Protein AF-A0A372QGT6-F1 (afdb_monomer_lite)

Radius of gyration: 56.61 Å; chains: 1; bounding box: 128×85×173 Å

pLDDT: mean 82.06, std 16.94, range [30.91, 96.88]

Secondary structure (DSSP, 8-state):
--------THHHHHHTTS-------------PPPPPPPPHHHHHHHHHHHHHHTT-HHHHHHHHSTTT--HHHHHHHHHHHHHHHHS----TTPPPPHHHHHHHHHHHHHH-TT-HHHHHTT-SS--HHHHHHHHHHHHHHHHHHHHHHH-S-HHHHHHHHTS-HHHHHHHHHHHH-PPPPHHHHHHHHHHHHHHTT-HHHHHHT-TTS-HHHHHHHHHSGGG-TTS--SPPPHHHHHHHHHHHHHHTT-HHHHHHHHSSS-HHHHHHHHHHHHHHHHHHHHHHHHHHHHHHHHHHHHHHHHHHHHHHHHHHHHHHHHHHHHHHHHHHHHHHHHHHHHHHHHHHHHHHHHHHHHHHHHHHHHHHHHHHHHHHHHHHHTT-

Foldseek 3Di:
DDDPDDDDPVVVVVVVVPPDDDDPDDDPPPPQDDADDQDPVNVVLLVVLCVVPPLPLQVSCCPVPVRHDHSVRSNVVVVVVVCCVVQPALDLPDDDDPVNVVLLVVLCVVPNPPVLCSSQVSDRRHHSVSSVVVVVVVLLVLLVVCCVVPNLPQVVSCVVSVHDSVCSVVSNLVVLDDDDDPVNLVLLQVLCVVVPPPLVSSVVVPVVHDSVRSVVQCLDLVSPNQADDDDDDPLLVVQLVVQCVVPNLPLCSSCVSSRRHHSVVSVVVVVVVVVVVVVVVVVVVVVVVVVVVVVVVVVVCVVVVVVVVVVVVVVVVVVVVVVVVVVVVVVVVVVVVVVVVVVVVVVVVVVVVVVVVVCVVVVVVVVVVVVVVVVVVVVD

Structure (mmCIF, N/CA/C/O backbone):
data_AF-A0A372QGT6-F1
#
_entry.id   AF-A0A372QGT6-F1
#
loop_
_atom_site.group_PDB
_atom_site.id
_atom_site.type_symbol
_atom_site.label_atom_id
_atom_site.label_alt_id
_atom_site.label_comp_id
_atom_site.label_asym_id
_atom_site.label_entity_id
_atom_site.label_seq_id
_atom_site.pdbx_PDB_ins_code
_atom_site.Cartn_x
_atom_site.Cartn_y
_atom_site.Cartn_z
_atom_site.occupancy
_atom_site.B_iso_or_equiv
_atom_site.auth_seq_id
_atom_site.auth_comp_id
_atom_site.auth_asym_id
_atom_site.auth_atom_id
_atom_site.pdbx_PDB_model_num
ATOM 1 N N . MET A 1 1 ? -20.038 48.788 21.962 1.00 35.19 1 MET A N 1
ATOM 2 C CA . MET A 1 1 ? -19.143 49.963 21.915 1.00 35.19 1 MET A CA 1
ATOM 3 C C . MET A 1 1 ? -18.301 49.875 20.656 1.00 35.19 1 MET A C 1
ATOM 5 O O . MET A 1 1 ? -17.554 48.921 20.489 1.00 35.19 1 MET A O 1
ATOM 9 N N . ASN A 1 2 ? -18.529 50.826 19.754 1.00 36.38 2 ASN A N 1
ATOM 10 C CA . ASN A 1 2 ? -17.881 50.983 18.456 1.00 36.38 2 ASN A CA 1
ATOM 11 C C . ASN A 1 2 ? -16.427 51.442 18.629 1.00 36.38 2 ASN A C 1
ATOM 13 O O . ASN A 1 2 ? -16.199 52.437 19.306 1.00 36.38 2 ASN A O 1
ATOM 17 N N . PHE A 1 3 ? -15.473 50.780 17.971 1.00 33.19 3 PHE A N 1
ATOM 18 C CA . PHE A 1 3 ? -14.077 51.239 17.875 1.00 33.19 3 PHE A CA 1
ATOM 19 C C . PHE A 1 3 ? -13.536 51.159 16.437 1.00 33.19 3 PHE A C 1
ATOM 21 O O . PHE A 1 3 ? -12.384 50.820 16.207 1.00 33.19 3 PHE A O 1
ATOM 28 N N . LEU A 1 4 ? -14.377 51.470 15.445 1.00 37.78 4 LEU A N 1
ATOM 29 C CA . LEU A 1 4 ? -13.948 51.690 14.056 1.00 37.78 4 LEU A CA 1
ATOM 30 C C . LEU A 1 4 ? -14.728 52.845 13.417 1.00 37.78 4 LEU A C 1
ATOM 32 O O . LEU A 1 4 ? -15.335 52.713 12.361 1.00 37.78 4 LEU A O 1
ATOM 36 N N . HIS A 1 5 ? -14.692 54.004 14.063 1.00 38.16 5 HIS A N 1
ATOM 37 C CA . HIS A 1 5 ? -14.931 55.269 13.383 1.00 38.16 5 HIS A CA 1
ATOM 38 C C . HIS A 1 5 ? -13.782 56.211 13.733 1.00 38.16 5 HIS A C 1
ATOM 40 O O . HIS A 1 5 ? -13.381 56.280 14.888 1.00 38.16 5 HIS A O 1
ATOM 46 N N . THR A 1 6 ? -13.298 56.940 12.725 1.00 46.50 6 THR A N 1
ATOM 47 C CA . THR A 1 6 ? -12.273 58.004 12.772 1.00 46.50 6 THR A CA 1
ATOM 48 C C . THR A 1 6 ? -10.813 57.610 12.546 1.00 46.50 6 THR A C 1
ATOM 50 O O . THR A 1 6 ? -9.942 57.935 13.336 1.00 46.50 6 THR A O 1
ATOM 53 N N . LEU A 1 7 ? -10.493 57.076 11.363 1.00 36.22 7 LEU A N 1
ATOM 54 C CA . LEU A 1 7 ? -9.252 57.489 10.696 1.00 36.22 7 LEU A CA 1
ATOM 55 C C . LEU A 1 7 ? -9.542 57.789 9.220 1.00 36.22 7 LEU A C 1
ATOM 57 O O . LEU A 1 7 ? -9.959 56.940 8.439 1.00 36.22 7 LEU A O 1
ATOM 61 N N . ASN A 1 8 ? -9.395 59.068 8.892 1.00 41.03 8 ASN A N 1
ATOM 62 C CA . ASN A 1 8 ? -9.760 59.720 7.643 1.00 41.03 8 ASN A CA 1
ATOM 63 C C . ASN A 1 8 ? -8.803 59.310 6.498 1.00 41.03 8 ASN A C 1
ATOM 65 O O . ASN A 1 8 ? -7.583 59.428 6.624 1.00 41.03 8 ASN A O 1
ATOM 69 N N . LEU A 1 9 ? -9.364 58.886 5.356 1.00 44.59 9 LEU A N 1
ATOM 70 C CA . LEU A 1 9 ? -8.680 58.500 4.101 1.00 44.59 9 LEU A CA 1
ATOM 71 C C . LEU A 1 9 ? -7.730 59.576 3.529 1.00 44.59 9 LEU A C 1
ATOM 73 O O . LEU A 1 9 ? -6.923 59.300 2.638 1.00 44.59 9 LEU A O 1
ATOM 77 N N . SER A 1 10 ? -7.801 60.797 4.053 1.00 46.12 10 SER A N 1
ATOM 78 C CA . SER A 1 10 ? -6.962 61.936 3.673 1.00 46.12 10 SER A CA 1
ATOM 79 C C . SER A 1 10 ? -5.519 61.825 4.193 1.00 46.12 10 SER A C 1
ATOM 81 O O . SER A 1 10 ? -4.590 62.255 3.510 1.00 46.12 10 SER A O 1
ATOM 83 N N . SER A 1 11 ? -5.293 61.175 5.342 1.00 44.44 11 SER A N 1
ATOM 84 C CA . SER A 1 11 ? -3.958 61.079 5.963 1.00 44.44 11 SER A CA 1
ATOM 85 C C . SER A 1 11 ? -3.056 60.020 5.315 1.00 44.44 11 SER A C 1
ATOM 87 O O . SER A 1 11 ? -1.836 60.173 5.288 1.00 44.44 11 SER A O 1
ATOM 89 N N . ILE A 1 12 ? -3.635 58.986 4.694 1.00 46.47 12 ILE A N 1
ATOM 90 C CA . ILE A 1 12 ? -2.879 57.949 3.965 1.00 46.47 12 ILE A CA 1
ATOM 91 C C . ILE A 1 12 ? -2.359 58.494 2.622 1.00 46.47 12 ILE A C 1
ATOM 93 O O . ILE A 1 12 ? -1.241 58.184 2.210 1.00 46.47 12 ILE A O 1
ATOM 97 N N . LYS A 1 13 ? -3.120 59.381 1.962 1.00 43.38 13 LYS A N 1
ATOM 98 C CA . LYS A 1 13 ? -2.699 60.037 0.709 1.00 43.38 13 LYS A CA 1
ATOM 99 C C . LYS A 1 13 ? -1.523 61.003 0.897 1.00 43.38 13 LYS A C 1
ATOM 101 O O . LYS A 1 13 ? -0.771 61.218 -0.052 1.00 43.38 13 LYS A O 1
ATOM 106 N N . LEU A 1 14 ? -1.334 61.560 2.097 1.00 39.78 14 LEU A N 1
ATOM 107 C CA . LEU A 1 14 ? -0.238 62.489 2.392 1.00 39.78 14 LEU A CA 1
ATOM 108 C C . LEU A 1 14 ? 1.094 61.768 2.667 1.00 39.78 14 LEU A C 1
ATOM 110 O O . LEU A 1 14 ? 2.152 62.295 2.326 1.00 39.78 14 LEU A O 1
ATOM 114 N N . PHE A 1 15 ? 1.044 60.540 3.198 1.00 40.56 15 PHE A N 1
ATOM 115 C CA . PHE A 1 15 ? 2.232 59.719 3.461 1.00 40.56 15 PHE A CA 1
ATOM 116 C C . PHE A 1 15 ? 2.925 59.267 2.162 1.00 40.56 15 PHE A C 1
ATOM 118 O O . PHE A 1 15 ? 4.144 59.352 2.043 1.00 40.56 15 PHE A O 1
ATOM 125 N N . PHE A 1 16 ? 2.157 58.904 1.128 1.00 37.94 16 PHE A N 1
ATOM 126 C CA . PHE A 1 16 ? 2.712 58.468 -0.164 1.00 37.94 16 PHE A CA 1
ATOM 127 C C . PHE A 1 16 ? 3.156 59.610 -1.098 1.00 37.94 16 PHE A C 1
ATOM 129 O O . PHE A 1 16 ? 3.807 59.349 -2.108 1.00 37.94 16 PHE A O 1
ATOM 136 N N . LYS A 1 17 ? 2.855 60.879 -0.780 1.00 39.88 17 LYS A N 1
ATOM 137 C CA . LYS A 1 17 ? 3.211 62.033 -1.632 1.00 39.88 17 LYS A CA 1
ATOM 138 C C . LYS A 1 17 ? 4.622 62.589 -1.364 1.00 39.88 17 LYS A C 1
ATOM 140 O O . LYS A 1 17 ? 5.110 63.373 -2.172 1.00 39.88 17 LYS A O 1
ATOM 145 N N . LYS A 1 18 ? 5.291 62.181 -0.273 1.00 37.84 18 LYS A N 1
ATOM 146 C CA . LYS A 1 18 ? 6.625 62.683 0.131 1.00 37.84 18 LYS A CA 1
ATOM 147 C C . LYS A 1 18 ? 7.823 61.815 -0.278 1.00 37.84 18 LYS A C 1
ATOM 149 O O . LYS A 1 18 ? 8.950 62.277 -0.153 1.00 37.84 18 LYS A O 1
ATOM 154 N N . CYS A 1 19 ? 7.627 60.625 -0.845 1.00 35.50 19 CYS A N 1
ATOM 155 C CA . CYS A 1 19 ? 8.726 59.836 -1.419 1.00 35.50 19 CYS A CA 1
ATOM 156 C C . CYS A 1 19 ? 8.786 60.009 -2.944 1.00 35.50 19 CYS A C 1
ATOM 158 O O . CYS A 1 19 ? 8.434 59.114 -3.709 1.00 35.50 19 CYS A O 1
ATOM 160 N N . ARG A 1 20 ? 9.233 61.188 -3.385 1.00 31.05 20 ARG A N 1
ATOM 161 C CA . ARG A 1 20 ? 9.699 61.447 -4.755 1.00 31.05 20 ARG A CA 1
ATOM 162 C C . ARG A 1 20 ? 11.050 62.155 -4.674 1.00 31.05 20 ARG A C 1
ATOM 164 O O . ARG A 1 20 ? 11.096 63.373 -4.573 1.00 31.05 20 ARG A O 1
ATOM 171 N N . ILE A 1 21 ? 12.133 61.385 -4.747 1.00 34.44 21 ILE A N 1
ATOM 172 C CA . ILE A 1 21 ? 13.418 61.864 -5.267 1.00 34.44 21 ILE A CA 1
ATOM 173 C C . ILE A 1 21 ? 13.834 60.885 -6.373 1.00 34.44 21 ILE A C 1
ATOM 175 O O . ILE A 1 21 ? 14.222 59.749 -6.130 1.00 34.44 21 ILE A O 1
ATOM 179 N N . SER A 1 22 ? 13.559 61.337 -7.593 1.00 34.34 22 SER A N 1
ATOM 180 C CA . SER A 1 22 ? 14.322 61.224 -8.839 1.00 34.34 22 SER A CA 1
ATOM 181 C C . SER A 1 22 ? 15.330 60.073 -9.008 1.00 34.34 22 SER A C 1
ATOM 183 O O . SER A 1 22 ? 16.450 60.164 -8.521 1.00 34.34 22 SER A O 1
ATOM 185 N N . ASN A 1 23 ? 14.996 59.078 -9.844 1.00 30.91 23 ASN A N 1
ATOM 186 C CA . ASN A 1 23 ? 15.960 58.452 -10.766 1.00 30.91 23 ASN A CA 1
ATOM 187 C C . ASN A 1 23 ? 15.225 57.741 -11.935 1.00 30.91 23 ASN A C 1
ATOM 189 O O . ASN A 1 23 ? 14.434 56.829 -11.673 1.00 30.91 23 ASN A O 1
ATOM 193 N N . PRO A 1 24 ? 15.424 58.122 -13.212 1.00 40.56 24 PRO A N 1
ATOM 194 C CA . PRO A 1 24 ? 14.739 57.512 -14.345 1.00 40.56 24 PRO A CA 1
ATOM 195 C C . PRO A 1 24 ? 15.626 56.434 -14.981 1.00 40.56 24 PRO A C 1
ATOM 197 O O . PRO A 1 24 ? 16.332 56.738 -15.929 1.00 40.56 24 PRO A O 1
ATOM 200 N N . ASN A 1 25 ? 15.630 55.200 -14.454 1.00 36.72 25 ASN A N 1
ATOM 201 C CA . ASN A 1 25 ? 15.984 53.966 -15.198 1.00 36.72 25 ASN A CA 1
ATOM 202 C C . ASN A 1 25 ? 15.982 52.703 -14.312 1.00 36.72 25 ASN A C 1
ATOM 204 O O . ASN A 1 25 ? 16.977 51.992 -14.202 1.00 36.72 25 ASN A O 1
ATOM 208 N N . ILE A 1 26 ? 14.848 52.366 -13.692 1.00 34.50 26 ILE A N 1
ATOM 209 C CA . ILE A 1 26 ? 14.668 51.039 -13.082 1.00 34.50 26 ILE A CA 1
ATOM 210 C C . ILE A 1 26 ? 13.330 50.472 -13.554 1.00 34.50 26 ILE A C 1
ATOM 212 O O . ILE A 1 26 ? 12.263 50.997 -13.237 1.00 34.50 26 ILE A O 1
ATOM 216 N N . ARG A 1 27 ? 13.380 49.384 -14.334 1.00 34.66 27 ARG A N 1
ATOM 217 C CA . ARG A 1 27 ? 12.205 48.560 -14.643 1.00 34.66 27 ARG A CA 1
ATOM 218 C C . ARG A 1 27 ? 11.662 48.009 -13.322 1.00 34.66 27 ARG A C 1
ATOM 220 O O . ARG A 1 27 ? 12.241 47.086 -12.757 1.00 34.66 27 ARG A O 1
ATOM 227 N N . PHE A 1 28 ? 10.553 48.562 -12.833 1.00 33.28 28 PHE A N 1
ATOM 228 C CA . PHE A 1 28 ? 9.820 47.995 -11.703 1.00 33.28 28 PHE A CA 1
ATOM 229 C C . PHE A 1 28 ? 9.241 46.636 -12.110 1.00 33.28 28 PHE A C 1
ATOM 231 O O . PHE A 1 28 ? 8.158 46.539 -12.687 1.00 33.28 28 PHE A O 1
ATOM 238 N N . VAL A 1 29 ? 9.956 45.561 -11.784 1.00 39.72 29 VAL A N 1
ATOM 239 C CA . VAL A 1 29 ? 9.338 44.249 -11.602 1.00 39.72 29 VAL A CA 1
ATOM 240 C C . VAL A 1 29 ? 8.415 44.398 -10.396 1.00 39.72 29 VAL A C 1
ATOM 242 O O . VAL A 1 29 ? 8.877 44.448 -9.258 1.00 39.72 29 VAL A O 1
ATOM 245 N N . GLN A 1 30 ? 7.108 44.548 -10.627 1.00 45.66 30 GLN A N 1
ATOM 246 C CA . GLN A 1 30 ? 6.147 44.543 -9.529 1.00 45.66 30 GLN A CA 1
ATOM 247 C C . GLN A 1 30 ? 6.197 43.176 -8.839 1.00 45.66 30 GLN A C 1
ATOM 249 O O . GLN A 1 30 ? 5.766 42.162 -9.396 1.00 45.66 30 GLN A O 1
ATOM 254 N N . ASN A 1 31 ? 6.752 43.159 -7.627 1.00 38.06 31 ASN A N 1
ATOM 255 C CA . ASN A 1 31 ? 6.733 42.020 -6.719 1.00 38.06 31 ASN A CA 1
ATOM 256 C C . ASN A 1 31 ? 5.276 41.664 -6.392 1.00 38.06 31 ASN A C 1
ATOM 258 O O . ASN A 1 31 ? 4.654 42.279 -5.529 1.00 38.06 31 ASN A O 1
ATOM 262 N N . ARG A 1 32 ? 4.720 40.665 -7.088 1.00 46.91 32 ARG A N 1
ATOM 263 C CA . ARG A 1 32 ? 3.422 40.078 -6.728 1.00 46.91 32 ARG A CA 1
ATOM 264 C C . ARG A 1 32 ? 3.594 39.247 -5.447 1.00 46.91 32 ARG A C 1
ATOM 266 O O . ARG A 1 32 ? 4.463 38.372 -5.429 1.00 46.91 32 ARG A O 1
ATOM 273 N N . PRO A 1 33 ? 2.803 39.481 -4.386 1.00 47.25 33 PRO A N 1
ATOM 274 C CA . PRO A 1 33 ? 2.913 38.730 -3.136 1.00 47.25 33 PRO A CA 1
ATOM 275 C C . PRO A 1 33 ? 2.628 37.227 -3.326 1.00 47.25 33 PRO A C 1
ATOM 277 O O . PRO A 1 33 ? 1.907 36.818 -4.239 1.00 47.25 33 PRO A O 1
ATOM 280 N N . LYS A 1 34 ? 3.220 36.388 -2.457 1.00 47.00 34 LYS A N 1
ATOM 281 C CA . LYS A 1 34 ? 3.097 34.917 -2.489 1.00 47.00 34 LYS A CA 1
ATOM 282 C C . LYS A 1 34 ? 1.625 34.470 -2.474 1.00 47.00 34 LYS A C 1
ATOM 284 O O . LYS A 1 34 ? 0.811 34.949 -1.693 1.00 47.00 34 LYS A O 1
ATOM 289 N N . ILE A 1 35 ? 1.326 33.510 -3.349 1.00 52.50 35 ILE A N 1
ATOM 290 C CA . ILE A 1 35 ? -0.009 33.040 -3.750 1.00 52.50 35 ILE A CA 1
ATOM 291 C C . ILE A 1 35 ? -0.837 32.536 -2.552 1.00 52.50 35 ILE A C 1
ATOM 293 O O . ILE A 1 35 ? -0.498 31.518 -1.952 1.00 52.50 35 ILE A O 1
ATOM 297 N N . HIS A 1 36 ? -1.970 33.191 -2.272 1.00 57.88 36 HIS A N 1
ATOM 298 C CA . HIS A 1 36 ? -2.992 32.711 -1.333 1.00 57.88 36 HIS A CA 1
ATOM 299 C C . HIS A 1 36 ? -4.033 31.813 -2.032 1.00 57.88 36 HIS A C 1
ATOM 301 O O . HIS A 1 36 ? -4.259 31.919 -3.248 1.00 57.88 36 HIS A O 1
ATOM 307 N N . ARG A 1 37 ? -4.673 30.917 -1.267 1.00 73.88 37 ARG A N 1
ATOM 308 C CA . ARG A 1 37 ? -5.777 30.043 -1.715 1.00 73.88 37 ARG A CA 1
ATOM 309 C C . ARG A 1 37 ? -6.923 30.897 -2.285 1.00 73.88 37 ARG A C 1
ATOM 311 O O . ARG A 1 37 ? -7.120 32.011 -1.825 1.00 73.88 37 ARG A O 1
ATOM 318 N N . TRP A 1 38 ? -7.635 30.402 -3.300 1.00 78.62 38 TRP A N 1
ATOM 319 C CA . TRP A 1 38 ? -8.809 31.103 -3.848 1.00 78.62 38 TRP A CA 1
ATOM 320 C C . TRP A 1 38 ? -9.918 31.169 -2.795 1.00 78.62 38 TRP A C 1
ATOM 322 O O . TRP A 1 38 ? -10.258 30.115 -2.251 1.00 78.62 38 TRP A O 1
ATOM 332 N N . THR A 1 39 ? -10.452 32.360 -2.525 1.00 81.88 39 THR A N 1
ATOM 333 C CA . THR A 1 39 ? -11.601 32.563 -1.621 1.00 81.88 39 THR A CA 1
ATOM 334 C C . THR A 1 39 ? -12.923 32.354 -2.362 1.00 81.88 39 THR A C 1
ATOM 336 O O . THR A 1 39 ? -12.959 32.413 -3.590 1.00 81.88 39 THR A O 1
ATOM 339 N N . GLU A 1 40 ? -14.021 32.123 -1.639 1.00 74.50 40 GLU A N 1
ATOM 340 C CA . GLU A 1 40 ? -15.350 31.993 -2.262 1.00 74.50 40 GLU A CA 1
ATOM 341 C C . GLU A 1 40 ? -15.789 33.285 -2.976 1.00 74.50 40 GLU A C 1
ATOM 343 O O . GLU A 1 40 ? -16.346 33.224 -4.066 1.00 74.50 40 GLU A O 1
ATOM 348 N N . GLU A 1 41 ? -15.435 34.458 -2.447 1.00 75.94 41 GLU A N 1
ATOM 349 C CA . GLU A 1 41 ? -15.699 35.754 -3.093 1.00 75.94 41 GLU A CA 1
ATOM 350 C C . GLU A 1 41 ? -14.931 35.919 -4.416 1.00 75.94 41 GLU A C 1
ATOM 352 O O . GLU A 1 41 ? -15.489 36.370 -5.420 1.00 75.94 41 GLU A O 1
ATOM 357 N N . GLU A 1 42 ? -13.657 35.505 -4.458 1.00 85.25 42 GLU A N 1
ATOM 358 C CA . GLU A 1 42 ? -12.873 35.484 -5.698 1.00 85.25 42 GLU A CA 1
ATOM 359 C C . GLU A 1 42 ? -13.457 34.485 -6.707 1.00 85.25 42 GLU A C 1
ATOM 361 O O . GLU A 1 42 ? -13.433 34.728 -7.915 1.00 85.25 42 GLU A O 1
ATOM 366 N N . LEU A 1 43 ? -13.965 33.347 -6.225 1.00 85.44 43 LEU A N 1
ATOM 367 C CA . LEU A 1 43 ? -14.597 32.332 -7.062 1.00 85.44 43 LEU A CA 1
ATOM 368 C C . LEU A 1 43 ? -15.894 32.840 -7.686 1.00 85.44 43 LEU A C 1
ATOM 370 O O . LEU A 1 43 ? -16.114 32.607 -8.875 1.00 85.44 43 LEU A O 1
ATOM 374 N N . GLU A 1 44 ? -16.716 33.545 -6.916 1.00 83.38 44 GLU A N 1
ATOM 375 C CA . GLU A 1 44 ? -17.957 34.138 -7.404 1.00 83.38 44 GLU A CA 1
ATOM 376 C C . GLU A 1 44 ? -17.681 35.265 -8.401 1.00 83.38 44 GLU A C 1
ATOM 378 O O . GLU A 1 44 ? -18.201 35.264 -9.517 1.00 83.38 44 GLU A O 1
ATOM 383 N N . THR A 1 45 ? -16.737 36.150 -8.071 1.00 89.31 45 THR A N 1
ATOM 384 C CA . THR A 1 45 ? -16.265 37.201 -8.985 1.00 89.31 45 THR A CA 1
ATOM 385 C C . THR A 1 45 ? -15.776 36.609 -10.309 1.00 89.31 45 THR A C 1
ATOM 387 O O . THR A 1 45 ? -16.090 37.126 -11.383 1.00 89.31 45 THR A O 1
ATOM 390 N N . LEU A 1 46 ? -15.053 35.484 -10.260 1.00 90.06 46 LEU A N 1
ATOM 391 C CA . LEU A 1 46 ? -14.585 34.783 -11.452 1.00 90.06 46 LEU A CA 1
ATOM 392 C C . LEU A 1 46 ? -15.743 34.209 -12.285 1.00 90.06 46 LEU A C 1
ATOM 394 O O . LEU A 1 46 ? -15.705 34.314 -13.510 1.00 90.06 46 LEU A O 1
ATOM 398 N N . ARG A 1 47 ? -16.772 33.629 -11.651 1.00 88.19 47 ARG A N 1
ATOM 399 C CA . ARG A 1 47 ? -17.972 33.120 -12.344 1.00 88.19 47 ARG A CA 1
ATOM 400 C C . ARG A 1 47 ? -18.707 34.233 -13.074 1.00 88.19 47 ARG A C 1
ATOM 402 O O . ARG A 1 47 ? -18.980 34.091 -14.265 1.00 88.19 47 ARG A O 1
ATOM 409 N N . ILE A 1 48 ? -18.949 35.350 -12.393 1.00 89.06 48 ILE A N 1
ATOM 410 C CA . ILE A 1 48 ? -19.627 36.518 -12.965 1.00 89.06 48 ILE A CA 1
ATOM 411 C C . ILE A 1 48 ? -18.813 37.091 -14.131 1.00 89.06 48 ILE A C 1
ATOM 413 O O . ILE A 1 48 ? -19.355 37.332 -15.212 1.00 89.06 48 ILE A O 1
ATOM 417 N N . ALA A 1 49 ? -17.503 37.274 -13.945 1.00 90.31 49 ALA A N 1
ATOM 418 C CA . ALA A 1 49 ? -16.635 37.849 -14.967 1.00 90.31 49 ALA A CA 1
ATOM 419 C C . ALA A 1 49 ? -16.540 36.969 -16.222 1.00 90.31 49 ALA A C 1
ATOM 421 O O . ALA A 1 49 ? -16.583 37.498 -17.333 1.00 90.31 49 ALA A O 1
ATOM 422 N N . VAL A 1 50 ? -16.457 35.641 -16.071 1.00 90.38 50 VAL A N 1
ATOM 423 C CA . VAL A 1 50 ? -16.434 34.723 -17.221 1.00 90.38 50 VAL A CA 1
ATOM 424 C C . VAL A 1 50 ? -17.794 34.633 -17.903 1.00 90.38 50 VAL A C 1
ATOM 426 O O . VAL A 1 50 ? -17.841 34.605 -19.129 1.00 90.38 50 VAL A O 1
ATOM 429 N N . ASN A 1 51 ? -18.897 34.667 -17.151 1.00 90.19 51 ASN A N 1
ATOM 430 C CA . ASN A 1 51 ? -20.233 34.716 -17.744 1.00 90.19 51 ASN A CA 1
ATOM 431 C C . ASN A 1 51 ? -20.439 35.991 -18.583 1.00 90.19 51 ASN A C 1
ATOM 433 O O . ASN A 1 51 ? -21.051 35.946 -19.644 1.00 90.19 51 ASN A O 1
ATOM 437 N N . LYS A 1 52 ? -19.886 37.127 -18.134 1.00 89.81 52 LYS A N 1
ATOM 438 C CA . LYS A 1 52 ? -20.026 38.424 -18.812 1.00 89.81 52 LYS A CA 1
ATOM 439 C C . LYS A 1 52 ? -19.056 38.624 -19.983 1.00 89.81 52 LYS A C 1
ATOM 441 O O . LYS A 1 52 ? -19.435 39.213 -20.989 1.00 89.81 52 LYS A O 1
ATOM 446 N N . HIS A 1 53 ? -17.804 38.179 -19.854 1.00 91.00 53 HIS A N 1
ATOM 447 C CA . HIS A 1 53 ? -16.725 38.499 -20.807 1.00 91.00 53 HIS A CA 1
ATOM 448 C C . HIS A 1 53 ? -16.164 37.289 -21.557 1.00 91.00 53 HIS A C 1
ATOM 450 O O . HIS A 1 53 ? -15.268 37.445 -22.392 1.00 91.00 53 HIS A O 1
ATOM 456 N N . GLY A 1 54 ? -16.658 36.085 -21.269 1.00 87.81 54 GLY A N 1
ATOM 457 C CA . GLY A 1 54 ? -16.183 34.845 -21.870 1.00 87.81 54 GLY A CA 1
ATOM 458 C C . GLY A 1 54 ? -14.731 34.532 -21.501 1.00 87.81 54 GLY A C 1
ATOM 459 O O . GLY A 1 54 ? -14.297 34.677 -20.361 1.00 87.81 54 GLY A O 1
ATOM 460 N N . ASN A 1 55 ? -13.946 34.096 -22.485 1.00 88.44 55 ASN A N 1
ATOM 461 C CA . ASN A 1 55 ? -12.563 33.642 -22.313 1.00 88.44 55 ASN A CA 1
ATOM 462 C C . ASN A 1 55 ? -11.511 34.766 -22.432 1.00 88.44 55 ASN A C 1
ATOM 464 O O . ASN A 1 55 ? -10.342 34.497 -22.722 1.00 88.44 55 ASN A O 1
ATOM 468 N N . LYS A 1 56 ? -11.890 36.029 -22.195 1.00 92.31 56 LYS A N 1
ATOM 469 C CA . LYS A 1 56 ? -10.982 37.190 -22.241 1.00 92.31 56 LYS A CA 1
ATOM 470 C C . LYS A 1 56 ? -10.102 37.269 -20.983 1.00 92.31 56 LYS A C 1
ATOM 472 O O . LYS A 1 56 ? -10.182 38.216 -20.207 1.00 92.31 56 LYS A O 1
ATOM 477 N N . TRP A 1 57 ? -9.233 36.277 -20.773 1.00 91.94 57 TRP A N 1
ATOM 478 C CA . TRP A 1 57 ? -8.477 36.082 -19.522 1.00 91.94 57 TRP A CA 1
ATOM 479 C C . TRP A 1 57 ? -7.597 37.260 -19.118 1.00 91.94 57 TRP A C 1
ATOM 481 O O . TRP A 1 57 ? -7.492 37.554 -17.931 1.00 91.94 57 TRP A O 1
ATOM 491 N N . LYS A 1 58 ? -6.976 37.940 -20.091 1.00 89.81 58 LYS A N 1
ATOM 492 C CA . LYS A 1 58 ? -6.164 39.135 -19.832 1.00 89.81 58 LYS A CA 1
ATOM 493 C C . LYS A 1 58 ? -7.026 40.263 -19.269 1.00 89.81 58 LYS A C 1
ATOM 495 O O . LYS A 1 58 ? -6.747 40.763 -18.191 1.00 89.81 58 LYS A O 1
ATOM 500 N N . TYR A 1 59 ? -8.142 40.547 -19.935 1.00 90.38 59 TYR A N 1
ATOM 501 C CA . TYR A 1 59 ? -9.113 41.538 -19.483 1.00 90.38 59 TYR A CA 1
ATOM 502 C C . TYR A 1 59 ? -9.694 41.192 -18.104 1.00 90.38 59 TYR A C 1
ATOM 504 O O . TYR A 1 59 ? -9.739 42.049 -17.227 1.00 90.38 59 TYR A O 1
ATOM 512 N N . ILE A 1 60 ? -10.092 39.935 -17.886 1.00 89.94 60 ILE A N 1
ATOM 513 C CA . ILE A 1 60 ? -10.645 39.491 -16.599 1.00 89.94 60 ILE A CA 1
ATOM 514 C C . ILE A 1 60 ? -9.603 39.643 -15.486 1.00 89.94 60 ILE A C 1
ATOM 516 O O . ILE A 1 60 ? -9.913 40.156 -14.418 1.00 89.94 60 ILE A O 1
ATOM 520 N N . SER A 1 61 ? -8.357 39.246 -15.735 1.00 91.12 61 SER A N 1
ATOM 521 C CA . SER A 1 61 ? -7.275 39.396 -14.764 1.00 91.12 61 SER A CA 1
ATOM 522 C C . SER A 1 61 ? -7.003 40.856 -14.420 1.00 91.12 61 SER A C 1
ATOM 524 O O . SER A 1 61 ? -6.922 41.186 -13.244 1.00 91.12 61 SER A O 1
ATOM 526 N N . ASP A 1 62 ? -6.886 41.717 -15.428 1.00 87.38 62 ASP A N 1
ATOM 527 C CA . ASP A 1 62 ? -6.469 43.106 -15.238 1.00 87.38 62 ASP A CA 1
ATOM 528 C C . ASP A 1 62 ? -7.579 43.957 -14.594 1.00 87.38 62 ASP A C 1
ATOM 530 O O . ASP A 1 62 ? -7.276 44.884 -13.853 1.00 87.38 62 ASP A O 1
ATOM 534 N N . ASN A 1 63 ? -8.860 43.633 -14.823 1.00 87.94 63 ASN A N 1
ATOM 535 C CA . ASN A 1 63 ? -9.989 44.422 -14.307 1.00 87.94 63 ASN A CA 1
ATOM 536 C C . ASN A 1 63 ? -10.624 43.844 -13.034 1.00 87.94 63 ASN A C 1
ATOM 538 O O . ASN A 1 63 ? -11.106 44.605 -12.202 1.00 87.94 63 ASN A O 1
ATOM 542 N N . TYR A 1 64 ? -10.637 42.516 -12.870 1.00 85.81 64 TYR A N 1
ATOM 543 C CA . TYR A 1 64 ? -11.291 41.853 -11.731 1.00 85.81 64 TYR A CA 1
ATOM 544 C C . TYR A 1 64 ? -10.293 41.315 -10.698 1.00 85.81 64 TYR A C 1
ATOM 546 O O . TYR A 1 64 ? -10.660 41.130 -9.542 1.00 85.81 64 TYR A O 1
ATOM 554 N N . PHE A 1 65 ? -9.030 41.085 -11.083 1.00 86.62 65 PHE A N 1
ATOM 555 C CA . PHE A 1 65 ? -7.984 40.562 -10.193 1.00 86.62 65 PHE A CA 1
ATOM 556 C C . PHE A 1 65 ? -6.620 41.289 -10.321 1.00 86.62 65 PHE A C 1
ATOM 558 O O . PHE A 1 65 ? -5.581 40.617 -10.305 1.00 86.62 65 PHE A O 1
ATOM 565 N N . PRO A 1 66 ? -6.571 42.638 -10.416 1.00 74.06 66 PRO A N 1
ATOM 566 C CA . PRO A 1 66 ? -5.376 43.395 -10.830 1.00 74.06 66 PRO A CA 1
ATOM 567 C C . PRO A 1 66 ? -4.139 43.178 -9.949 1.00 74.06 66 PRO A C 1
ATOM 569 O O . PRO A 1 66 ? -3.007 43.248 -10.424 1.00 74.06 66 PRO A O 1
ATOM 572 N N . LEU A 1 67 ? -4.348 42.909 -8.658 1.00 70.19 67 LEU A N 1
ATOM 573 C CA . LEU A 1 67 ? -3.281 42.804 -7.658 1.00 70.19 67 LEU A CA 1
ATOM 574 C C . LEU A 1 67 ? -3.033 41.366 -7.179 1.00 70.19 67 LEU A C 1
ATOM 576 O O . LEU A 1 67 ? -2.044 41.113 -6.493 1.00 70.19 67 LEU A O 1
ATOM 580 N N . SER A 1 68 ? -3.909 40.418 -7.529 1.00 71.38 68 SER A N 1
ATOM 581 C CA . SER A 1 68 ? -3.932 39.084 -6.914 1.00 71.38 68 SER A CA 1
ATOM 582 C C . SER A 1 68 ? -3.684 37.940 -7.895 1.00 71.38 68 SER A C 1
ATOM 584 O O . SER A 1 68 ? -2.940 37.009 -7.567 1.00 71.38 68 SER A O 1
ATOM 586 N N . ARG A 1 69 ? -4.277 37.965 -9.098 1.00 83.44 69 ARG A N 1
ATOM 587 C CA . ARG A 1 69 ? -4.243 36.832 -10.040 1.00 83.44 69 ARG A CA 1
ATOM 588 C C . ARG A 1 69 ? -3.713 37.278 -11.396 1.00 83.44 69 ARG A C 1
ATOM 590 O O . ARG A 1 69 ? -3.928 38.398 -11.828 1.00 83.44 69 ARG A O 1
ATOM 597 N N . THR A 1 70 ? -2.982 36.388 -12.057 1.00 86.56 70 THR A N 1
ATOM 598 C CA . THR A 1 70 ? -2.503 36.589 -13.430 1.00 86.56 70 THR A CA 1
ATOM 599 C C . THR A 1 70 ? -3.488 35.983 -14.434 1.00 86.56 70 THR A C 1
ATOM 601 O O . THR A 1 70 ? -4.228 35.063 -14.062 1.00 86.56 70 THR A O 1
ATOM 604 N N . PRO A 1 71 ? -3.454 36.380 -15.724 1.00 90.12 71 PRO A N 1
ATOM 605 C CA . PRO A 1 71 ? -4.366 35.840 -16.736 1.00 90.12 71 PRO A CA 1
ATOM 606 C C . PRO A 1 71 ? -4.342 34.310 -16.808 1.00 90.12 71 PRO A C 1
ATOM 608 O O . PRO A 1 71 ? -5.383 33.658 -16.881 1.00 90.12 71 PRO A O 1
ATOM 611 N N . ILE A 1 72 ? -3.150 33.717 -16.680 1.00 85.06 72 ILE A N 1
ATOM 612 C CA . ILE A 1 72 ? -2.974 32.263 -16.657 1.00 85.06 72 ILE A CA 1
ATOM 613 C C . ILE A 1 72 ? -3.549 31.616 -15.386 1.00 85.06 72 ILE A C 1
ATOM 615 O O . ILE A 1 72 ? -4.075 30.504 -15.445 1.00 85.06 72 ILE A O 1
ATOM 619 N N . ALA A 1 73 ? -3.481 32.286 -14.231 1.00 86.38 73 ALA A N 1
ATOM 620 C CA . ALA A 1 73 ? -4.046 31.780 -12.981 1.00 86.38 73 ALA A CA 1
ATOM 621 C C . ALA A 1 73 ? -5.580 31.772 -13.026 1.00 86.38 73 ALA A C 1
ATOM 623 O O . ALA A 1 73 ? -6.192 30.773 -12.645 1.00 86.38 73 ALA A O 1
ATOM 624 N N . VAL A 1 74 ? -6.179 32.847 -13.547 1.00 89.69 74 VAL A N 1
ATOM 625 C CA . VAL A 1 74 ? -7.624 32.988 -13.792 1.00 89.69 74 VAL A CA 1
ATOM 626 C C . VAL A 1 74 ? -8.111 31.896 -14.750 1.00 89.69 74 VAL A C 1
ATOM 628 O O . VAL A 1 74 ? -9.021 31.141 -14.408 1.00 89.69 74 VAL A O 1
ATOM 631 N N . GLN A 1 75 ? -7.444 31.726 -15.898 1.00 91.50 75 GLN A N 1
ATOM 632 C CA . GLN A 1 75 ? -7.779 30.692 -16.884 1.00 91.50 75 GLN A CA 1
ATOM 633 C C . GLN A 1 75 ? -7.692 29.277 -16.295 1.00 91.50 75 GLN A C 1
ATOM 635 O O . GLN A 1 75 ? -8.621 28.478 -16.421 1.00 91.50 75 GLN A O 1
ATOM 640 N N . ARG A 1 76 ? -6.578 28.941 -15.628 1.00 88.06 76 ARG A N 1
ATOM 641 C CA . ARG A 1 76 ? -6.395 27.619 -15.004 1.00 88.06 76 ARG A CA 1
ATOM 642 C C . ARG A 1 76 ? -7.462 27.352 -13.954 1.00 88.06 76 ARG A C 1
ATOM 644 O O . ARG A 1 76 ? -7.987 26.240 -13.891 1.00 88.06 76 ARG A O 1
ATOM 651 N N . LYS A 1 77 ? -7.792 28.358 -13.141 1.00 90.31 77 LYS A N 1
ATOM 652 C CA . LYS A 1 77 ? -8.824 28.225 -12.122 1.00 90.31 77 LYS A CA 1
ATOM 653 C C . LYS A 1 77 ? -10.194 28.000 -12.752 1.00 90.31 77 LYS A C 1
ATOM 655 O O . LYS A 1 77 ? -10.867 27.057 -12.343 1.00 90.31 77 LYS A O 1
ATOM 660 N N . TRP A 1 78 ? -10.562 28.775 -13.772 1.00 91.25 78 TRP A N 1
ATOM 661 C CA . TRP A 1 78 ? -11.814 28.575 -14.498 1.00 91.25 78 TRP A CA 1
ATOM 662 C C . TRP A 1 78 ? -11.901 27.180 -15.116 1.00 91.25 78 TRP A C 1
ATOM 664 O O . TRP A 1 78 ? -12.898 26.493 -14.933 1.00 91.25 78 TRP A O 1
ATOM 674 N N . ASN A 1 79 ? -10.829 26.696 -15.746 1.00 86.19 79 ASN A N 1
ATOM 675 C CA . ASN A 1 79 ? -10.789 25.343 -16.302 1.00 86.19 79 ASN A CA 1
ATOM 676 C C . ASN A 1 79 ? -11.008 24.261 -15.232 1.00 86.19 79 ASN A C 1
ATOM 678 O O . ASN A 1 79 ? -11.652 23.252 -15.507 1.00 86.19 79 ASN A O 1
ATOM 682 N N . ILE A 1 80 ? -10.494 24.451 -14.011 1.00 80.00 80 ILE A N 1
ATOM 683 C CA . ILE A 1 80 ? -10.742 23.536 -12.886 1.00 80.00 80 ILE A CA 1
ATOM 684 C C . ILE A 1 80 ? -12.202 23.620 -12.427 1.00 80.00 80 ILE A C 1
ATOM 686 O O . ILE A 1 80 ? -12.817 22.578 -12.221 1.00 80.00 80 ILE A O 1
ATOM 690 N N . ILE A 1 81 ? -12.759 24.826 -12.281 1.00 81.94 81 ILE A N 1
ATOM 691 C CA . ILE A 1 81 ? -14.160 25.023 -11.878 1.00 81.94 81 ILE A CA 1
ATOM 692 C C . ILE A 1 81 ? -15.088 24.410 -12.926 1.00 81.94 81 ILE A C 1
ATOM 694 O O . ILE A 1 81 ? -15.947 23.617 -12.571 1.00 81.94 81 ILE A O 1
ATOM 698 N N . ASN A 1 82 ? -14.870 24.688 -14.211 1.00 80.81 82 ASN A N 1
ATOM 699 C CA . ASN A 1 82 ? -15.677 24.165 -15.308 1.00 80.81 82 ASN A CA 1
ATOM 700 C C . ASN A 1 82 ? -15.584 22.636 -15.423 1.00 80.81 82 ASN A C 1
ATOM 702 O O . ASN A 1 82 ? -16.602 21.963 -15.565 1.00 80.81 82 ASN A O 1
ATOM 706 N N . LYS A 1 83 ? -14.383 22.061 -15.248 1.00 71.38 83 LYS A N 1
ATOM 707 C CA . LYS A 1 83 ? -14.220 20.603 -15.137 1.00 71.38 83 LYS A CA 1
ATOM 708 C C . LYS A 1 83 ? -14.975 20.031 -13.938 1.00 71.38 83 LYS A C 1
ATOM 710 O O . LYS A 1 83 ? -15.635 19.018 -14.106 1.00 71.38 83 LYS A O 1
ATOM 715 N N . ASN A 1 84 ? -14.913 20.673 -12.770 1.00 66.44 84 ASN A N 1
ATOM 716 C CA . ASN A 1 84 ? -15.651 20.245 -11.577 1.00 66.44 84 ASN A CA 1
ATOM 717 C C . ASN A 1 84 ? -17.173 20.441 -11.714 1.00 66.44 84 ASN A C 1
ATOM 719 O O . ASN A 1 84 ? -17.919 19.714 -11.079 1.00 66.44 84 ASN A O 1
ATOM 723 N N . MET A 1 85 ? -17.647 21.403 -12.508 1.00 65.94 85 MET A N 1
ATOM 724 C CA . MET A 1 85 ? -19.078 21.586 -12.786 1.00 65.94 85 MET A CA 1
ATOM 725 C C . MET A 1 85 ? -19.589 20.544 -13.783 1.00 65.94 85 MET A C 1
ATOM 727 O O . MET A 1 85 ? -20.646 19.965 -13.575 1.00 65.94 85 MET A O 1
ATOM 731 N N . SER A 1 86 ? -18.812 20.266 -14.834 1.00 59.31 86 SER A N 1
ATOM 732 C CA . SER A 1 86 ? -19.164 19.276 -15.862 1.00 59.31 86 SER A CA 1
ATOM 733 C C . SER A 1 86 ? -19.015 17.835 -15.362 1.00 59.31 86 SER A C 1
ATOM 735 O O . SER A 1 86 ? -19.700 16.931 -15.828 1.00 59.31 86 SER A O 1
ATOM 737 N N . ARG A 1 87 ? -18.070 17.603 -14.444 1.00 56.66 87 ARG A N 1
ATOM 738 C CA . ARG A 1 87 ? -17.806 16.329 -13.770 1.00 56.66 87 ARG A CA 1
ATOM 739 C C . ARG A 1 87 ? -17.368 16.633 -12.337 1.00 56.66 87 ARG A C 1
ATOM 741 O O . ARG A 1 87 ? -16.168 16.849 -12.118 1.00 56.66 87 ARG A O 1
ATOM 748 N N . PRO A 1 88 ? -18.297 16.667 -11.365 1.00 55.50 88 PRO A N 1
ATOM 749 C CA . PRO A 1 88 ? -17.953 16.846 -9.962 1.00 55.50 88 PRO A CA 1
ATOM 750 C C . PRO A 1 88 ? -16.843 15.875 -9.603 1.00 55.50 88 PRO A C 1
ATOM 752 O O . PRO A 1 88 ? -16.989 14.661 -9.752 1.00 55.50 88 PRO A O 1
ATOM 755 N N . ARG A 1 89 ? -15.684 16.401 -9.185 1.00 48.97 89 ARG A N 1
ATOM 756 C CA . ARG A 1 89 ? -14.642 15.533 -8.642 1.00 48.97 89 ARG A CA 1
ATOM 757 C C . ARG A 1 89 ? -15.288 14.772 -7.494 1.00 48.97 89 ARG A C 1
ATOM 759 O O . ARG A 1 89 ? -15.781 15.402 -6.559 1.00 48.97 89 ARG A O 1
ATOM 766 N N . LYS A 1 90 ? -15.256 13.441 -7.564 1.00 52.66 90 LYS A N 1
ATOM 767 C CA . LYS A 1 90 ? -15.501 12.562 -6.422 1.00 52.66 90 LYS A CA 1
ATOM 768 C C . LYS A 1 90 ? -14.430 12.900 -5.384 1.00 52.66 90 LYS A C 1
ATOM 770 O O . LYS A 1 90 ? -13.320 12.376 -5.424 1.00 52.66 90 LYS A O 1
ATOM 775 N N . THR A 1 91 ? -14.672 13.921 -4.563 1.00 50.22 91 THR A N 1
ATOM 776 C CA . THR A 1 91 ? -13.748 14.258 -3.487 1.00 50.22 91 THR A CA 1
ATOM 777 C C . THR A 1 91 ? -14.063 13.313 -2.345 1.00 50.22 91 THR A C 1
ATOM 779 O O . THR A 1 91 ? -15.221 13.157 -1.957 1.00 50.22 91 THR A O 1
ATOM 782 N N . TYR A 1 92 ? -13.023 12.677 -1.814 1.00 48.91 92 TYR A N 1
ATOM 783 C CA . TYR A 1 92 ? -13.120 11.755 -0.685 1.00 48.91 92 TYR A CA 1
ATOM 784 C C . TYR A 1 92 ? -13.794 12.395 0.551 1.00 48.91 92 TYR A C 1
ATOM 786 O O . TYR A 1 92 ? -14.348 11.687 1.381 1.00 48.91 92 TYR A O 1
ATOM 794 N N . TYR A 1 93 ? -13.817 13.734 0.634 1.00 50.12 93 TYR A N 1
ATOM 795 C CA . TYR A 1 93 ? -14.282 14.520 1.781 1.00 50.12 93 TYR A CA 1
ATOM 796 C C . TYR A 1 93 ? -15.644 15.214 1.580 1.00 50.12 93 TYR A C 1
ATOM 798 O O . TYR A 1 93 ? -15.976 16.133 2.331 1.00 50.12 93 TYR A O 1
ATOM 806 N N . ASN A 1 94 ? -16.440 14.821 0.579 1.00 64.06 94 ASN A N 1
ATOM 807 C CA . ASN A 1 94 ? -17.793 15.363 0.414 1.00 64.06 94 ASN A CA 1
ATOM 808 C C . ASN A 1 94 ? -18.660 14.990 1.635 1.00 64.06 94 ASN A C 1
ATOM 810 O O . ASN A 1 94 ? -18.849 13.806 1.916 1.00 64.06 94 ASN A O 1
ATOM 814 N N . LYS A 1 95 ? -19.199 15.990 2.348 1.00 76.94 95 LYS A N 1
ATOM 815 C CA . LYS A 1 95 ? -20.142 15.771 3.458 1.00 76.94 95 LYS A CA 1
ATOM 816 C C . LYS A 1 95 ? -21.414 15.091 2.939 1.00 76.94 95 LYS A C 1
ATOM 818 O O . LYS A 1 95 ? -21.883 15.425 1.853 1.00 76.94 95 LYS A O 1
ATOM 823 N N . TRP A 1 96 ? -21.943 14.149 3.715 1.00 85.12 96 TRP A N 1
ATOM 824 C CA . TRP A 1 96 ? -23.201 13.468 3.416 1.00 85.12 96 TRP A CA 1
ATOM 825 C C . TRP A 1 96 ? -24.389 14.364 3.742 1.00 85.12 96 TRP A C 1
ATOM 827 O O . TRP A 1 96 ? -24.411 15.020 4.784 1.00 85.12 96 TRP A O 1
ATOM 837 N N . THR A 1 97 ? -25.361 14.395 2.840 1.00 87.50 97 THR A N 1
ATOM 838 C CA . THR A 1 97 ? -26.625 15.114 3.031 1.00 87.50 97 THR A CA 1
ATOM 839 C C . THR A 1 97 ? -27.754 14.155 3.396 1.00 87.50 97 THR A C 1
ATOM 841 O O . THR A 1 97 ? -27.712 12.971 3.070 1.00 87.50 97 THR A O 1
ATOM 844 N N . GLU A 1 98 ? -28.827 14.668 3.998 1.00 87.81 98 GLU A N 1
ATOM 845 C CA . GLU A 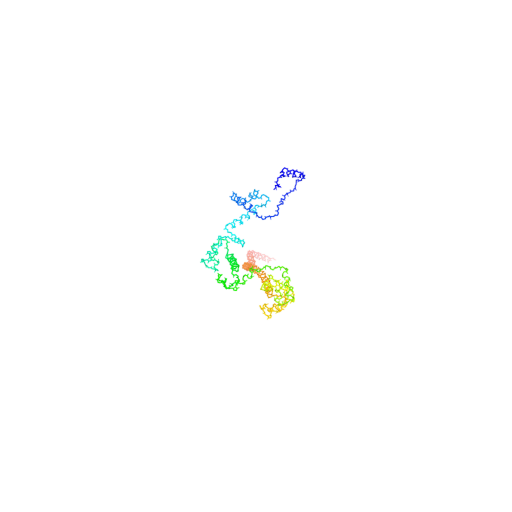1 98 ? -30.011 13.851 4.300 1.00 87.81 98 GLU A CA 1
ATOM 846 C C . GLU A 1 98 ? -30.651 13.239 3.047 1.00 87.81 98 GLU A C 1
ATOM 848 O O . GLU A 1 98 ? -31.202 12.141 3.097 1.00 87.81 98 GLU A O 1
ATOM 853 N N . LYS A 1 99 ? -30.577 13.939 1.907 1.00 88.31 99 LYS A N 1
ATOM 854 C CA . LYS A 1 99 ? -31.043 13.416 0.615 1.00 88.31 99 LYS A CA 1
ATOM 855 C C . LYS A 1 99 ? -30.227 12.193 0.206 1.00 88.31 99 LYS A C 1
ATOM 857 O O . LYS A 1 99 ? -30.796 11.185 -0.188 1.00 88.31 99 LYS A O 1
ATOM 862 N N . GLU A 1 100 ? -28.911 12.266 0.353 1.00 91.12 100 GLU A N 1
ATOM 863 C CA . GLU A 1 100 ? -28.003 11.157 0.058 1.00 91.12 100 GLU A CA 1
ATOM 864 C C . GLU A 1 100 ? -28.207 9.972 1.007 1.00 91.12 100 GLU A C 1
ATOM 866 O O . GLU A 1 100 ? -28.219 8.831 0.552 1.00 91.12 100 GLU A O 1
ATOM 871 N N . ASP A 1 101 ? -28.457 10.218 2.295 1.00 92.00 101 ASP A N 1
ATOM 872 C CA . ASP A 1 101 ? -28.798 9.150 3.242 1.00 92.00 101 ASP A CA 1
ATOM 873 C C . ASP A 1 101 ? -30.147 8.488 2.894 1.00 92.00 101 ASP A C 1
ATOM 875 O O . ASP A 1 101 ? -30.296 7.273 3.036 1.00 92.00 101 ASP A O 1
ATOM 879 N N . LYS A 1 102 ? -31.130 9.252 2.391 1.00 93.69 102 LYS A N 1
ATOM 880 C CA . LYS A 1 102 ? -32.397 8.701 1.869 1.00 93.69 102 LYS A CA 1
ATOM 881 C C . LYS A 1 102 ? -32.172 7.844 0.621 1.00 93.69 102 LYS A C 1
ATOM 883 O O . LYS A 1 102 ? -32.729 6.752 0.541 1.00 93.69 102 LYS A O 1
ATOM 888 N N . ILE A 1 103 ? -31.327 8.294 -0.309 1.00 93.81 103 ILE A N 1
ATOM 889 C CA . ILE A 1 103 ? -30.949 7.515 -1.500 1.00 93.81 103 ILE A CA 1
ATOM 890 C C . ILE A 1 103 ? -30.247 6.216 -1.089 1.00 93.81 103 ILE A C 1
ATOM 892 O O . ILE A 1 103 ? -30.561 5.158 -1.631 1.00 93.81 103 ILE A O 1
ATOM 896 N N . LEU A 1 104 ? -29.344 6.267 -0.102 1.00 94.19 104 LEU A N 1
ATOM 897 C CA . LEU A 1 104 ? -28.652 5.082 0.407 1.00 94.19 104 LEU A CA 1
ATOM 898 C C . LEU A 1 104 ? -29.637 4.067 0.994 1.00 94.19 104 LEU A C 1
ATOM 900 O O . LEU A 1 104 ? -29.574 2.889 0.646 1.00 94.19 104 LEU A O 1
ATOM 904 N N . LYS A 1 105 ? -30.572 4.521 1.837 1.00 93.38 105 LYS A N 1
ATOM 905 C CA . LYS A 1 105 ? -31.620 3.663 2.414 1.00 93.38 105 LYS A CA 1
ATOM 906 C C . LYS A 1 105 ? -32.464 2.998 1.329 1.00 93.38 105 LYS A C 1
ATOM 908 O O . LYS A 1 105 ? -32.596 1.779 1.342 1.00 93.38 105 LYS A O 1
ATOM 913 N N . TYR A 1 106 ? -32.941 3.778 0.359 1.00 94.44 106 TYR A N 1
ATOM 914 C CA . TYR A 1 106 ? -33.694 3.257 -0.784 1.00 94.44 106 TYR A CA 1
ATOM 915 C C . TYR A 1 106 ? -32.884 2.237 -1.597 1.00 94.44 106 TYR A C 1
ATOM 917 O O . TYR A 1 106 ? -33.387 1.177 -1.958 1.00 94.44 106 TYR A O 1
ATOM 925 N N . GLY A 1 107 ? -31.609 2.525 -1.868 1.00 94.75 107 GLY A N 1
ATOM 926 C CA . GLY A 1 107 ? -30.731 1.616 -2.599 1.00 94.75 107 GLY A CA 1
ATOM 927 C C . GLY A 1 107 ? -30.526 0.284 -1.877 1.00 94.75 107 GLY A C 1
ATOM 928 O O . GLY A 1 107 ? -30.529 -0.764 -2.520 1.00 94.75 107 GLY A O 1
ATOM 929 N N . ILE A 1 108 ? -30.387 0.310 -0.551 1.00 93.25 108 ILE A 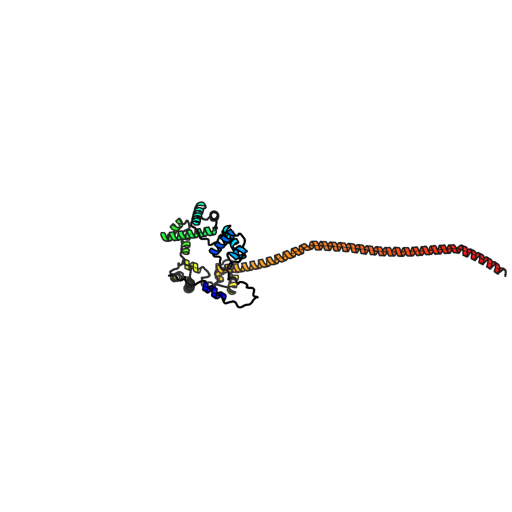N 1
ATOM 930 C CA . ILE A 1 108 ? -30.256 -0.901 0.269 1.00 93.25 108 ILE A CA 1
ATOM 931 C C . ILE A 1 108 ? -31.557 -1.702 0.285 1.00 93.25 108 ILE A C 1
ATOM 933 O O . ILE A 1 108 ? -31.503 -2.918 0.139 1.00 93.25 108 ILE A O 1
ATOM 937 N N . GLU A 1 109 ? -32.706 -1.042 0.420 1.00 93.62 109 GLU A N 1
ATOM 938 C CA . GLU A 1 109 ? -34.020 -1.692 0.373 1.00 93.62 109 GLU A CA 1
ATOM 939 C C . GLU A 1 109 ? -34.278 -2.351 -0.990 1.00 93.62 109 GLU A C 1
ATOM 941 O O . GLU A 1 109 ? -34.736 -3.488 -1.059 1.00 93.62 109 GLU A O 1
ATOM 946 N N . LYS A 1 110 ? -33.910 -1.671 -2.083 1.00 95.06 110 LYS A N 1
ATOM 947 C CA . LYS A 1 110 ? -34.140 -2.148 -3.450 1.00 95.06 110 LYS A CA 1
ATOM 948 C C . LYS A 1 110 ? -33.175 -3.244 -3.901 1.00 95.06 110 LYS A C 1
ATOM 950 O O . LYS A 1 110 ? -33.595 -4.192 -4.558 1.00 95.06 110 LYS A O 1
ATOM 955 N N . TYR A 1 111 ? -31.879 -3.085 -3.635 1.00 95.06 111 TYR A N 1
ATOM 956 C CA . TYR A 1 111 ? -30.834 -3.960 -4.186 1.00 95.06 111 TYR A CA 1
ATOM 957 C C . TYR A 1 111 ? -30.212 -4.902 -3.149 1.00 95.06 111 TYR A C 1
ATOM 959 O O . TYR A 1 111 ? -29.565 -5.880 -3.523 1.00 95.06 111 TYR A O 1
ATOM 967 N N . GLY A 1 112 ? -30.397 -4.630 -1.858 1.00 89.94 112 GLY A N 1
ATOM 968 C CA . GLY A 1 112 ? -29.801 -5.380 -0.757 1.00 89.94 112 GLY A CA 1
ATOM 969 C C . GLY A 1 112 ? -28.419 -4.871 -0.326 1.00 89.94 112 GLY A C 1
ATOM 970 O O . GLY A 1 112 ? -27.656 -4.266 -1.089 1.00 89.94 112 GLY A O 1
ATOM 971 N N . ILE A 1 113 ? -28.073 -5.162 0.933 1.00 88.69 113 ILE A N 1
ATOM 972 C CA . ILE A 1 113 ? -26.771 -4.829 1.531 1.00 88.69 113 ILE A CA 1
ATOM 973 C C . ILE A 1 113 ? -25.650 -5.529 0.747 1.00 88.69 113 ILE A C 1
ATOM 975 O O . ILE A 1 113 ? -25.727 -6.719 0.442 1.00 88.69 113 ILE A O 1
ATOM 979 N N . GLY A 1 114 ? -24.579 -4.798 0.429 1.00 86.44 114 GLY A N 1
ATOM 980 C CA . GLY A 1 114 ? -23.422 -5.342 -0.288 1.00 86.44 114 GLY A CA 1
ATOM 981 C C . GLY A 1 114 ? -23.434 -5.104 -1.800 1.00 86.44 114 GLY A C 1
ATOM 982 O O . GLY A 1 114 ? -22.383 -5.204 -2.436 1.00 86.44 114 GLY A O 1
ATOM 983 N N . LYS A 1 115 ? -24.574 -4.723 -2.395 1.00 93.44 115 LYS A N 1
ATOM 984 C CA . LYS A 1 115 ? -24.677 -4.379 -3.827 1.00 93.44 115 LYS A CA 1
ATOM 985 C C . LYS A 1 115 ? -24.252 -2.931 -4.108 1.00 93.44 115 LYS A C 1
ATOM 987 O O . LYS A 1 115 ? -24.916 -2.193 -4.829 1.00 93.44 115 LYS A O 1
ATOM 992 N N . TRP A 1 116 ? -23.101 -2.525 -3.571 1.00 93.75 116 TRP A N 1
ATOM 993 C CA . TRP A 1 116 ? -22.635 -1.131 -3.578 1.00 93.75 116 TRP A CA 1
ATOM 994 C C . TRP A 1 116 ? -22.441 -0.542 -4.973 1.00 93.75 116 TRP A C 1
ATOM 996 O O . TRP A 1 116 ? -22.677 0.643 -5.153 1.00 93.75 116 TRP A O 1
ATOM 1006 N N . LYS A 1 117 ? -22.056 -1.354 -5.966 1.00 92.38 117 LYS A N 1
ATOM 1007 C CA . LYS A 1 117 ? -21.925 -0.904 -7.363 1.00 92.38 117 LYS A CA 1
ATOM 1008 C C . LYS A 1 117 ? -23.269 -0.602 -8.028 1.00 92.38 117 LYS A C 1
ATOM 1010 O O . LYS A 1 117 ? -23.332 0.266 -8.887 1.00 92.38 117 LYS A O 1
ATOM 1015 N N . GLU A 1 118 ? -24.330 -1.311 -7.648 1.00 93.06 118 GLU A N 1
ATOM 1016 C CA . GLU A 1 118 ? -25.684 -1.027 -8.139 1.00 93.06 118 GLU A CA 1
ATOM 1017 C C . GLU A 1 118 ? -26.252 0.208 -7.442 1.00 93.06 118 GLU A C 1
ATOM 1019 O O . GLU A 1 118 ? -26.832 1.076 -8.087 1.00 93.06 118 GLU A O 1
ATOM 1024 N N . ILE A 1 119 ? -25.987 0.335 -6.139 1.00 93.81 119 ILE A N 1
ATOM 1025 C CA . ILE A 1 119 ? -26.355 1.512 -5.350 1.00 93.81 119 ILE A CA 1
ATOM 1026 C C . ILE A 1 119 ? -25.590 2.756 -5.827 1.00 93.81 119 ILE A C 1
ATOM 1028 O O . ILE A 1 119 ? -26.187 3.822 -5.903 1.00 93.81 119 ILE A O 1
ATOM 1032 N N . GLU A 1 120 ? -24.313 2.638 -6.215 1.00 93.44 120 GLU A N 1
ATOM 1033 C CA . GLU A 1 120 ? -23.500 3.741 -6.760 1.00 93.44 120 GLU A CA 1
ATOM 1034 C C . GLU A 1 120 ? -24.176 4.426 -7.948 1.00 93.44 120 GLU A C 1
ATOM 1036 O O . GLU A 1 120 ? -24.102 5.644 -8.065 1.00 93.44 120 GLU A O 1
ATOM 1041 N N . LYS A 1 121 ? -24.900 3.677 -8.786 1.00 92.75 121 LYS A N 1
ATOM 1042 C CA . LYS A 1 121 ? -25.618 4.235 -9.943 1.00 92.75 121 LYS A CA 1
ATOM 1043 C C . LYS A 1 121 ? -26.730 5.213 -9.548 1.00 92.75 121 LYS A C 1
ATOM 1045 O O . LYS A 1 121 ? -27.174 5.977 -10.395 1.00 92.75 121 LYS A O 1
ATOM 1050 N N . LEU A 1 122 ? -27.186 5.188 -8.292 1.00 91.31 122 LEU A N 1
ATOM 1051 C CA . LEU A 1 122 ? -28.171 6.131 -7.756 1.00 91.31 122 LEU A CA 1
ATOM 1052 C C . LEU A 1 122 ? -27.546 7.459 -7.294 1.00 91.31 122 LEU A C 1
ATOM 1054 O O . LEU A 1 122 ? -28.281 8.371 -6.922 1.00 91.31 122 LEU A O 1
ATOM 1058 N N . PHE A 1 123 ? -26.215 7.561 -7.257 1.00 87.25 123 PHE A N 1
ATOM 1059 C CA . PHE A 1 123 ? -25.501 8.730 -6.757 1.00 87.25 123 PHE A CA 1
ATOM 1060 C C . PHE A 1 123 ? -24.751 9.457 -7.872 1.00 87.25 123 PHE A C 1
ATOM 1062 O O . PHE A 1 123 ? -23.916 8.879 -8.562 1.00 87.25 123 PHE A O 1
ATOM 1069 N N . ASP A 1 124 ? -24.938 10.774 -7.949 1.00 81.75 124 ASP A N 1
ATOM 1070 C CA . ASP A 1 124 ? -24.225 11.609 -8.924 1.00 81.75 124 ASP A CA 1
ATOM 1071 C C . ASP A 1 124 ? -22.749 11.825 -8.554 1.00 81.75 124 ASP A C 1
ATOM 1073 O O . ASP A 1 124 ? -21.883 11.980 -9.416 1.00 81.75 124 ASP A O 1
ATOM 1077 N N . THR A 1 125 ? -22.444 11.877 -7.250 1.00 77.88 125 THR A N 1
ATOM 1078 C CA . THR A 1 125 ? -21.135 12.345 -6.747 1.00 77.88 125 THR A CA 1
ATOM 1079 C C . THR A 1 125 ? -20.410 11.372 -5.824 1.00 77.88 125 THR A C 1
ATOM 1081 O O . THR A 1 125 ? -19.277 11.661 -5.428 1.00 77.88 125 THR A O 1
ATOM 1084 N N . LYS A 1 126 ? -21.038 10.247 -5.463 1.00 82.00 126 LYS A N 1
ATOM 1085 C CA . LYS A 1 126 ? -20.477 9.261 -4.532 1.00 82.00 126 LYS A CA 1
ATOM 1086 C C . LYS A 1 126 ? -20.052 8.007 -5.284 1.00 82.00 126 LYS A C 1
ATOM 1088 O O . LYS A 1 126 ? -20.775 7.549 -6.159 1.00 82.00 126 LYS A O 1
ATOM 1093 N N . ASP A 1 127 ? -18.880 7.466 -4.959 1.00 84.81 127 ASP A N 1
ATOM 1094 C CA . ASP A 1 127 ? -18.499 6.120 -5.401 1.00 84.81 127 ASP A CA 1
ATOM 1095 C C . ASP A 1 127 ? -18.934 5.026 -4.418 1.00 84.81 127 ASP A C 1
ATOM 1097 O O . ASP A 1 127 ? -19.289 5.295 -3.267 1.00 84.81 127 ASP A O 1
ATOM 1101 N N . TYR A 1 128 ? -18.878 3.770 -4.873 1.00 86.38 128 TYR A N 1
ATOM 1102 C CA . TYR A 1 128 ? -19.239 2.611 -4.056 1.00 86.38 128 TYR A CA 1
ATOM 1103 C C . TYR A 1 128 ? -18.434 2.512 -2.747 1.00 86.38 128 TYR A C 1
ATOM 1105 O O . TYR A 1 128 ? -18.949 1.999 -1.756 1.00 86.38 128 TYR A O 1
ATOM 1113 N N . GLY A 1 129 ? -17.182 2.983 -2.725 1.00 84.38 129 GLY A N 1
ATOM 1114 C CA . GLY A 1 129 ? -16.326 2.965 -1.541 1.00 84.38 129 GLY A CA 1
ATOM 1115 C C . GLY A 1 129 ? -16.783 3.988 -0.505 1.00 84.38 129 GLY A C 1
ATOM 1116 O O . GLY A 1 129 ? -16.888 3.669 0.676 1.00 84.38 129 GLY A O 1
ATOM 1117 N N . GLN A 1 130 ? -17.133 5.195 -0.947 1.00 87.62 130 GLN A N 1
ATOM 1118 C CA . GLN A 1 130 ? -17.719 6.227 -0.093 1.00 87.62 130 GLN A CA 1
ATOM 1119 C C . GLN A 1 130 ? -19.067 5.786 0.478 1.00 87.62 130 GLN A C 1
ATOM 1121 O O . GLN A 1 130 ? -19.336 6.011 1.656 1.00 87.62 130 GLN A O 1
ATOM 1126 N N . ILE A 1 131 ? -19.898 5.147 -0.349 1.00 90.81 131 ILE A N 1
ATOM 1127 C CA . ILE A 1 131 ? -21.195 4.599 0.058 1.00 90.81 131 ILE A CA 1
ATOM 1128 C C . ILE A 1 131 ? -21.015 3.519 1.128 1.00 90.81 131 ILE A C 1
ATOM 1130 O O . ILE A 1 131 ? -21.671 3.574 2.167 1.00 90.81 131 ILE A O 1
ATOM 1134 N N . LEU A 1 132 ? -20.093 2.577 0.908 1.00 89.44 132 LEU A N 1
ATOM 1135 C CA . LEU A 1 132 ? -19.758 1.539 1.882 1.00 89.44 132 LEU A CA 1
ATOM 1136 C C . LEU A 1 132 ? -19.303 2.147 3.216 1.00 89.44 132 LEU A C 1
ATOM 1138 O O . LEU A 1 132 ? -19.844 1.794 4.259 1.00 89.44 132 LEU A O 1
ATOM 1142 N N . LEU A 1 133 ? -18.360 3.094 3.190 1.00 86.00 133 LEU A N 1
ATOM 1143 C CA . LEU A 1 133 ? -17.866 3.753 4.404 1.00 86.00 133 LEU A CA 1
ATOM 1144 C C . LEU A 1 133 ? -18.977 4.508 5.147 1.00 86.00 133 LEU A C 1
ATOM 1146 O O . LEU A 1 133 ? -19.006 4.520 6.378 1.00 86.00 133 LEU A O 1
ATOM 1150 N N . ARG A 1 134 ? -19.911 5.132 4.417 1.00 91.00 134 ARG A N 1
ATOM 1151 C CA . ARG A 1 134 ? -21.069 5.786 5.035 1.00 91.00 134 ARG A CA 1
ATOM 1152 C C . ARG A 1 134 ? -21.992 4.782 5.698 1.00 91.00 134 ARG A C 1
ATOM 1154 O O . ARG A 1 134 ? -22.430 5.038 6.814 1.00 91.00 134 ARG A O 1
ATOM 1161 N N . TRP A 1 135 ? -22.273 3.667 5.031 1.00 91.12 135 TRP A N 1
ATOM 1162 C CA . TRP A 1 135 ? -23.084 2.605 5.611 1.00 91.12 135 TRP A CA 1
ATOM 1163 C C . TRP A 1 135 ? -22.453 2.066 6.897 1.00 91.12 135 TRP A C 1
ATOM 1165 O O . TRP A 1 135 ? -23.132 2.012 7.915 1.00 91.12 135 TRP A O 1
ATOM 1175 N N . GLU A 1 136 ? -21.147 1.785 6.894 1.00 84.88 136 GLU A N 1
ATOM 1176 C CA . GLU A 1 136 ? -20.423 1.355 8.098 1.00 84.88 136 GLU A CA 1
ATOM 1177 C C . GLU A 1 136 ? -20.538 2.381 9.240 1.00 84.88 136 GLU A C 1
ATOM 1179 O O . GLU A 1 136 ? -20.778 1.998 10.382 1.00 84.88 136 GLU A O 1
ATOM 1184 N N . SER A 1 137 ? -20.447 3.682 8.940 1.00 86.25 137 SER A N 1
ATOM 1185 C CA . SER A 1 137 ? -20.653 4.751 9.930 1.00 86.25 137 SER A CA 1
ATOM 1186 C C . SER A 1 137 ? -22.077 4.766 10.496 1.00 86.25 137 SER A C 1
ATOM 1188 O O . SER A 1 137 ? -22.253 4.949 11.697 1.00 86.25 137 SER A O 1
ATOM 1190 N N . ILE A 1 138 ? -23.097 4.586 9.653 1.00 88.50 138 ILE A N 1
ATOM 1191 C CA . ILE A 1 138 ? -24.500 4.525 10.091 1.00 88.50 138 ILE A CA 1
ATOM 1192 C C . ILE A 1 138 ? -24.727 3.285 10.968 1.00 88.50 138 ILE A C 1
ATOM 1194 O O . ILE A 1 138 ? -25.399 3.361 11.996 1.00 88.50 138 ILE A O 1
ATOM 1198 N N . GLU A 1 139 ? -24.145 2.144 10.596 1.00 89.25 139 GLU A N 1
ATOM 1199 C CA . GLU A 1 139 ? -24.198 0.923 11.402 1.00 89.25 139 GLU A CA 1
ATOM 1200 C C . GLU A 1 139 ? -23.510 1.095 12.760 1.00 89.25 139 GLU A C 1
ATOM 1202 O O . GLU A 1 139 ? -24.032 0.615 13.765 1.00 89.25 139 GLU A O 1
ATOM 1207 N N . ASP A 1 140 ? -22.380 1.802 12.814 1.00 89.88 140 ASP A N 1
ATOM 1208 C CA . ASP A 1 140 ? -21.702 2.131 14.070 1.00 89.88 140 ASP A CA 1
ATOM 1209 C C . ASP A 1 140 ? -22.580 3.006 14.976 1.00 89.88 140 ASP A C 1
ATOM 1211 O O . ASP A 1 140 ? -22.685 2.744 16.176 1.00 89.88 140 ASP A O 1
ATOM 1215 N N . GLU A 1 141 ? -23.265 4.009 14.417 1.00 90.69 141 GLU A N 1
ATOM 1216 C CA . GLU A 1 141 ? -24.224 4.843 15.154 1.00 90.69 141 GLU A CA 1
ATOM 1217 C C . GLU A 1 141 ? -25.394 4.013 15.711 1.00 90.69 141 GLU A C 1
ATOM 1219 O O . GLU A 1 141 ? -25.790 4.188 16.870 1.00 90.69 141 GLU A O 1
ATOM 1224 N N . ILE A 1 142 ? -25.930 3.079 14.915 1.00 92.44 142 ILE A N 1
ATOM 1225 C CA . ILE A 1 142 ? -26.977 2.141 15.349 1.00 92.44 142 ILE A CA 1
ATOM 1226 C C . ILE A 1 142 ? -26.451 1.246 16.472 1.00 92.44 142 ILE A C 1
ATOM 1228 O O . ILE A 1 142 ? -27.113 1.110 17.501 1.00 92.44 142 ILE A O 1
ATOM 1232 N N . LEU A 1 143 ? -25.259 0.670 16.313 1.00 92.38 143 LEU A N 1
ATOM 1233 C CA . LEU A 1 143 ? -24.630 -0.190 17.312 1.00 92.38 143 LEU A CA 1
ATOM 1234 C C . LEU A 1 143 ? -24.453 0.545 18.646 1.00 92.38 143 LEU A C 1
ATOM 1236 O O . LEU A 1 143 ? -24.857 0.026 19.686 1.00 92.38 143 LEU A O 1
ATOM 1240 N N . LEU A 1 144 ? -23.914 1.767 18.622 1.00 93.69 144 LEU A N 1
ATOM 1241 C CA . LEU A 1 144 ? -23.755 2.597 19.818 1.00 93.69 144 LEU A CA 1
ATOM 1242 C C . LEU A 1 144 ? -25.104 2.906 20.476 1.00 93.69 144 LEU A C 1
ATOM 1244 O O . LEU A 1 144 ? -25.227 2.814 21.698 1.00 93.69 144 LEU A O 1
ATOM 1248 N N . ARG A 1 145 ? -26.136 3.224 19.683 1.00 95.56 145 ARG A N 1
ATOM 1249 C CA . ARG A 1 145 ? -27.490 3.493 20.189 1.00 95.56 145 ARG A CA 1
ATOM 1250 C C . ARG A 1 145 ? -28.123 2.255 20.828 1.00 95.56 145 ARG A C 1
ATOM 1252 O O . ARG A 1 145 ? -28.705 2.363 21.903 1.00 95.56 145 ARG A O 1
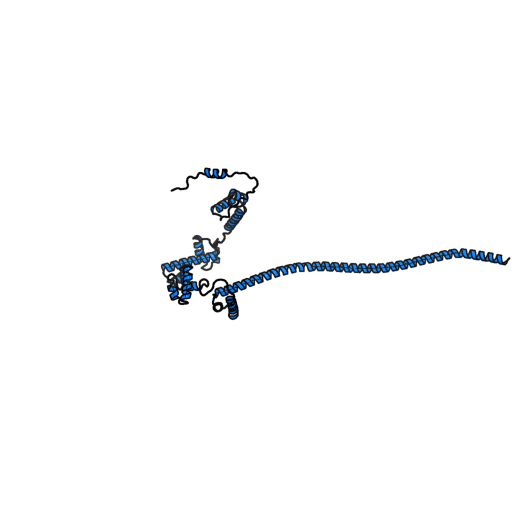ATOM 1259 N N . LEU A 1 146 ? -27.992 1.085 20.204 1.00 95.06 146 LEU A N 1
ATOM 1260 C CA . LEU A 1 146 ? -28.515 -0.173 20.739 1.00 95.06 146 LEU A CA 1
ATOM 1261 C C . LEU A 1 146 ? -27.824 -0.550 22.053 1.00 95.06 146 LEU A C 1
ATOM 1263 O O . LEU A 1 146 ? -28.504 -0.901 23.015 1.00 95.06 146 LEU A O 1
ATOM 1267 N N . VAL A 1 147 ? -26.497 -0.419 22.133 1.00 95.38 147 VAL A N 1
ATOM 1268 C CA . VAL A 1 147 ? -25.769 -0.674 23.386 1.00 95.38 147 VAL A CA 1
ATOM 1269 C C . VAL A 1 147 ? -26.145 0.345 24.464 1.00 95.38 147 VAL A C 1
ATOM 1271 O O . VAL A 1 147 ? -26.311 -0.039 25.620 1.00 95.38 147 VAL A O 1
ATOM 1274 N N . LYS A 1 148 ? -26.348 1.620 24.105 1.00 95.00 148 LYS A N 1
ATOM 1275 C CA . LYS A 1 148 ? -26.818 2.653 25.042 1.00 95.00 148 LYS A CA 1
ATOM 1276 C C . LYS A 1 148 ? -28.196 2.320 25.626 1.00 95.00 148 LYS A C 1
ATOM 1278 O O . LYS A 1 148 ? -28.398 2.500 26.820 1.00 95.00 148 LYS A O 1
ATOM 1283 N N . ASN A 1 149 ? -29.121 1.830 24.802 1.00 95.31 149 ASN A N 1
ATOM 1284 C CA . ASN A 1 149 ? -30.502 1.569 25.217 1.00 95.31 149 ASN A CA 1
ATOM 1285 C C . ASN A 1 149 ? -30.677 0.226 25.939 1.00 95.31 149 ASN A C 1
ATOM 1287 O O . ASN A 1 149 ? -31.504 0.116 26.838 1.00 95.31 149 ASN A O 1
ATOM 1291 N N . TYR A 1 150 ? -29.924 -0.803 25.543 1.00 93.88 150 TYR A N 1
ATOM 1292 C CA . TYR A 1 150 ? -30.158 -2.180 25.990 1.00 93.88 150 TYR A CA 1
ATOM 1293 C C . TYR A 1 150 ? -28.982 -2.811 26.748 1.00 93.88 150 TYR A C 1
ATOM 1295 O O . TYR A 1 150 ? -29.079 -3.958 27.197 1.00 93.88 150 TYR A O 1
ATOM 1303 N N . GLY A 1 151 ? -27.870 -2.090 26.889 1.00 92.62 151 GLY A N 1
ATOM 1304 C CA . GLY A 1 151 ? -26.625 -2.604 27.448 1.00 92.62 151 GLY A CA 1
ATOM 1305 C C . GLY A 1 151 ? -25.901 -3.568 26.503 1.00 92.62 151 GLY A C 1
ATOM 1306 O O . GLY A 1 151 ? -26.200 -3.677 25.315 1.00 92.62 151 GLY A O 1
ATOM 1307 N N . ARG A 1 152 ? -24.931 -4.321 27.034 1.00 93.56 152 ARG A N 1
ATOM 1308 C CA . ARG A 1 152 ? -24.074 -5.255 26.272 1.00 93.56 152 ARG A CA 1
ATOM 1309 C C . ARG A 1 152 ? -24.770 -6.593 25.940 1.00 93.56 152 ARG A C 1
ATOM 1311 O O . ARG A 1 152 ? -24.156 -7.657 26.011 1.00 93.56 152 ARG A O 1
ATOM 1318 N N . LYS A 1 153 ? -26.060 -6.563 25.584 1.00 94.31 153 LYS A N 1
ATOM 1319 C CA . LYS A 1 153 ? -26.863 -7.744 25.204 1.00 94.31 153 LYS A CA 1
ATOM 1320 C C . LYS A 1 153 ? -26.568 -8.163 23.760 1.00 94.31 153 LYS A C 1
ATOM 1322 O O . LYS A 1 153 ? -27.402 -8.023 22.868 1.00 94.31 153 LYS A O 1
ATOM 1327 N N . TRP A 1 154 ? -25.358 -8.673 23.525 1.00 94.81 154 TRP A N 1
ATOM 1328 C CA . TRP A 1 154 ? -24.807 -8.878 22.179 1.00 94.81 154 TRP A CA 1
ATOM 1329 C C . TRP A 1 154 ? -25.664 -9.740 21.260 1.00 94.81 154 TRP A C 1
ATOM 1331 O O . TRP A 1 154 ? -25.730 -9.449 20.072 1.00 94.81 154 TRP A O 1
ATOM 1341 N N . LYS A 1 155 ? -26.318 -10.779 21.792 1.00 93.50 155 LYS A N 1
ATOM 1342 C CA . LYS A 1 155 ? -27.160 -11.674 20.992 1.00 93.50 155 LYS A CA 1
ATOM 1343 C C . LYS A 1 155 ? -28.357 -10.930 20.389 1.00 93.50 155 LYS A C 1
ATOM 1345 O O . LYS A 1 155 ? -28.525 -10.940 19.180 1.00 93.50 155 LYS A O 1
ATOM 1350 N N . MET A 1 156 ? -29.084 -10.179 21.210 1.00 94.75 156 MET A N 1
ATOM 1351 C CA . MET A 1 156 ? -30.208 -9.359 20.754 1.00 94.75 156 MET A CA 1
ATOM 1352 C C . MET A 1 156 ? -29.763 -8.262 19.775 1.00 94.75 156 MET A C 1
ATOM 1354 O O . MET A 1 156 ? -30.390 -8.052 18.745 1.00 94.75 156 MET A O 1
ATOM 1358 N N . ILE A 1 157 ? -28.650 -7.581 20.069 1.00 94.12 157 ILE A N 1
ATOM 1359 C CA . ILE A 1 157 ? -28.098 -6.535 19.190 1.00 94.12 157 ILE A CA 1
ATOM 1360 C C . ILE A 1 157 ? -27.694 -7.115 17.825 1.00 94.12 157 ILE A C 1
ATOM 1362 O O . ILE A 1 157 ? -27.941 -6.501 16.791 1.00 94.12 157 ILE A O 1
ATOM 1366 N N . SER A 1 158 ? -27.097 -8.307 17.825 1.00 94.06 158 SER A N 1
ATOM 1367 C CA . SER A 1 158 ? -26.751 -9.081 16.628 1.00 94.06 158 SER A CA 1
ATOM 1368 C C . SER A 1 158 ? -27.965 -9.382 15.766 1.00 94.06 158 SER A C 1
ATOM 1370 O O . SER A 1 158 ? -27.901 -9.204 14.552 1.00 94.06 158 SER A O 1
ATOM 1372 N N . ASP A 1 159 ? -29.060 -9.814 16.390 1.00 91.38 159 ASP A N 1
ATOM 1373 C CA . ASP A 1 159 ? -30.291 -10.173 15.685 1.00 91.38 159 ASP A CA 1
ATOM 1374 C C . ASP A 1 159 ? -30.935 -8.936 15.026 1.00 91.38 159 ASP A C 1
ATOM 1376 O O . ASP A 1 159 ? -31.404 -9.024 13.896 1.00 91.38 159 ASP A O 1
ATOM 1380 N N . VAL A 1 160 ? -30.854 -7.757 15.662 1.00 89.69 160 VAL A N 1
ATOM 1381 C CA . VAL A 1 160 ? -31.329 -6.483 15.081 1.00 89.69 160 VAL A CA 1
ATOM 1382 C C . VAL A 1 160 ? -30.437 -5.990 13.936 1.00 89.69 160 VAL A C 1
ATOM 1384 O O . VAL A 1 160 ? -30.941 -5.527 12.917 1.00 89.69 160 VAL A O 1
ATOM 1387 N N . ILE A 1 161 ? -29.111 -6.059 14.088 1.00 87.88 161 ILE A N 1
ATOM 1388 C CA . ILE A 1 161 ? -28.160 -5.595 13.059 1.00 87.88 161 ILE A CA 1
ATOM 1389 C C . ILE A 1 161 ? -28.052 -6.602 11.896 1.00 87.88 161 ILE A C 1
ATOM 1391 O O . ILE A 1 161 ? -27.591 -6.255 10.810 1.00 87.88 161 ILE A O 1
ATOM 1395 N N . GLY A 1 162 ? -28.446 -7.860 12.106 1.00 87.12 162 GLY A N 1
ATOM 1396 C CA . GLY A 1 162 ? -28.267 -8.932 11.126 1.00 87.12 162 GLY A CA 1
ATOM 1397 C C . GLY A 1 162 ? -26.799 -9.342 10.949 1.00 87.12 162 GLY A C 1
ATOM 1398 O O . GLY A 1 162 ? -26.400 -9.828 9.891 1.00 87.12 162 GLY A O 1
ATOM 1399 N N . LYS A 1 163 ? -25.960 -9.134 11.973 1.00 87.50 163 LYS A N 1
ATOM 1400 C CA . LYS A 1 163 ? -24.530 -9.492 11.974 1.00 87.50 163 LYS A CA 1
ATOM 1401 C C . LYS A 1 163 ? -24.202 -10.342 13.183 1.00 87.50 163 LYS A C 1
ATOM 1403 O O . LYS A 1 163 ? -24.745 -10.133 14.251 1.00 87.50 163 LYS A O 1
ATOM 1408 N N . ASN A 1 164 ? -23.228 -11.238 13.036 1.00 91.50 164 ASN A N 1
ATOM 1409 C CA . ASN A 1 164 ? -22.751 -12.084 14.127 1.00 91.50 164 ASN A CA 1
ATOM 1410 C C . ASN A 1 164 ? -22.381 -11.262 15.382 1.00 91.50 164 ASN A C 1
ATOM 1412 O O . ASN A 1 164 ? -21.588 -10.321 15.298 1.00 91.50 164 ASN A O 1
ATOM 1416 N N . TYR A 1 165 ? -22.888 -11.674 16.547 1.00 92.25 165 TYR A N 1
ATOM 1417 C CA . TYR A 1 165 ? -22.690 -10.981 17.824 1.00 92.25 165 TYR A CA 1
ATOM 1418 C C . TYR A 1 165 ? -21.232 -10.718 18.204 1.00 92.25 165 TYR A C 1
ATOM 1420 O O . TYR A 1 165 ? -20.944 -9.669 18.783 1.00 92.25 165 TYR A O 1
ATOM 1428 N N . PHE A 1 166 ? -20.301 -11.612 17.854 1.00 90.38 166 PHE A N 1
ATOM 1429 C CA . PHE A 1 166 ? -18.876 -11.384 18.088 1.00 90.38 166 PHE A CA 1
ATOM 1430 C C . PHE A 1 166 ? -18.381 -10.154 17.322 1.00 90.38 166 PHE A C 1
ATOM 1432 O O . PHE A 1 166 ? -17.612 -9.368 17.865 1.00 90.38 166 PHE A O 1
ATOM 1439 N N . ARG A 1 167 ? -18.868 -9.936 16.091 1.00 88.00 167 ARG A N 1
ATOM 1440 C CA . ARG A 1 167 ? -18.517 -8.754 15.290 1.00 88.00 167 ARG A CA 1
ATOM 1441 C C . ARG A 1 167 ? -19.097 -7.475 15.882 1.00 88.00 167 ARG A C 1
ATOM 1443 O O . ARG A 1 167 ? -18.395 -6.472 15.908 1.00 88.00 167 ARG A O 1
ATOM 1450 N N . CYS A 1 168 ? -20.338 -7.509 16.373 1.00 91.12 168 CYS A N 1
ATOM 1451 C CA . CYS A 1 168 ? -20.952 -6.363 17.051 1.00 91.12 168 CYS A CA 1
ATOM 1452 C C . CYS A 1 168 ? -20.166 -5.983 18.311 1.00 91.12 168 CYS A C 1
ATOM 1454 O O . CYS A 1 168 ? -19.815 -4.819 18.481 1.00 91.12 168 CYS A O 1
ATOM 1456 N N . ARG A 1 169 ? -19.825 -6.969 19.152 1.00 91.94 169 ARG A N 1
ATOM 1457 C CA . ARG A 1 169 ? -18.988 -6.763 20.341 1.00 91.94 169 ARG A CA 1
ATOM 1458 C C . ARG A 1 169 ? -17.632 -6.171 19.964 1.00 91.94 169 ARG A C 1
ATOM 1460 O O . ARG A 1 169 ? -17.265 -5.123 20.477 1.00 91.94 169 ARG A O 1
ATOM 1467 N N . ASP A 1 170 ? -16.899 -6.823 19.064 1.00 87.00 170 ASP A N 1
ATOM 1468 C CA . ASP A 1 170 ? -15.540 -6.409 18.710 1.00 87.00 170 ASP A CA 1
ATOM 1469 C C . ASP A 1 170 ? -15.529 -5.021 18.056 1.00 87.00 170 ASP A C 1
ATOM 1471 O O . ASP A 1 170 ? -14.638 -4.220 18.335 1.00 87.00 170 ASP A O 1
ATOM 1475 N N . ARG A 1 171 ? -16.534 -4.699 17.226 1.00 89.06 171 ARG A N 1
ATOM 1476 C CA . ARG A 1 171 ? -16.686 -3.355 16.657 1.00 89.06 171 ARG A CA 1
ATOM 1477 C C . ARG A 1 171 ? -16.977 -2.322 17.740 1.00 89.06 171 ARG A C 1
ATOM 1479 O O . ARG A 1 171 ? -16.328 -1.283 17.738 1.00 89.06 171 ARG A O 1
ATOM 1486 N N . TYR A 1 172 ? -17.882 -2.616 18.674 1.00 90.25 172 TYR A N 1
ATOM 1487 C CA . TYR A 1 172 ? -18.197 -1.718 19.785 1.00 90.25 172 TYR A CA 1
ATOM 1488 C C . TYR A 1 172 ? -16.967 -1.415 20.645 1.00 90.25 172 TYR A C 1
ATOM 1490 O O . TYR A 1 172 ? -16.692 -0.246 20.894 1.00 90.25 172 TYR A O 1
ATOM 1498 N N . GLU A 1 173 ? -16.191 -2.436 21.028 1.00 84.81 173 GLU A N 1
ATOM 1499 C CA . GLU A 1 173 ? -14.944 -2.25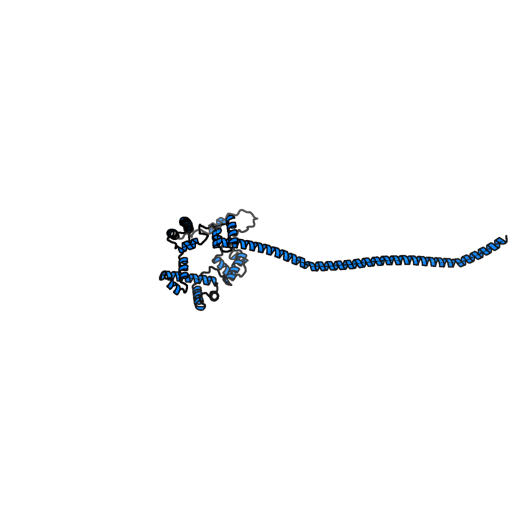0 21.787 1.00 84.81 173 GLU A CA 1
ATOM 1500 C C . GLU A 1 173 ? -13.972 -1.320 21.040 1.00 84.81 173 GLU A C 1
ATOM 1502 O O . GLU A 1 173 ? -13.345 -0.458 21.645 1.00 84.81 173 GLU A O 1
ATOM 1507 N N . VAL A 1 174 ? -13.899 -1.409 19.705 1.00 80.44 174 VAL A N 1
ATOM 1508 C CA . VAL A 1 174 ? -13.096 -0.477 18.896 1.00 80.44 174 VAL A CA 1
ATOM 1509 C C . VAL A 1 174 ? -13.661 0.945 18.892 1.00 80.44 174 VAL A C 1
ATOM 1511 O O . VAL A 1 174 ? -12.872 1.883 18.932 1.00 80.44 174 VAL A O 1
ATOM 1514 N N . LEU A 1 175 ? -14.984 1.118 18.842 1.00 83.69 175 LEU A N 1
ATOM 1515 C CA . LEU A 1 175 ? -15.628 2.438 18.814 1.00 83.69 175 LEU A CA 1
ATOM 1516 C C . LEU A 1 175 ? -15.479 3.200 20.134 1.00 83.69 175 LEU A C 1
ATOM 1518 O O . LEU A 1 175 ? -15.340 4.420 20.117 1.00 83.69 175 LEU A O 1
ATOM 1522 N N . ILE A 1 176 ? -15.497 2.495 21.267 1.00 83.94 176 ILE A N 1
ATOM 1523 C CA . ILE A 1 176 ? -15.287 3.110 22.587 1.00 83.94 176 ILE A CA 1
ATOM 1524 C C . ILE A 1 176 ? -13.802 3.287 22.934 1.00 83.94 176 ILE A C 1
ATOM 1526 O O . ILE A 1 176 ? -13.472 4.019 23.869 1.00 83.94 176 ILE A O 1
ATOM 1530 N N . SER A 1 177 ? -12.905 2.620 22.201 1.00 79.44 177 SER A N 1
ATOM 1531 C CA . SER A 1 177 ? -11.463 2.692 22.420 1.00 79.44 177 SER A CA 1
ATOM 1532 C C . SER A 1 177 ? -10.948 4.094 22.095 1.00 79.44 177 SER A C 1
ATOM 1534 O O . SER A 1 177 ? -10.981 4.548 20.950 1.00 79.44 177 SER A O 1
ATOM 1536 N N . LYS A 1 178 ? -10.444 4.799 23.111 1.00 79.94 178 LYS A N 1
ATOM 1537 C CA . LYS A 1 178 ? -9.827 6.119 22.928 1.00 79.94 178 LYS A CA 1
ATOM 1538 C C . LYS A 1 178 ? -8.515 5.996 22.128 1.00 79.94 178 LYS A C 1
ATOM 1540 O O . LYS A 1 178 ? -7.838 4.969 22.208 1.00 79.94 178 LYS A O 1
ATOM 1545 N N . PRO A 1 179 ? -8.072 7.029 21.397 1.00 82.06 179 PRO A N 1
ATOM 1546 C CA . PRO A 1 179 ? -6.713 7.056 20.855 1.00 82.06 179 PRO A CA 1
ATOM 1547 C C . PRO A 1 179 ? -5.677 6.927 21.981 1.00 82.06 179 PRO A C 1
ATOM 1549 O O . PRO A 1 179 ? -5.873 7.504 23.046 1.00 82.06 179 PRO A O 1
ATOM 1552 N N . TRP A 1 180 ? -4.607 6.157 21.773 1.00 84.88 180 TRP A N 1
ATOM 1553 C CA . TRP A 1 180 ? -3.500 6.056 22.733 1.00 84.88 180 TRP A CA 1
ATOM 1554 C C . TRP A 1 180 ? -2.658 7.327 22.711 1.00 84.88 180 TRP A C 1
ATOM 1556 O O . TRP A 1 180 ? -2.239 7.764 21.635 1.00 84.88 180 TRP A O 1
ATOM 1566 N N . THR A 1 181 ? -2.376 7.896 23.882 1.00 88.12 181 THR A N 1
ATOM 1567 C CA . THR A 1 181 ? -1.413 8.995 23.992 1.00 88.12 181 THR A CA 1
ATOM 1568 C C . THR A 1 181 ? 0.024 8.470 24.007 1.00 88.12 181 THR A C 1
ATOM 1570 O O . THR A 1 181 ? 0.283 7.265 24.146 1.00 88.12 181 THR A O 1
ATOM 1573 N N . LYS A 1 182 ? 0.992 9.375 23.827 1.00 86.62 182 LYS A N 1
ATOM 1574 C CA . LYS A 1 182 ? 2.415 9.015 23.895 1.00 86.62 182 LYS A CA 1
ATOM 1575 C C . LYS A 1 182 ? 2.799 8.600 25.311 1.00 86.62 182 LYS A C 1
ATOM 1577 O O . LYS A 1 182 ? 3.519 7.625 25.476 1.00 86.62 182 LYS A O 1
ATOM 1582 N N . GLU A 1 183 ? 2.259 9.292 26.306 1.00 89.06 183 GLU A N 1
ATOM 1583 C CA . GLU A 1 183 ? 2.479 9.042 27.728 1.00 89.06 183 GLU A CA 1
ATOM 1584 C C . GLU A 1 183 ? 1.912 7.676 28.130 1.00 89.06 183 GLU A C 1
ATOM 1586 O O . GLU A 1 183 ? 2.605 6.890 28.769 1.00 89.06 183 GLU A O 1
ATOM 1591 N N . GLU A 1 184 ? 0.691 7.343 27.693 1.00 90.00 184 GLU A N 1
ATOM 1592 C CA . GLU A 1 184 ? 0.106 6.014 27.913 1.00 90.00 184 GLU A CA 1
ATOM 1593 C C . GLU A 1 184 ? 0.928 4.911 27.237 1.00 90.00 184 GLU A C 1
ATOM 1595 O O . GLU A 1 184 ? 1.120 3.836 27.803 1.00 90.00 184 GLU A O 1
ATOM 1600 N N . THR A 1 185 ? 1.417 5.168 26.021 1.00 89.69 185 THR A N 1
ATOM 1601 C CA . THR A 1 185 ? 2.240 4.205 25.280 1.00 89.69 185 THR A CA 1
ATOM 1602 C C . THR A 1 185 ? 3.572 3.965 25.983 1.00 89.69 185 THR A C 1
ATOM 1604 O O . THR A 1 185 ? 3.985 2.816 26.122 1.00 89.69 185 THR A O 1
ATOM 1607 N N . GLU A 1 186 ? 4.216 5.022 26.476 1.00 89.44 186 GLU A N 1
ATOM 1608 C CA . GLU A 1 186 ? 5.475 4.908 27.210 1.00 89.44 186 GLU A CA 1
ATOM 1609 C C . GLU A 1 186 ? 5.283 4.226 28.563 1.00 89.44 186 GLU A C 1
ATOM 1611 O O . GLU A 1 186 ? 6.038 3.320 28.917 1.00 89.44 186 GLU A O 1
ATOM 1616 N N . LYS A 1 187 ? 4.200 4.559 29.274 1.00 92.38 187 LYS A N 1
ATOM 1617 C CA . LYS A 1 187 ? 3.801 3.823 30.473 1.00 92.38 187 LYS A CA 1
ATOM 1618 C C . LYS A 1 187 ? 3.651 2.336 30.155 1.00 92.38 187 LYS A C 1
ATOM 1620 O O . LYS A 1 187 ? 4.210 1.509 30.865 1.00 92.38 187 LYS A O 1
ATOM 1625 N N . LEU A 1 188 ? 2.984 1.987 29.050 1.00 91.25 188 LEU A N 1
ATOM 1626 C CA . LEU A 1 188 ? 2.771 0.590 28.671 1.00 91.25 188 LEU A CA 1
ATOM 1627 C C . LEU A 1 188 ? 4.095 -0.110 28.351 1.00 91.25 188 LEU A C 1
ATOM 1629 O O . LEU A 1 188 ? 4.265 -1.275 28.712 1.00 91.25 188 LEU A O 1
ATOM 1633 N N . HIS A 1 189 ? 5.038 0.578 27.702 1.00 90.25 189 HIS A N 1
ATOM 1634 C CA . HIS A 1 189 ? 6.380 0.051 27.469 1.00 90.25 189 HIS A CA 1
ATOM 1635 C C . HIS A 1 189 ? 7.060 -0.333 28.786 1.00 90.25 189 HIS A C 1
ATOM 1637 O O . HIS A 1 189 ? 7.521 -1.469 28.927 1.00 90.25 189 HIS A O 1
ATOM 1643 N N . VAL A 1 190 ? 7.060 0.575 29.764 1.00 90.81 190 VAL A N 1
ATOM 1644 C CA . VAL A 1 190 ? 7.635 0.334 31.093 1.00 90.81 190 VAL A CA 1
ATOM 1645 C C . VAL A 1 190 ? 6.921 -0.822 31.798 1.00 90.81 190 VAL A C 1
ATOM 1647 O O . VAL A 1 190 ? 7.589 -1.737 32.284 1.00 90.81 190 VAL A O 1
ATOM 1650 N N . SER A 1 191 ? 5.584 -0.860 31.793 1.00 91.69 191 SER A N 1
ATOM 1651 C CA . SER A 1 191 ? 4.805 -1.938 32.422 1.00 91.69 191 SER A CA 1
ATOM 1652 C C . SER A 1 191 ? 5.075 -3.303 31.773 1.00 91.69 191 SER A C 1
ATOM 1654 O O . SER A 1 191 ? 5.218 -4.301 32.479 1.00 91.69 191 SER A O 1
ATOM 1656 N N . ILE A 1 192 ? 5.207 -3.375 30.441 1.00 90.88 192 ILE A N 1
ATOM 1657 C CA . ILE A 1 192 ? 5.567 -4.615 29.727 1.00 90.88 192 ILE A CA 1
ATOM 1658 C C . ILE A 1 192 ? 6.987 -5.056 30.093 1.00 90.88 192 ILE A C 1
ATOM 1660 O O . ILE A 1 192 ? 7.232 -6.245 30.295 1.00 90.88 192 ILE A O 1
ATOM 1664 N N . LEU A 1 193 ? 7.941 -4.130 30.190 1.00 89.75 193 LEU A N 1
ATOM 1665 C CA . LEU A 1 193 ? 9.307 -4.473 30.584 1.00 89.75 193 LEU A CA 1
ATOM 1666 C C . LEU A 1 193 ? 9.377 -4.953 32.039 1.00 89.75 193 LEU A C 1
ATOM 1668 O O . LEU A 1 193 ? 10.126 -5.897 32.310 1.00 89.75 193 LEU A O 1
ATOM 1672 N N . LYS A 1 194 ? 8.572 -4.357 32.929 1.00 92.56 194 LYS A N 1
ATOM 1673 C CA . LYS A 1 194 ? 8.488 -4.671 34.361 1.00 92.56 194 LYS A CA 1
ATOM 1674 C C . LYS A 1 194 ? 7.785 -6.002 34.637 1.00 92.56 194 LYS A C 1
ATOM 1676 O O . LYS A 1 194 ? 8.357 -6.862 35.296 1.00 92.56 194 LYS A O 1
ATOM 1681 N N . TYR A 1 195 ? 6.573 -6.193 34.118 1.00 92.50 195 TYR A N 1
ATOM 1682 C CA . TYR A 1 195 ? 5.726 -7.354 34.433 1.00 92.50 195 TYR A CA 1
ATOM 1683 C C . TYR A 1 195 ? 5.688 -8.424 33.332 1.00 92.50 195 TYR A C 1
ATOM 1685 O O . TYR A 1 195 ? 5.006 -9.439 33.465 1.00 92.50 195 TYR A O 1
ATOM 1693 N N . LYS A 1 196 ? 6.413 -8.227 32.226 1.00 86.94 196 LYS A N 1
ATOM 1694 C CA . LYS A 1 196 ? 6.506 -9.169 31.098 1.00 86.94 196 LYS A CA 1
ATOM 1695 C C . LYS A 1 196 ? 5.135 -9.525 30.508 1.00 86.94 196 LYS A C 1
ATOM 1697 O O . LYS A 1 196 ? 4.575 -8.741 29.746 1.00 86.94 196 LYS A O 1
ATOM 1702 N N . GLN A 1 197 ? 4.626 -10.727 30.789 1.00 85.00 197 GLN A N 1
ATOM 1703 C CA . GLN A 1 197 ? 3.350 -11.234 30.268 1.00 85.00 197 GLN A CA 1
ATOM 1704 C C . GLN A 1 197 ? 2.232 -11.262 31.323 1.00 85.00 197 GLN A C 1
ATOM 1706 O O . GLN A 1 197 ? 1.150 -11.780 31.038 1.00 85.00 197 GLN A O 1
ATOM 1711 N N . ASP A 1 198 ? 2.444 -10.673 32.505 1.00 90.25 198 ASP A N 1
ATOM 1712 C CA . ASP A 1 198 ? 1.415 -10.538 33.542 1.00 90.25 198 ASP A CA 1
ATOM 1713 C C . ASP A 1 198 ? 0.397 -9.452 33.161 1.00 90.25 198 ASP A C 1
ATOM 1715 O O . ASP A 1 198 ? 0.358 -8.346 33.697 1.00 90.25 198 ASP A O 1
ATOM 1719 N N . TRP A 1 199 ? -0.471 -9.786 32.208 1.00 89.25 199 TRP A N 1
ATOM 1720 C CA . TRP A 1 199 ? -1.440 -8.860 31.627 1.00 89.25 199 TRP A CA 1
ATOM 1721 C C . TRP A 1 199 ? -2.450 -8.288 32.618 1.00 89.25 199 TRP A C 1
ATOM 1723 O O . TRP A 1 199 ? -2.992 -7.221 32.358 1.00 89.25 199 TRP A O 1
ATOM 1733 N N . ARG A 1 200 ? -2.721 -8.999 33.718 1.00 89.31 200 ARG A N 1
ATOM 1734 C CA . ARG A 1 200 ? -3.607 -8.509 34.782 1.00 89.31 200 ARG A CA 1
ATOM 1735 C C . ARG A 1 200 ? -2.971 -7.314 35.494 1.00 89.31 200 ARG A C 1
ATOM 1737 O O . ARG A 1 200 ? -3.537 -6.237 35.433 1.00 89.31 200 ARG A O 1
ATOM 1744 N N . LYS A 1 201 ? -1.732 -7.465 35.983 1.00 92.75 201 LYS A N 1
ATOM 1745 C CA . LYS A 1 201 ? -0.962 -6.372 36.606 1.00 92.75 201 LYS A CA 1
ATOM 1746 C C . LYS A 1 201 ? -0.757 -5.192 35.663 1.00 92.75 201 LYS A C 1
ATOM 1748 O O . LYS A 1 201 ? -0.831 -4.046 36.082 1.00 92.75 201 LYS A O 1
ATOM 1753 N N . ILE A 1 202 ? -0.507 -5.471 34.380 1.00 92.44 202 ILE A N 1
ATOM 1754 C CA . ILE A 1 202 ? -0.416 -4.410 33.373 1.00 92.44 202 ILE A CA 1
ATOM 1755 C C . ILE A 1 202 ? -1.764 -3.693 33.256 1.00 92.44 202 ILE A C 1
ATOM 1757 O O . ILE A 1 202 ? -1.777 -2.474 33.259 1.00 92.44 202 ILE A O 1
ATOM 1761 N N . ALA A 1 203 ? -2.887 -4.413 33.173 1.00 91.56 203 ALA A N 1
ATOM 1762 C CA . ALA A 1 203 ? -4.211 -3.800 33.066 1.00 91.56 203 ALA A CA 1
ATOM 1763 C C . ALA A 1 203 ? -4.587 -2.954 34.293 1.00 91.56 203 ALA A C 1
ATOM 1765 O O . ALA A 1 203 ? -5.199 -1.905 34.116 1.00 91.56 203 ALA A O 1
ATOM 1766 N N . ASP A 1 204 ? -4.155 -3.345 35.493 1.00 92.75 204 ASP A N 1
ATOM 1767 C CA . ASP A 1 204 ? -4.391 -2.580 36.726 1.00 92.75 204 ASP A CA 1
ATOM 1768 C C . ASP A 1 204 ? -3.760 -1.172 36.671 1.00 92.75 204 ASP A C 1
ATOM 1770 O O . ASP A 1 204 ? -4.267 -0.230 37.278 1.00 92.75 204 ASP A O 1
ATOM 1774 N N . GLU A 1 205 ? -2.690 -0.979 35.888 1.00 92.31 205 GLU A N 1
ATOM 1775 C CA . GLU A 1 205 ? -2.069 0.336 35.681 1.00 92.31 205 GLU A CA 1
ATOM 1776 C C . GLU A 1 205 ? -2.800 1.217 34.645 1.00 92.31 205 GLU A C 1
ATOM 1778 O O . GLU A 1 205 ? -2.456 2.397 34.499 1.00 92.31 205 GLU A O 1
ATOM 1783 N N . PHE A 1 206 ? -3.805 0.684 33.940 1.00 90.75 206 PHE A N 1
ATOM 1784 C CA . PHE A 1 206 ? -4.593 1.390 32.922 1.00 90.75 206 PHE A CA 1
ATOM 1785 C C . PHE A 1 206 ? -6.104 1.234 33.172 1.00 90.75 206 PHE A C 1
ATOM 1787 O O . PHE A 1 206 ? -6.786 0.572 32.388 1.00 90.75 206 PHE A O 1
ATOM 1794 N N . PRO A 1 207 ? -6.661 1.880 34.214 1.00 85.50 207 PRO A N 1
ATOM 1795 C CA . PRO A 1 207 ? -8.075 1.732 34.577 1.00 85.50 207 PRO A CA 1
ATOM 1796 C C . PRO A 1 207 ? -9.045 2.179 33.469 1.00 85.50 207 PRO A C 1
ATOM 1798 O O . PRO A 1 207 ? -10.140 1.637 33.348 1.00 85.50 207 PRO A O 1
ATOM 1801 N N . ASP A 1 208 ? -8.629 3.117 32.613 1.00 84.69 208 ASP A N 1
ATOM 1802 C CA . ASP A 1 208 ? -9.419 3.613 31.478 1.00 84.69 208 ASP A CA 1
ATOM 1803 C C . ASP A 1 208 ? -9.275 2.772 30.195 1.00 84.69 208 ASP A C 1
ATOM 1805 O O . ASP A 1 208 ? -9.847 3.116 29.155 1.00 84.69 208 ASP A O 1
ATOM 1809 N N . ARG A 1 209 ? -8.489 1.687 30.225 1.00 87.75 209 ARG A N 1
ATOM 1810 C CA . ARG A 1 209 ? -8.237 0.818 29.068 1.00 87.75 209 ARG A CA 1
ATOM 1811 C C . ARG A 1 209 ? -8.698 -0.596 29.352 1.00 87.75 209 ARG A C 1
ATOM 1813 O O . ARG A 1 209 ? -8.422 -1.174 30.397 1.00 87.75 209 ARG A O 1
ATOM 1820 N N . THR A 1 210 ? -9.338 -1.214 28.366 1.00 82.88 210 THR A N 1
ATOM 1821 C CA . THR A 1 210 ? -9.650 -2.636 28.475 1.00 82.88 210 THR A CA 1
ATOM 1822 C C . THR A 1 210 ? -8.397 -3.476 28.227 1.00 82.88 210 THR A C 1
ATOM 1824 O O . THR A 1 210 ? -7.498 -3.104 27.467 1.00 82.88 210 THR A O 1
ATOM 1827 N N . LEU A 1 211 ? -8.353 -4.683 28.794 1.00 85.31 211 LEU A N 1
ATOM 1828 C CA . LEU A 1 211 ? -7.275 -5.633 28.511 1.00 85.31 211 LEU A CA 1
ATOM 1829 C C . LEU A 1 211 ? -7.151 -5.957 27.005 1.00 85.31 211 LEU A C 1
ATOM 1831 O O . LEU A 1 211 ? -6.058 -6.233 26.500 1.00 85.31 211 LEU A O 1
ATOM 1835 N N . VAL A 1 212 ? -8.270 -5.922 26.276 1.00 82.38 212 VAL A N 1
ATOM 1836 C CA . VAL A 1 212 ? -8.295 -6.123 24.822 1.00 82.38 212 VAL A CA 1
ATOM 1837 C C . VAL A 1 212 ? -7.575 -4.976 24.113 1.00 82.38 212 VAL A C 1
ATOM 1839 O O . VAL A 1 212 ? -6.733 -5.245 23.252 1.00 82.38 212 VAL A O 1
ATOM 1842 N N . ASP A 1 213 ? -7.829 -3.727 24.513 1.00 84.94 213 ASP A N 1
ATOM 1843 C CA . ASP A 1 213 ? -7.147 -2.546 23.972 1.00 84.94 213 ASP A CA 1
ATOM 1844 C C . ASP A 1 213 ? -5.639 -2.610 24.200 1.00 84.94 213 ASP A C 1
ATOM 1846 O O . ASP A 1 213 ? -4.866 -2.406 23.264 1.00 84.94 213 ASP A O 1
ATOM 1850 N N . ILE A 1 214 ? -5.216 -2.966 25.416 1.00 88.94 214 ILE A N 1
ATOM 1851 C CA . ILE A 1 214 ? -3.800 -3.092 25.791 1.00 88.94 214 ILE A CA 1
ATOM 1852 C C . ILE A 1 214 ? -3.100 -4.138 24.916 1.00 88.94 214 ILE A C 1
ATOM 1854 O O . ILE A 1 214 ? -2.051 -3.880 24.319 1.00 88.94 214 ILE A O 1
ATOM 1858 N N . ARG A 1 215 ? -3.697 -5.328 24.778 1.00 87.50 215 ARG A N 1
ATOM 1859 C CA . ARG A 1 215 ? -3.136 -6.407 23.948 1.00 87.50 215 ARG A CA 1
ATOM 1860 C C . ARG A 1 215 ? -3.098 -6.035 22.470 1.00 87.50 215 ARG A C 1
ATOM 1862 O O . ARG A 1 215 ? -2.133 -6.371 21.779 1.00 87.50 215 ARG A O 1
ATOM 1869 N N . LYS A 1 216 ? -4.133 -5.348 21.982 1.00 83.94 216 LYS A N 1
ATOM 1870 C CA . LYS A 1 216 ? -4.194 -4.843 20.608 1.00 83.94 216 LYS A CA 1
ATOM 1871 C C . LYS A 1 216 ? -3.093 -3.813 20.365 1.00 83.94 216 LYS A C 1
ATOM 1873 O O . LYS A 1 216 ? -2.395 -3.931 19.360 1.00 83.94 216 LYS A O 1
ATOM 1878 N N . HIS A 1 217 ? -2.890 -2.878 21.294 1.00 85.62 217 HIS A N 1
ATOM 1879 C CA . HIS A 1 217 ? -1.829 -1.875 21.208 1.00 85.62 217 HIS A CA 1
ATOM 1880 C C . HIS A 1 217 ? -0.448 -2.525 21.190 1.00 85.62 217 HIS A C 1
ATOM 1882 O O . HIS A 1 217 ? 0.338 -2.266 20.287 1.00 85.62 217 HIS A O 1
ATOM 1888 N N . LYS A 1 218 ? -0.185 -3.489 22.078 1.00 85.06 218 LYS A N 1
ATOM 1889 C CA . LYS A 1 218 ? 1.082 -4.242 22.103 1.00 85.06 218 LYS A CA 1
ATOM 1890 C C . LYS A 1 218 ? 1.340 -5.076 20.841 1.00 85.06 218 LYS A C 1
ATOM 1892 O O . LYS A 1 218 ? 2.488 -5.388 20.516 1.00 85.06 218 LYS A O 1
ATOM 1897 N N . ARG A 1 219 ? 0.298 -5.508 20.121 1.00 81.44 219 ARG A N 1
ATOM 1898 C CA . ARG A 1 219 ? 0.466 -6.269 18.868 1.00 81.44 219 ARG A CA 1
ATOM 1899 C C . ARG A 1 219 ? 1.138 -5.426 17.780 1.00 81.44 219 ARG A C 1
ATOM 1901 O O . ARG A 1 219 ? 1.793 -5.992 16.902 1.00 81.44 219 ARG A O 1
ATOM 1908 N N . ASN A 1 220 ? 1.000 -4.103 17.839 1.00 79.50 220 ASN A N 1
ATOM 1909 C CA . ASN A 1 220 ? 1.685 -3.204 16.925 1.00 79.50 220 ASN A CA 1
ATOM 1910 C C . ASN A 1 220 ? 3.173 -3.139 17.273 1.00 79.50 220 ASN A C 1
ATOM 1912 O O . ASN A 1 220 ? 3.563 -2.859 18.401 1.00 79.50 220 ASN A O 1
ATOM 1916 N N . ALA A 1 221 ? 4.023 -3.391 16.278 1.00 74.31 221 ALA A N 1
ATOM 1917 C CA . ALA A 1 221 ? 5.470 -3.405 16.473 1.00 74.31 221 ALA A CA 1
ATOM 1918 C C . ALA A 1 221 ? 6.039 -2.034 16.869 1.00 74.31 221 ALA A C 1
ATOM 1920 O O . ALA A 1 221 ? 7.067 -1.971 17.524 1.00 74.31 221 ALA A O 1
ATOM 1921 N N . SER A 1 222 ? 5.359 -0.949 16.484 1.00 72.19 222 SER A N 1
ATOM 1922 C CA . SER A 1 222 ? 5.731 0.433 16.807 1.00 72.19 222 SER A CA 1
ATOM 1923 C C . SER A 1 222 ? 5.560 0.810 18.274 1.00 72.19 222 SER A C 1
ATOM 1925 O O . SER A 1 222 ? 6.076 1.836 18.692 1.00 72.19 222 SER A O 1
ATOM 1927 N N . THR A 1 223 ? 4.806 0.023 19.031 1.00 76.94 223 THR A N 1
ATOM 1928 C CA . THR A 1 223 ? 4.417 0.307 20.420 1.00 76.94 223 THR A CA 1
ATOM 1929 C C . THR A 1 223 ? 4.718 -0.877 21.334 1.00 76.94 223 THR A C 1
ATOM 1931 O O . THR A 1 223 ? 4.159 -1.017 22.418 1.00 76.94 223 THR A O 1
ATOM 1934 N N . ASN A 1 224 ? 5.557 -1.798 20.865 1.00 81.81 224 ASN A N 1
ATOM 1935 C CA . ASN A 1 224 ? 5.962 -2.972 21.608 1.00 81.81 224 ASN A CA 1
ATOM 1936 C C . ASN A 1 224 ? 7.443 -2.828 21.954 1.00 81.81 224 ASN A C 1
ATOM 1938 O O . ASN A 1 224 ? 8.265 -2.814 21.035 1.00 81.81 224 ASN A O 1
ATOM 1942 N N . PRO A 1 225 ? 7.800 -2.787 23.248 1.00 83.50 225 PRO A N 1
ATOM 1943 C CA . PRO A 1 225 ? 9.164 -2.479 23.659 1.00 83.50 225 PRO A CA 1
ATOM 1944 C C . PRO A 1 225 ? 10.150 -3.603 23.314 1.00 83.50 225 PRO A C 1
ATOM 1946 O O . PRO A 1 225 ? 11.355 -3.381 23.281 1.00 83.50 225 PRO A O 1
ATOM 1949 N N . ASN A 1 226 ? 9.659 -4.811 23.014 1.00 84.94 226 ASN A N 1
ATOM 1950 C CA . ASN A 1 226 ? 10.511 -5.932 22.622 1.00 84.94 226 ASN A CA 1
ATOM 1951 C C . ASN A 1 226 ? 11.037 -5.803 21.185 1.00 84.94 226 ASN A C 1
ATOM 1953 O O . ASN A 1 226 ? 11.917 -6.568 20.794 1.00 84.94 226 ASN A O 1
ATOM 1957 N N . PHE A 1 227 ? 10.489 -4.887 20.381 1.00 88.06 227 PHE A N 1
ATOM 1958 C CA . PHE A 1 227 ? 10.880 -4.722 18.988 1.00 88.06 227 PHE A CA 1
ATOM 1959 C C . PHE A 1 227 ? 11.551 -3.375 18.747 1.00 88.06 227 PHE A C 1
ATOM 1961 O O . PHE A 1 227 ? 11.066 -2.324 19.155 1.00 88.06 227 PHE A O 1
ATOM 1968 N N . LYS A 1 228 ? 12.666 -3.405 18.017 1.00 86.69 228 LYS A N 1
ATOM 1969 C CA . LYS A 1 228 ? 13.401 -2.206 17.624 1.00 86.69 228 LYS A CA 1
ATOM 1970 C C . LYS A 1 228 ? 12.739 -1.546 16.421 1.00 86.69 228 LYS A C 1
ATOM 1972 O O . LYS A 1 228 ? 12.359 -2.204 15.442 1.00 86.69 228 LYS A O 1
ATOM 1977 N N . LEU A 1 229 ? 12.648 -0.221 16.477 1.00 84.38 229 LEU A N 1
ATOM 1978 C CA . LEU A 1 229 ? 12.237 0.626 15.362 1.00 84.38 229 LEU A CA 1
ATOM 1979 C C . LEU A 1 229 ? 13.458 1.197 14.643 1.00 84.38 229 LEU A C 1
ATOM 1981 O O . LEU A 1 229 ? 14.538 1.309 15.213 1.00 84.38 229 LEU A O 1
ATOM 1985 N N . GLY A 1 230 ? 13.280 1.559 13.373 1.00 86.12 230 GLY A N 1
ATOM 1986 C CA . GLY A 1 230 ? 14.340 2.154 12.558 1.00 86.12 230 GLY A CA 1
ATOM 1987 C C . GLY A 1 230 ? 15.142 1.141 11.742 1.00 86.12 230 GLY A C 1
ATOM 1988 O O . GLY A 1 230 ? 14.678 0.025 11.490 1.00 86.12 230 GLY A O 1
ATOM 1989 N N . ARG A 1 231 ? 16.324 1.572 11.284 1.00 90.19 231 ARG A N 1
ATOM 1990 C CA . ARG A 1 231 ? 17.168 0.836 10.328 1.00 90.19 231 ARG A CA 1
ATOM 1991 C C . ARG A 1 231 ? 17.596 -0.517 10.885 1.00 90.19 231 ARG A C 1
ATOM 1993 O O . ARG A 1 231 ? 17.850 -0.639 12.081 1.00 90.19 231 ARG A O 1
ATOM 2000 N N . TRP A 1 232 ? 17.651 -1.514 10.011 1.00 93.88 232 TRP A N 1
ATOM 2001 C CA . TRP A 1 232 ? 18.208 -2.824 10.327 1.00 93.88 232 TRP A CA 1
ATOM 2002 C C . TRP A 1 232 ? 19.728 -2.729 10.380 1.00 93.88 232 TRP A C 1
ATOM 2004 O O . TRP A 1 232 ? 20.327 -2.111 9.503 1.00 93.88 232 TRP A O 1
ATOM 2014 N N . ASN A 1 233 ? 20.334 -3.313 11.409 1.00 93.75 233 ASN A N 1
ATOM 2015 C CA . ASN A 1 233 ? 21.787 -3.445 11.478 1.00 93.75 233 ASN A CA 1
ATOM 2016 C C . ASN A 1 233 ? 22.258 -4.742 10.797 1.00 93.75 233 ASN A C 1
ATOM 2018 O O . ASN A 1 233 ? 21.457 -5.632 10.503 1.00 93.75 233 ASN A O 1
ATOM 2022 N N . ASP A 1 234 ? 23.563 -4.869 10.567 1.00 94.00 234 ASP A N 1
ATOM 2023 C CA . ASP A 1 234 ? 24.121 -6.002 9.819 1.00 94.00 234 ASP A CA 1
ATOM 2024 C C . ASP A 1 234 ? 23.917 -7.350 10.522 1.00 94.00 234 ASP A C 1
ATOM 2026 O O . ASP A 1 234 ? 23.668 -8.361 9.865 1.00 94.00 234 ASP A O 1
ATOM 2030 N N . ILE A 1 235 ? 23.937 -7.369 11.858 1.00 94.56 235 ILE A N 1
ATOM 2031 C CA . ILE A 1 235 ? 23.682 -8.575 12.659 1.00 94.56 235 ILE A CA 1
ATOM 2032 C C . ILE A 1 235 ? 22.241 -9.052 12.443 1.00 94.56 235 ILE A C 1
ATOM 2034 O O . ILE A 1 235 ? 22.003 -10.225 12.151 1.00 94.56 235 ILE A O 1
ATOM 2038 N N . GLU A 1 236 ? 21.276 -8.135 12.533 1.00 95.00 236 GLU A N 1
ATOM 2039 C CA . GLU A 1 236 ? 19.859 -8.405 12.288 1.00 95.00 236 GLU A CA 1
ATOM 2040 C C . GLU A 1 236 ? 19.633 -8.863 10.845 1.00 95.00 236 GLU A C 1
ATOM 2042 O O . GLU A 1 236 ? 18.880 -9.808 10.617 1.00 95.00 236 GLU A O 1
ATOM 2047 N N . ILE A 1 237 ? 20.301 -8.235 9.870 1.00 94.62 237 ILE A N 1
ATOM 2048 C CA . ILE A 1 237 ? 20.207 -8.605 8.451 1.00 94.62 237 ILE A CA 1
ATOM 2049 C C . ILE A 1 237 ? 20.754 -10.015 8.219 1.00 94.62 237 ILE A C 1
ATOM 2051 O O . ILE A 1 237 ? 20.130 -10.796 7.499 1.00 94.62 237 ILE A O 1
ATOM 2055 N N . ASN A 1 238 ? 21.895 -10.358 8.815 1.00 95.69 238 ASN A N 1
ATOM 2056 C CA . ASN A 1 238 ? 22.499 -11.681 8.679 1.00 95.69 238 ASN A CA 1
ATOM 2057 C C . ASN A 1 238 ? 21.632 -12.758 9.339 1.00 95.69 238 ASN A C 1
ATOM 2059 O O . ASN A 1 238 ? 21.355 -13.784 8.714 1.00 95.69 238 ASN A O 1
ATOM 2063 N N . SER A 1 239 ? 21.119 -12.490 10.545 1.00 96.00 239 SER A N 1
ATOM 2064 C CA . SER A 1 239 ? 20.159 -13.368 11.223 1.00 96.00 239 SER A CA 1
ATOM 2065 C C . SER A 1 239 ? 18.883 -13.558 10.392 1.00 96.00 239 SER A C 1
ATOM 2067 O O . SER A 1 239 ? 18.446 -14.683 10.158 1.00 96.00 239 SER A O 1
ATOM 2069 N N . PHE A 1 240 ? 18.335 -12.478 9.832 1.00 96.56 240 PHE A N 1
ATOM 2070 C CA . PHE A 1 240 ? 17.158 -12.512 8.963 1.00 96.56 240 PHE A CA 1
ATOM 2071 C C . PHE A 1 240 ? 17.376 -13.338 7.691 1.00 96.56 240 PHE A C 1
ATOM 2073 O O . PHE A 1 240 ? 16.527 -14.156 7.337 1.00 96.56 240 PHE A O 1
ATOM 2080 N N . LYS A 1 241 ? 18.520 -13.163 7.015 1.00 95.62 241 LYS A N 1
ATOM 2081 C CA . LYS A 1 241 ? 18.887 -13.952 5.827 1.00 95.62 241 LYS A CA 1
ATOM 2082 C C . LYS A 1 241 ? 18.991 -15.440 6.160 1.00 95.62 241 LYS A C 1
ATOM 2084 O O . LYS A 1 241 ? 18.433 -16.258 5.430 1.00 95.62 241 LYS A O 1
ATOM 2089 N N . LYS A 1 242 ? 19.659 -15.784 7.267 1.00 96.38 242 LYS A N 1
ATOM 2090 C CA . LYS A 1 242 ? 19.762 -17.168 7.753 1.00 96.38 242 LYS A CA 1
ATOM 2091 C C . LYS A 1 242 ? 18.377 -17.752 8.040 1.00 96.38 242 LYS A C 1
ATOM 2093 O O . LYS A 1 242 ? 18.035 -18.805 7.514 1.00 96.38 242 LYS A O 1
ATOM 2098 N N . ALA A 1 243 ? 17.547 -17.018 8.775 1.00 96.88 243 ALA A N 1
ATOM 2099 C CA . ALA A 1 243 ? 16.212 -17.457 9.153 1.00 96.88 243 ALA A CA 1
ATOM 2100 C C . ALA A 1 243 ? 15.277 -17.662 7.948 1.00 96.88 243 ALA A C 1
ATOM 2102 O O . ALA A 1 243 ? 14.507 -18.621 7.928 1.00 96.88 243 ALA A O 1
ATOM 2103 N N . ILE A 1 244 ? 15.347 -16.804 6.922 1.00 96.25 244 ILE A N 1
ATOM 2104 C CA . ILE A 1 244 ? 14.602 -17.007 5.668 1.00 96.25 244 ILE A CA 1
ATOM 2105 C C . ILE A 1 244 ? 15.114 -18.234 4.914 1.00 96.25 244 ILE A C 1
ATOM 2107 O O . ILE A 1 244 ? 14.306 -18.978 4.363 1.00 96.25 244 ILE A O 1
ATOM 2111 N N . LYS A 1 245 ? 16.430 -18.466 4.884 1.00 95.88 245 LYS A N 1
ATOM 2112 C CA . LYS A 1 245 ? 17.007 -19.645 4.226 1.00 95.88 245 LYS A CA 1
ATOM 2113 C C . LYS A 1 245 ? 16.536 -20.945 4.887 1.00 95.88 245 LYS A C 1
ATOM 2115 O O . LYS A 1 245 ? 16.229 -21.900 4.187 1.00 95.88 245 LYS A O 1
ATOM 2120 N N . GLU A 1 246 ? 16.453 -20.962 6.215 1.00 96.81 246 GLU A N 1
ATOM 2121 C CA . GLU A 1 246 ? 16.078 -22.148 6.997 1.00 96.81 246 GLU A CA 1
ATOM 2122 C C . GLU A 1 246 ? 14.559 -22.369 7.083 1.00 96.81 246 GLU A C 1
ATOM 2124 O O . GLU A 1 246 ? 14.094 -23.507 7.060 1.00 96.81 246 GLU A O 1
ATOM 2129 N N . HIS A 1 247 ? 13.762 -21.301 7.181 1.00 96.38 247 HIS A N 1
ATOM 2130 C CA . HIS A 1 247 ? 12.323 -21.395 7.473 1.00 96.38 247 HIS A CA 1
ATOM 2131 C C . HIS A 1 247 ? 11.411 -20.765 6.414 1.00 96.38 247 HIS A C 1
ATOM 2133 O O . HIS A 1 247 ? 10.186 -20.749 6.580 1.00 96.38 247 HIS A O 1
ATOM 2139 N N . GLY A 1 248 ? 11.971 -20.223 5.334 1.00 93.94 248 GLY A N 1
ATOM 2140 C CA . GLY A 1 248 ? 11.217 -19.571 4.270 1.00 93.94 248 GLY A CA 1
ATOM 2141 C C . GLY A 1 248 ? 10.355 -18.418 4.787 1.00 93.94 248 GLY A C 1
ATOM 2142 O O . GLY A 1 248 ? 10.823 -17.509 5.470 1.00 93.94 248 GLY A O 1
ATOM 2143 N N . LYS A 1 249 ? 9.059 -18.457 4.455 1.00 93.50 249 LYS A N 1
ATOM 2144 C CA . LYS A 1 249 ? 8.073 -17.414 4.798 1.00 93.50 249 LYS A CA 1
ATOM 2145 C C . LYS A 1 249 ? 7.329 -17.685 6.111 1.00 93.50 249 LYS A C 1
ATOM 2147 O O . LYS A 1 249 ? 6.252 -17.134 6.338 1.00 93.50 249 LYS A O 1
ATOM 2152 N N . LEU A 1 250 ? 7.876 -18.518 6.996 1.00 95.56 250 LEU A N 1
ATOM 2153 C CA . LEU A 1 250 ? 7.333 -18.711 8.342 1.00 95.56 250 LEU A CA 1
ATOM 2154 C C . LEU A 1 250 ? 7.705 -17.519 9.236 1.00 95.56 250 LEU A C 1
ATOM 2156 O O . LEU A 1 250 ? 8.545 -17.617 10.126 1.00 95.56 250 LEU A O 1
ATOM 2160 N N . TRP A 1 251 ? 7.062 -16.373 8.998 1.00 95.50 251 TRP A N 1
ATOM 2161 C CA . TRP A 1 251 ? 7.431 -15.069 9.565 1.00 95.50 251 TRP A CA 1
ATOM 2162 C C . TRP A 1 251 ? 7.487 -15.013 11.087 1.00 95.50 251 TRP A C 1
ATOM 2164 O O . TRP A 1 251 ? 8.249 -14.226 11.640 1.00 95.50 251 TRP A O 1
ATOM 2174 N N . ILE A 1 252 ? 6.690 -15.840 11.763 1.00 94.19 252 ILE A N 1
ATOM 2175 C CA . ILE A 1 252 ? 6.734 -15.965 13.221 1.00 94.19 252 ILE A CA 1
ATOM 2176 C C . ILE A 1 252 ? 8.082 -16.557 13.652 1.00 94.19 252 ILE A C 1
ATOM 2178 O O . ILE A 1 252 ? 8.752 -15.955 14.484 1.00 94.19 252 ILE A O 1
ATOM 2182 N N . LYS A 1 253 ? 8.523 -17.661 13.033 1.00 95.75 253 LYS A N 1
ATOM 2183 C CA . LYS A 1 253 ? 9.831 -18.280 13.308 1.00 95.75 253 LYS A CA 1
ATOM 2184 C C . LYS A 1 253 ? 10.982 -17.359 12.913 1.00 95.75 253 LYS A C 1
ATOM 2186 O O . LYS A 1 253 ? 11.917 -17.174 13.680 1.00 95.75 253 LYS A O 1
ATOM 2191 N N . VAL A 1 254 ? 10.874 -16.715 11.748 1.00 96.56 254 VAL A N 1
ATOM 2192 C CA . VAL A 1 254 ? 11.880 -15.749 11.277 1.00 96.56 254 VAL A CA 1
ATOM 2193 C C . VAL A 1 254 ? 12.050 -14.603 12.276 1.00 96.56 254 VAL A C 1
ATOM 2195 O O . VAL A 1 254 ? 13.166 -14.284 12.669 1.00 96.56 254 VAL A O 1
ATOM 2198 N N . SER A 1 255 ? 10.943 -14.019 12.738 1.00 95.12 255 SER A N 1
ATOM 2199 C CA . SER A 1 255 ? 10.946 -12.964 13.755 1.00 95.12 255 SER A CA 1
ATOM 2200 C C . SER A 1 255 ? 11.523 -13.432 15.089 1.00 95.12 255 SER A C 1
ATOM 2202 O O . SER A 1 255 ? 12.262 -12.679 15.714 1.00 95.12 255 SER A O 1
ATOM 2204 N N . GLN A 1 256 ? 11.234 -14.667 15.509 1.00 94.44 256 GLN A N 1
ATOM 2205 C CA . GLN A 1 256 ? 11.801 -15.248 16.729 1.00 94.44 256 GLN A CA 1
ATOM 2206 C C . GLN A 1 256 ? 13.327 -15.385 16.647 1.00 94.44 256 GLN A C 1
ATOM 2208 O O . GLN A 1 256 ? 14.003 -15.064 17.617 1.00 94.44 256 GLN A O 1
ATOM 2213 N N . ILE A 1 257 ? 13.868 -15.793 15.494 1.00 95.00 257 ILE A N 1
ATOM 2214 C CA . ILE A 1 257 ? 15.321 -15.928 15.280 1.00 95.00 257 ILE A CA 1
ATOM 2215 C C . ILE A 1 257 ? 16.009 -14.563 15.193 1.00 95.00 257 ILE A C 1
ATOM 2217 O O . ILE A 1 257 ? 17.095 -14.376 15.738 1.00 95.00 257 ILE A O 1
ATOM 2221 N N . VAL A 1 258 ? 15.373 -13.587 14.540 1.00 94.69 258 VAL A N 1
ATOM 2222 C CA . VAL A 1 258 ? 15.872 -12.203 14.531 1.00 94.69 258 VAL A CA 1
ATOM 2223 C C . VAL A 1 258 ? 15.812 -11.595 15.938 1.00 94.69 258 VAL A C 1
ATOM 2225 O O . VAL A 1 258 ? 16.679 -10.808 16.306 1.00 94.69 258 VAL A O 1
ATOM 2228 N N . GLY A 1 259 ? 14.798 -11.952 16.731 1.00 92.50 259 GLY A N 1
ATOM 2229 C CA . GLY A 1 259 ? 14.620 -11.586 18.139 1.00 92.50 259 GLY A CA 1
ATOM 2230 C C . GLY A 1 259 ? 14.174 -10.140 18.367 1.00 92.50 259 GLY A C 1
ATOM 2231 O O . GLY A 1 259 ? 13.290 -9.880 19.178 1.00 92.50 259 GLY A O 1
ATOM 2232 N N . THR A 1 260 ? 14.731 -9.190 17.618 1.00 93.00 260 THR A N 1
ATOM 2233 C CA . THR A 1 260 ? 14.512 -7.745 17.795 1.00 93.00 260 THR A CA 1
ATOM 2234 C C . THR A 1 260 ? 13.459 -7.157 16.861 1.00 93.00 260 THR A C 1
ATOM 2236 O O . THR A 1 260 ? 13.146 -5.971 16.962 1.00 93.00 260 THR A O 1
ATOM 2239 N N . ARG A 1 261 ? 12.915 -7.939 15.924 1.00 93.06 261 ARG A N 1
ATOM 2240 C CA . ARG A 1 261 ? 11.988 -7.458 14.890 1.00 93.06 261 ARG A CA 1
ATOM 2241 C C . ARG A 1 261 ? 10.737 -8.307 14.865 1.00 93.06 261 ARG A C 1
ATOM 2243 O O . ARG A 1 261 ? 10.807 -9.524 14.987 1.00 93.06 261 ARG A O 1
ATOM 2250 N N . SER A 1 262 ? 9.591 -7.664 14.679 1.00 93.12 262 SER A N 1
ATOM 2251 C CA . SER A 1 262 ? 8.294 -8.331 14.567 1.00 93.12 262 SER A CA 1
ATOM 2252 C C . SER A 1 262 ? 8.132 -9.071 13.230 1.00 93.12 262 SER A C 1
ATOM 2254 O O . SER A 1 262 ? 8.752 -8.681 12.235 1.00 93.12 262 SER A O 1
ATOM 2256 N N . PRO A 1 263 ? 7.203 -10.045 13.129 1.00 93.75 263 PRO A N 1
ATOM 2257 C CA . PRO A 1 263 ? 6.924 -10.735 11.867 1.00 93.75 263 PRO A CA 1
ATOM 2258 C C . PRO A 1 263 ? 6.546 -9.769 10.738 1.00 93.75 263 PRO A C 1
ATOM 2260 O O . PRO A 1 263 ? 6.936 -9.954 9.589 1.00 93.75 263 PRO A O 1
ATOM 2263 N N . ARG A 1 264 ? 5.822 -8.691 11.068 1.00 91.00 264 ARG A N 1
ATOM 2264 C CA . ARG A 1 264 ? 5.435 -7.660 10.101 1.00 91.00 264 ARG A CA 1
ATOM 2265 C C . ARG A 1 264 ? 6.645 -6.894 9.566 1.00 91.00 264 ARG A C 1
ATOM 2267 O O . ARG A 1 264 ? 6.704 -6.656 8.365 1.00 91.00 264 ARG A O 1
ATOM 2274 N N . GLN A 1 265 ? 7.599 -6.537 10.427 1.00 93.19 265 GLN A N 1
ATOM 2275 C CA . GLN A 1 265 ? 8.836 -5.873 10.003 1.00 93.19 265 GLN A CA 1
ATOM 2276 C C . GLN A 1 265 ? 9.676 -6.791 9.111 1.00 93.19 265 GLN A C 1
ATOM 2278 O O . GLN A 1 265 ? 10.178 -6.334 8.092 1.00 93.19 265 GLN A O 1
ATOM 2283 N N . CYS A 1 266 ? 9.768 -8.084 9.435 1.00 94.38 266 CYS A N 1
ATOM 2284 C CA . CYS A 1 266 ? 10.435 -9.086 8.598 1.00 94.38 266 CYS A CA 1
ATOM 2285 C C . CYS A 1 266 ? 9.828 -9.163 7.183 1.00 94.38 266 CYS A C 1
ATOM 2287 O O . CYS A 1 266 ? 10.557 -9.158 6.194 1.00 94.38 266 CYS A O 1
ATOM 2289 N N . ILE A 1 267 ? 8.494 -9.186 7.077 1.00 94.25 267 ILE A N 1
ATOM 2290 C CA . ILE A 1 267 ? 7.788 -9.172 5.783 1.00 94.25 267 ILE A CA 1
ATOM 2291 C C . ILE A 1 267 ? 8.115 -7.895 5.000 1.00 94.25 267 ILE A C 1
ATOM 2293 O O . ILE A 1 267 ? 8.431 -7.951 3.812 1.00 94.25 267 ILE A O 1
ATOM 2297 N N . GLN A 1 268 ? 8.031 -6.741 5.666 1.00 92.44 268 GLN A N 1
ATOM 2298 C CA . GLN A 1 268 ? 8.304 -5.440 5.053 1.00 92.44 268 GLN A CA 1
ATOM 2299 C C . GLN A 1 268 ? 9.746 -5.340 4.555 1.00 92.44 268 GLN A C 1
ATOM 2301 O O . GLN A 1 268 ? 9.968 -4.832 3.460 1.00 92.44 268 GLN A O 1
ATOM 2306 N N . GLU A 1 269 ? 10.700 -5.867 5.318 1.00 93.88 269 GLU A N 1
ATOM 2307 C CA . GLU A 1 269 ? 12.113 -5.892 4.948 1.00 93.88 269 GLU A CA 1
ATOM 2308 C C . GLU A 1 269 ? 12.359 -6.737 3.691 1.00 93.88 269 GLU A C 1
ATOM 2310 O O . GLU A 1 269 ? 13.079 -6.304 2.790 1.00 93.88 269 GLU A O 1
ATOM 2315 N N . LEU A 1 270 ? 11.718 -7.910 3.573 1.00 93.56 270 LEU A N 1
ATOM 2316 C CA . LEU A 1 270 ? 11.814 -8.703 2.343 1.00 93.56 270 LEU A CA 1
ATOM 2317 C C . LEU A 1 270 ? 11.221 -7.946 1.150 1.00 93.56 270 LEU A C 1
ATOM 2319 O O . LEU A 1 270 ? 11.840 -7.893 0.090 1.00 93.56 270 LEU A O 1
ATOM 2323 N N . TYR A 1 271 ? 10.032 -7.360 1.307 1.00 92.88 271 TYR A N 1
ATOM 2324 C CA . TYR A 1 271 ? 9.387 -6.631 0.215 1.00 92.88 271 TYR A CA 1
ATOM 2325 C C . TYR A 1 271 ? 10.164 -5.392 -0.212 1.00 92.88 271 TYR A C 1
ATOM 2327 O O . TYR A 1 271 ? 10.222 -5.117 -1.406 1.00 92.88 271 TYR A O 1
ATOM 2335 N N . ALA A 1 272 ? 10.796 -4.676 0.718 1.00 91.00 272 ALA A N 1
ATOM 2336 C CA . ALA A 1 272 ? 11.664 -3.554 0.386 1.00 91.00 272 ALA A CA 1
ATOM 2337 C C . ALA A 1 272 ? 12.855 -4.002 -0.478 1.00 91.00 272 ALA A C 1
ATOM 2339 O O . ALA A 1 272 ? 13.143 -3.370 -1.494 1.00 91.00 272 ALA A O 1
ATOM 2340 N N . LYS A 1 273 ? 13.496 -5.125 -0.126 1.00 90.12 273 LYS A N 1
ATOM 2341 C CA . LYS A 1 273 ? 14.611 -5.699 -0.899 1.00 90.12 273 LYS A CA 1
ATOM 2342 C C . LYS A 1 273 ? 14.175 -6.185 -2.277 1.00 90.12 273 LYS A C 1
ATOM 2344 O O . LYS A 1 273 ? 14.797 -5.822 -3.269 1.00 90.12 273 LYS A O 1
ATOM 2349 N N . LEU A 1 274 ? 13.070 -6.926 -2.345 1.00 91.81 274 LEU A N 1
ATOM 2350 C CA . LEU A 1 274 ? 12.504 -7.397 -3.608 1.00 91.81 274 LEU A CA 1
ATOM 2351 C C . LEU A 1 274 ? 12.107 -6.226 -4.517 1.00 91.81 274 LEU A C 1
ATOM 2353 O O . LEU A 1 274 ? 12.334 -6.263 -5.721 1.00 91.81 274 LEU A O 1
ATOM 2357 N N . LEU A 1 275 ? 11.530 -5.164 -3.950 1.00 93.62 275 LEU A N 1
ATOM 2358 C CA . LEU A 1 275 ? 11.161 -3.977 -4.712 1.00 93.62 275 LEU A CA 1
ATOM 2359 C C . LEU A 1 275 ? 12.396 -3.261 -5.273 1.00 93.62 275 LEU A C 1
ATOM 2361 O O . LEU A 1 275 ? 12.367 -2.847 -6.429 1.00 93.62 275 LEU A O 1
ATOM 2365 N N . ALA A 1 276 ? 13.472 -3.142 -4.490 1.00 92.88 276 ALA A N 1
ATOM 2366 C CA . ALA A 1 276 ? 14.731 -2.562 -4.955 1.00 92.88 276 ALA A CA 1
ATOM 2367 C C . ALA A 1 276 ? 15.334 -3.368 -6.120 1.00 92.88 276 ALA A C 1
ATOM 2369 O O . ALA A 1 276 ? 15.694 -2.787 -7.143 1.00 92.88 276 ALA A O 1
ATOM 2370 N N . GLU A 1 277 ? 15.350 -4.698 -6.009 1.00 94.94 277 GLU A N 1
ATOM 2371 C CA . GLU A 1 277 ? 15.812 -5.598 -7.071 1.00 94.94 277 GLU A CA 1
ATOM 2372 C C . GLU A 1 277 ? 14.957 -5.470 -8.343 1.00 94.94 277 GLU A C 1
ATOM 2374 O O . GLU A 1 277 ? 15.486 -5.310 -9.442 1.00 94.94 277 GLU A O 1
ATOM 2379 N N . ILE A 1 278 ? 13.627 -5.441 -8.206 1.00 94.69 278 ILE A N 1
ATOM 2380 C CA . ILE A 1 278 ? 12.707 -5.225 -9.334 1.00 94.69 278 ILE A CA 1
ATOM 2381 C C . ILE A 1 278 ? 12.984 -3.885 -10.026 1.00 94.69 278 ILE A C 1
ATOM 2383 O O . ILE A 1 278 ? 12.947 -3.807 -11.255 1.00 94.69 278 ILE A O 1
ATOM 2387 N N . VAL A 1 279 ? 13.239 -2.820 -9.262 1.00 95.94 279 VAL A N 1
ATOM 2388 C CA . VAL A 1 279 ? 13.560 -1.498 -9.818 1.00 95.94 279 VAL A CA 1
ATOM 2389 C C . VAL A 1 279 ? 14.870 -1.541 -10.607 1.00 95.94 279 VAL A C 1
ATOM 2391 O O . VAL A 1 279 ? 14.924 -1.011 -11.718 1.00 95.94 279 VAL A O 1
ATOM 2394 N N . GLU A 1 280 ? 15.899 -2.209 -10.089 1.00 95.94 280 GLU A N 1
ATOM 2395 C CA . GLU A 1 280 ? 17.182 -2.346 -10.782 1.00 95.94 280 GLU A CA 1
ATOM 2396 C C . GLU A 1 280 ? 17.054 -3.173 -12.071 1.00 95.94 280 GLU A C 1
ATOM 2398 O O . GLU A 1 280 ? 17.543 -2.766 -13.127 1.00 95.94 280 GLU A O 1
ATOM 2403 N N . LEU A 1 281 ? 16.323 -4.290 -12.023 1.00 96.25 281 LEU A N 1
ATOM 2404 C CA . LEU A 1 281 ? 16.034 -5.114 -13.199 1.00 96.25 281 LEU A CA 1
ATOM 2405 C C . LEU A 1 281 ? 15.270 -4.332 -14.270 1.00 96.25 281 LEU A C 1
ATOM 2407 O O . LEU A 1 281 ? 15.585 -4.436 -15.454 1.00 96.25 281 LEU A O 1
ATOM 2411 N N . ARG A 1 282 ? 14.306 -3.494 -13.873 1.00 96.12 282 ARG A N 1
ATOM 2412 C CA . ARG A 1 282 ? 13.580 -2.617 -14.805 1.00 96.12 282 ARG A CA 1
ATOM 2413 C C . ARG A 1 282 ? 14.495 -1.598 -15.476 1.00 96.12 282 ARG A C 1
ATOM 2415 O O . ARG A 1 282 ? 14.319 -1.335 -16.663 1.00 96.12 282 ARG A O 1
ATOM 2422 N N . LYS A 1 283 ? 15.474 -1.052 -14.749 1.00 96.19 283 LYS A N 1
ATOM 2423 C CA . LYS A 1 283 ? 16.475 -0.141 -15.319 1.00 96.19 283 LYS A CA 1
ATOM 2424 C C . LYS A 1 283 ? 17.338 -0.857 -16.361 1.00 96.19 283 LYS A C 1
ATOM 2426 O O . LYS A 1 283 ? 17.423 -0.386 -17.491 1.00 96.19 283 LYS A O 1
ATOM 2431 N N . LYS A 1 284 ? 17.881 -2.033 -16.022 1.00 96.81 284 LYS A N 1
ATOM 2432 C CA . LYS A 1 284 ? 18.660 -2.868 -16.958 1.00 96.81 284 LYS A CA 1
ATOM 2433 C C . LYS A 1 284 ? 17.846 -3.244 -18.199 1.00 96.81 284 LYS A C 1
ATOM 2435 O O . LYS A 1 284 ? 18.349 -3.195 -19.317 1.00 96.81 284 LYS A O 1
ATOM 2440 N N . PHE A 1 285 ? 16.568 -3.572 -18.021 1.00 96.31 285 PHE A N 1
ATOM 2441 C CA . PHE A 1 285 ? 15.667 -3.871 -19.132 1.00 96.31 285 PHE A CA 1
ATOM 2442 C C . PHE A 1 285 ? 15.455 -2.661 -20.053 1.00 96.31 285 PHE A C 1
ATOM 2444 O O . PHE A 1 285 ? 15.487 -2.810 -21.273 1.00 96.31 285 PHE A O 1
ATOM 2451 N N . ALA A 1 286 ? 15.283 -1.461 -19.492 1.00 95.56 286 ALA A N 1
ATOM 2452 C CA . ALA A 1 286 ? 15.159 -0.233 -20.275 1.00 95.56 286 ALA A CA 1
ATOM 2453 C C . ALA A 1 286 ? 16.439 0.075 -21.073 1.00 95.56 286 ALA A C 1
ATOM 2455 O O . ALA A 1 286 ? 16.352 0.395 -22.255 1.00 95.56 286 ALA A O 1
ATOM 2456 N N . GLU A 1 287 ? 17.617 -0.088 -20.464 1.00 95.62 287 GLU A N 1
ATOM 2457 C CA . GLU A 1 287 ? 18.913 0.085 -21.139 1.00 95.62 287 GLU A CA 1
ATOM 2458 C C . GLU A 1 287 ? 19.093 -0.908 -22.296 1.00 95.62 287 GLU A C 1
ATOM 2460 O O . GLU A 1 287 ? 19.493 -0.525 -23.395 1.00 95.62 287 GLU A O 1
ATOM 2465 N N . ASN A 1 288 ? 18.751 -2.181 -22.078 1.00 95.06 288 ASN A N 1
ATOM 2466 C CA . ASN A 1 288 ? 18.809 -3.202 -23.125 1.00 95.06 288 ASN A CA 1
ATOM 2467 C C . ASN A 1 288 ? 17.820 -2.928 -24.260 1.00 95.06 288 ASN A C 1
ATOM 2469 O O . ASN A 1 288 ? 18.128 -3.212 -25.415 1.00 95.06 288 ASN A O 1
ATOM 2473 N N . LYS A 1 289 ? 16.650 -2.358 -23.952 1.00 95.69 289 LYS A N 1
ATOM 2474 C CA . LYS A 1 289 ? 15.669 -1.974 -24.967 1.00 95.69 289 LYS A CA 1
ATOM 2475 C C . LYS A 1 289 ? 16.224 -0.897 -25.901 1.00 95.69 289 LYS A C 1
ATOM 2477 O O . LYS A 1 289 ? 16.148 -1.084 -27.107 1.00 95.69 289 LYS A O 1
ATOM 2482 N N . VAL A 1 290 ? 16.836 0.157 -25.353 1.00 95.50 290 VAL A N 1
ATOM 2483 C CA . VAL A 1 290 ? 17.471 1.224 -26.152 1.00 95.50 290 VAL A CA 1
ATOM 2484 C C . VAL A 1 290 ? 18.560 0.648 -27.056 1.00 95.50 290 VAL A C 1
ATOM 2486 O O . VAL A 1 290 ? 18.511 0.843 -28.262 1.00 95.50 290 VAL A O 1
ATOM 2489 N N . LYS A 1 291 ? 19.476 -0.161 -26.502 1.00 95.19 291 LYS A N 1
ATOM 2490 C CA . LYS A 1 291 ? 20.536 -0.812 -27.295 1.00 95.19 291 LYS A CA 1
ATOM 2491 C C . LYS A 1 291 ? 19.980 -1.681 -28.423 1.00 95.19 291 LYS A C 1
ATOM 2493 O O . LYS A 1 291 ? 20.565 -1.746 -29.498 1.00 95.19 291 LYS A O 1
ATOM 2498 N N . ASN A 1 292 ? 18.881 -2.387 -28.169 1.00 94.25 292 ASN A N 1
ATOM 2499 C CA . ASN A 1 292 ? 18.249 -3.231 -29.175 1.00 94.25 292 ASN A CA 1
ATOM 2500 C C . ASN A 1 292 ? 17.580 -2.402 -30.279 1.00 94.25 292 ASN A C 1
ATOM 2502 O O . ASN A 1 292 ? 17.607 -2.804 -31.437 1.00 94.25 292 ASN A O 1
ATOM 2506 N N . ASP A 1 293 ? 16.993 -1.256 -29.937 1.00 94.06 293 ASP A N 1
ATOM 2507 C CA . ASP A 1 293 ? 16.409 -0.347 -30.921 1.00 94.06 293 ASP A CA 1
ATOM 2508 C C . ASP A 1 293 ? 17.513 0.307 -31.786 1.00 94.06 293 ASP A C 1
ATOM 2510 O O . ASP A 1 293 ? 17.415 0.243 -33.009 1.00 94.06 293 ASP A O 1
ATOM 2514 N N . ASP A 1 294 ? 18.645 0.731 -31.203 1.00 93.31 294 ASP A N 1
ATOM 2515 C CA . ASP A 1 294 ? 19.818 1.209 -31.966 1.00 93.31 294 ASP A CA 1
ATOM 2516 C C . ASP A 1 294 ? 20.370 0.139 -32.934 1.00 93.31 294 ASP A C 1
ATOM 2518 O O . ASP A 1 294 ? 20.823 0.434 -34.044 1.00 93.31 294 ASP A O 1
ATOM 2522 N N . LEU A 1 295 ? 20.372 -1.132 -32.512 1.00 94.00 295 LEU A N 1
ATOM 2523 C CA . LEU A 1 295 ? 20.797 -2.251 -33.357 1.00 94.00 295 LEU A CA 1
ATOM 2524 C C . LEU A 1 295 ? 19.813 -2.518 -34.499 1.00 94.00 295 LEU A C 1
ATOM 2526 O O . LEU A 1 295 ? 20.248 -2.903 -35.584 1.00 94.00 295 LEU A O 1
ATOM 2530 N N . LYS A 1 296 ? 18.507 -2.316 -34.289 1.00 93.38 296 LYS A N 1
ATOM 2531 C CA . LYS A 1 296 ? 17.514 -2.421 -35.368 1.00 93.38 296 LYS A CA 1
ATOM 2532 C C . LYS A 1 296 ? 17.729 -1.344 -36.420 1.00 93.38 296 LYS A C 1
ATOM 2534 O O . LYS A 1 296 ? 17.689 -1.681 -37.599 1.00 93.38 296 LYS A O 1
ATOM 2539 N N . ASP A 1 297 ? 18.006 -0.111 -36.006 1.00 91.19 297 ASP A N 1
ATOM 2540 C CA . ASP A 1 297 ? 18.262 0.996 -36.931 1.00 91.19 297 ASP A CA 1
ATOM 2541 C C . ASP A 1 297 ? 19.501 0.709 -37.791 1.00 91.19 297 ASP A C 1
ATOM 2543 O O . ASP A 1 297 ? 19.435 0.752 -39.017 1.00 91.19 297 ASP A O 1
ATOM 2547 N N . LYS A 1 298 ? 20.601 0.260 -37.172 1.00 90.50 298 LYS A N 1
ATOM 2548 C CA . LYS A 1 298 ? 21.803 -0.175 -37.911 1.00 90.50 298 LYS A CA 1
ATOM 2549 C C . LYS A 1 298 ? 21.528 -1.357 -38.839 1.00 90.50 298 LYS A C 1
ATOM 2551 O O . LYS A 1 298 ? 22.028 -1.397 -39.961 1.00 90.50 298 LYS A O 1
ATOM 2556 N N . ASN A 1 299 ? 20.726 -2.326 -38.398 1.00 89.88 299 ASN A N 1
ATOM 2557 C CA . ASN A 1 299 ? 20.342 -3.461 -39.236 1.00 89.88 299 ASN A CA 1
ATOM 2558 C C . ASN A 1 299 ? 19.469 -3.039 -40.428 1.00 89.88 299 ASN A C 1
ATOM 2560 O O . ASN A 1 299 ? 19.533 -3.687 -41.473 1.00 89.88 299 ASN A O 1
ATOM 2564 N N . ALA A 1 300 ? 18.696 -1.957 -40.305 1.00 90.88 300 ALA A N 1
ATOM 2565 C CA . ALA A 1 300 ? 17.897 -1.407 -41.395 1.00 90.88 300 ALA A CA 1
ATOM 2566 C C . ALA A 1 300 ? 18.754 -0.768 -42.504 1.00 90.88 300 ALA A C 1
ATOM 2568 O O . ALA A 1 300 ? 18.309 -0.714 -43.648 1.00 90.88 300 ALA A O 1
ATOM 2569 N N . GLU A 1 301 ? 19.993 -0.359 -42.208 1.00 91.50 301 GLU A N 1
ATOM 2570 C CA . GLU A 1 301 ? 20.938 0.189 -43.197 1.00 91.50 301 GLU A CA 1
ATOM 2571 C C . GLU A 1 301 ? 21.677 -0.898 -44.003 1.00 91.50 301 GLU A C 1
ATOM 2573 O O . GLU A 1 301 ? 22.152 -0.650 -45.117 1.00 91.50 301 GLU A O 1
ATOM 2578 N N . ILE A 1 302 ? 21.759 -2.128 -43.478 1.00 93.50 302 ILE A N 1
ATOM 2579 C CA . ILE A 1 302 ? 22.489 -3.244 -44.108 1.00 93.50 302 ILE A CA 1
ATOM 2580 C C . ILE A 1 302 ? 22.029 -3.525 -45.553 1.00 93.50 302 ILE A C 1
ATOM 2582 O O . ILE A 1 302 ? 22.896 -3.723 -46.410 1.00 93.50 302 ILE A O 1
ATOM 2586 N N . PRO A 1 303 ? 20.723 -3.557 -45.886 1.00 93.06 303 PRO A N 1
ATOM 2587 C CA . PRO A 1 303 ? 20.267 -3.808 -47.253 1.00 93.06 303 PRO A CA 1
ATOM 2588 C C . PRO A 1 303 ? 20.753 -2.758 -48.257 1.00 93.06 303 PRO A C 1
ATOM 2590 O O . PRO A 1 303 ? 21.134 -3.102 -49.378 1.00 93.06 303 PRO A O 1
ATOM 2593 N N . ASP A 1 304 ? 20.781 -1.486 -47.865 1.00 92.56 304 ASP A N 1
ATOM 2594 C CA . ASP A 1 304 ? 21.212 -0.397 -48.743 1.00 92.56 304 ASP A CA 1
ATOM 2595 C C . ASP A 1 304 ? 22.723 -0.414 -48.956 1.00 92.56 304 ASP A C 1
ATOM 2597 O O . ASP A 1 304 ? 23.191 -0.245 -50.086 1.00 92.56 304 ASP A O 1
ATOM 2601 N N . LEU A 1 305 ? 23.494 -0.709 -47.906 1.00 93.12 305 LEU A N 1
ATOM 2602 C CA . LEU A 1 305 ? 24.933 -0.941 -48.026 1.00 93.12 305 LEU A CA 1
ATOM 2603 C C . LEU A 1 305 ? 25.236 -2.134 -48.942 1.00 93.12 305 LEU A C 1
ATOM 2605 O O . LEU A 1 305 ? 26.097 -2.025 -49.816 1.00 93.12 305 LEU A O 1
ATOM 2609 N N . ARG A 1 306 ? 24.487 -3.240 -48.820 1.00 94.25 306 ARG A N 1
ATOM 2610 C CA . ARG A 1 306 ? 24.609 -4.403 -49.719 1.00 94.25 306 ARG A CA 1
ATOM 2611 C C . ARG A 1 306 ? 24.323 -4.032 -51.175 1.00 94.25 306 ARG A C 1
ATOM 2613 O O . ARG A 1 306 ? 25.072 -4.448 -52.056 1.00 94.25 306 ARG A O 1
ATOM 2620 N N . ARG A 1 307 ? 23.291 -3.218 -51.436 1.00 94.69 307 ARG A N 1
ATOM 2621 C CA . ARG A 1 307 ? 22.977 -2.720 -52.788 1.00 94.69 307 ARG A CA 1
ATOM 2622 C C . ARG A 1 307 ? 24.097 -1.851 -53.361 1.00 94.69 307 ARG A C 1
ATOM 2624 O O . ARG A 1 307 ? 24.495 -2.058 -54.505 1.00 94.69 307 ARG A O 1
ATOM 2631 N N . LYS A 1 308 ? 24.639 -0.917 -52.572 1.00 95.50 308 LYS A N 1
ATOM 2632 C CA . LYS A 1 308 ? 25.777 -0.075 -52.989 1.00 95.50 308 LYS A CA 1
ATOM 2633 C C . LYS A 1 308 ? 27.016 -0.914 -53.300 1.00 95.50 308 LYS A C 1
ATOM 2635 O O . LYS A 1 308 ? 27.648 -0.699 -54.329 1.00 95.50 308 LYS A O 1
ATOM 2640 N N . PHE A 1 309 ? 27.329 -1.891 -52.450 1.00 94.81 309 PHE A N 1
ATOM 2641 C CA . PHE A 1 309 ? 28.465 -2.787 -52.656 1.00 94.81 309 PHE A CA 1
ATOM 2642 C C . PHE A 1 309 ? 28.316 -3.620 -53.937 1.00 94.81 309 PHE A C 1
ATOM 2644 O O . PHE A 1 309 ? 29.253 -3.700 -54.724 1.00 94.81 309 PHE A O 1
ATOM 2651 N N . ALA A 1 310 ? 27.123 -4.166 -54.197 1.00 95.19 310 ALA A N 1
ATOM 2652 C CA . ALA A 1 310 ? 26.846 -4.901 -55.431 1.00 95.19 310 ALA A CA 1
ATOM 2653 C C . ALA A 1 310 ? 27.034 -4.032 -56.688 1.00 95.19 310 ALA A C 1
ATOM 2655 O O . ALA A 1 310 ? 27.594 -4.501 -57.677 1.00 95.19 310 ALA A O 1
ATOM 2656 N N . LYS A 1 311 ? 26.621 -2.757 -56.640 1.00 95.44 311 LYS A N 1
ATOM 2657 C CA . LYS A 1 311 ? 26.823 -1.812 -57.749 1.00 95.44 311 LYS A CA 1
ATOM 2658 C C . LYS A 1 311 ? 28.307 -1.530 -58.001 1.00 95.44 311 LYS A C 1
ATOM 2660 O O . LYS A 1 311 ? 28.742 -1.570 -59.146 1.00 95.44 311 LYS A O 1
ATOM 2665 N N . LEU A 1 312 ? 29.081 -1.298 -56.941 1.00 95.38 312 LEU A N 1
ATOM 2666 C CA . LEU A 1 312 ? 30.526 -1.082 -57.051 1.00 95.38 312 LEU A CA 1
ATOM 2667 C C . LEU A 1 312 ? 31.256 -2.315 -57.595 1.00 95.38 312 LEU A C 1
ATOM 2669 O O . LEU A 1 312 ? 32.160 -2.178 -58.415 1.00 95.38 312 LEU A O 1
ATOM 2673 N N . GLU A 1 313 ? 30.865 -3.521 -57.176 1.00 96.19 313 GLU A N 1
ATOM 2674 C CA . GLU A 1 313 ? 31.430 -4.748 -57.746 1.00 96.19 313 GLU A CA 1
ATOM 2675 C C . GLU A 1 313 ? 31.072 -4.897 -59.232 1.00 96.19 313 GLU A C 1
ATOM 2677 O O . GLU A 1 313 ? 31.947 -5.235 -60.027 1.00 96.19 313 GLU A O 1
ATOM 2682 N N . ALA A 1 314 ? 29.851 -4.544 -59.650 1.00 94.25 314 ALA A N 1
ATOM 2683 C CA . ALA A 1 314 ? 29.487 -4.522 -61.068 1.00 94.25 314 ALA A CA 1
ATOM 2684 C C . ALA A 1 314 ? 30.347 -3.524 -61.873 1.00 94.25 314 ALA A C 1
ATOM 2686 O O . ALA A 1 314 ? 30.957 -3.905 -62.873 1.00 94.25 314 ALA A O 1
ATOM 2687 N N . GLU A 1 315 ? 30.494 -2.283 -61.400 1.00 95.31 315 GLU A N 1
ATOM 2688 C CA . GLU A 1 315 ? 31.345 -1.265 -62.041 1.00 95.31 315 GLU A CA 1
ATOM 2689 C C . GLU A 1 315 ? 32.809 -1.722 -62.134 1.00 95.31 315 GLU A C 1
ATOM 2691 O O . GLU A 1 315 ? 33.461 -1.583 -63.170 1.00 95.31 315 GLU A O 1
ATOM 2696 N N . LYS A 1 316 ? 33.328 -2.347 -61.075 1.00 95.62 316 LYS A N 1
ATOM 2697 C CA . LYS A 1 316 ? 34.675 -2.926 -61.055 1.00 95.62 316 LYS A CA 1
ATOM 2698 C C . LYS A 1 316 ? 34.831 -4.053 -62.073 1.00 95.62 316 LYS A C 1
ATOM 2700 O O . LYS A 1 316 ? 35.882 -4.141 -62.710 1.00 95.62 316 LYS A O 1
ATOM 2705 N N . THR A 1 317 ? 33.828 -4.918 -62.240 1.00 94.50 317 THR A N 1
ATOM 2706 C CA . THR A 1 317 ? 33.866 -5.968 -63.272 1.00 94.50 317 THR A CA 1
ATOM 2707 C C . THR A 1 317 ? 33.850 -5.384 -64.682 1.00 94.50 317 THR A C 1
ATOM 2709 O O . THR A 1 317 ? 34.619 -5.836 -65.530 1.00 94.50 317 THR A O 1
ATOM 2712 N N . GLU A 1 318 ? 33.068 -4.329 -64.914 1.00 94.69 318 GLU A N 1
ATOM 2713 C CA . GLU A 1 318 ? 33.017 -3.645 -66.205 1.00 94.69 318 GLU A CA 1
ATOM 2714 C C . GLU A 1 318 ? 34.345 -2.946 -66.525 1.00 94.69 318 GLU A C 1
ATOM 2716 O O . GLU A 1 318 ? 34.887 -3.104 -67.619 1.00 94.69 318 GLU A O 1
ATOM 2721 N N . LEU A 1 319 ? 34.929 -2.233 -65.557 1.00 94.62 319 LEU A N 1
ATOM 2722 C CA . LEU A 1 319 ? 36.237 -1.595 -65.716 1.00 94.62 319 LEU A CA 1
ATOM 2723 C C . LEU A 1 319 ? 37.336 -2.620 -66.006 1.00 94.62 319 LEU A C 1
ATOM 2725 O O . LEU A 1 319 ? 38.155 -2.399 -66.897 1.00 94.62 319 LEU A O 1
ATOM 2729 N N . LYS A 1 320 ? 37.333 -3.766 -65.314 1.00 95.75 320 LYS A N 1
ATOM 2730 C CA . LYS A 1 320 ? 38.259 -4.869 -65.612 1.00 95.75 320 LYS A CA 1
ATOM 2731 C C . LYS A 1 320 ? 38.103 -5.375 -67.048 1.00 95.75 320 LYS A C 1
ATOM 2733 O O . LYS A 1 320 ? 39.111 -5.601 -67.713 1.00 95.75 320 LYS A O 1
ATOM 2738 N N . ALA A 1 321 ? 36.869 -5.517 -67.535 1.00 93.62 321 ALA A N 1
ATOM 2739 C CA . ALA A 1 321 ? 36.607 -5.928 -68.912 1.00 93.62 321 ALA A CA 1
ATOM 2740 C C . ALA A 1 321 ? 37.098 -4.881 -69.928 1.00 93.62 321 ALA A C 1
ATOM 2742 O O . ALA A 1 321 ? 37.773 -5.238 -70.892 1.00 93.62 321 ALA A O 1
ATOM 2743 N N . ARG A 1 322 ? 36.848 -3.586 -69.683 1.00 93.81 322 ARG A N 1
ATOM 2744 C CA . ARG A 1 322 ? 37.340 -2.490 -70.539 1.00 93.81 322 ARG A CA 1
ATOM 2745 C C . ARG A 1 322 ? 38.865 -2.447 -70.604 1.00 93.81 322 ARG A C 1
ATOM 2747 O O . ARG A 1 322 ? 39.421 -2.294 -71.685 1.00 93.81 322 ARG A O 1
ATOM 2754 N N . VAL A 1 323 ? 39.545 -2.617 -69.469 1.00 94.44 323 VAL A N 1
ATOM 2755 C CA . VAL A 1 323 ? 41.014 -2.693 -69.426 1.00 94.44 323 VAL A CA 1
ATOM 2756 C C . VAL A 1 323 ? 41.518 -3.878 -70.250 1.00 94.44 323 VAL A C 1
ATOM 2758 O O . VAL A 1 323 ? 42.442 -3.715 -71.043 1.00 94.44 323 VAL A O 1
ATOM 2761 N N . ALA A 1 324 ? 40.895 -5.053 -70.118 1.00 92.94 324 ALA A N 1
ATOM 2762 C CA . ALA A 1 324 ? 41.260 -6.223 -70.913 1.00 92.94 324 ALA A CA 1
ATOM 2763 C C . ALA A 1 324 ? 41.076 -5.984 -72.422 1.00 92.94 324 ALA A C 1
ATOM 2765 O O . ALA A 1 324 ? 41.917 -6.401 -73.218 1.00 92.94 324 ALA A O 1
ATOM 2766 N N . GLU A 1 325 ? 40.013 -5.284 -72.819 1.00 92.44 325 GLU A N 1
ATOM 2767 C CA . GLU A 1 325 ? 39.747 -4.970 -74.223 1.00 92.44 325 GLU A CA 1
ATOM 2768 C C . GLU A 1 325 ? 40.741 -3.950 -74.794 1.00 92.44 325 GLU A C 1
ATOM 2770 O O . GLU A 1 325 ? 41.294 -4.165 -75.871 1.00 92.44 325 GLU A O 1
ATOM 2775 N N . LEU A 1 326 ? 41.061 -2.889 -74.046 1.00 92.00 326 LEU A N 1
ATOM 2776 C CA . LEU A 1 326 ? 42.087 -1.917 -74.441 1.00 92.00 326 LEU A CA 1
ATOM 2777 C C . LEU A 1 326 ? 43.462 -2.572 -74.613 1.00 92.00 326 LEU A C 1
ATOM 2779 O O . LEU A 1 326 ? 44.195 -2.241 -75.545 1.00 92.00 326 LEU A O 1
ATOM 2783 N N . LEU A 1 327 ? 43.806 -3.536 -73.753 1.00 92.12 327 LEU A N 1
ATOM 2784 C CA . LEU A 1 327 ? 45.040 -4.309 -73.897 1.00 92.12 327 LEU A CA 1
ATOM 2785 C C . LEU A 1 327 ? 45.045 -5.130 -75.196 1.00 92.12 327 LEU A C 1
ATOM 2787 O O . LEU A 1 327 ? 46.051 -5.122 -75.906 1.00 92.12 327 LEU A O 1
ATOM 2791 N N . LYS A 1 328 ? 43.929 -5.782 -75.556 1.00 90.38 328 LYS A N 1
ATOM 2792 C CA . LYS A 1 328 ? 43.802 -6.496 -76.841 1.00 90.38 328 LYS A CA 1
ATOM 2793 C C . LYS A 1 328 ? 43.920 -5.550 -78.035 1.00 90.38 328 LYS A C 1
ATOM 2795 O O . LYS A 1 328 ? 44.674 -5.839 -78.960 1.00 90.38 328 LYS A O 1
ATOM 2800 N N . GLN A 1 329 ? 43.234 -4.407 -78.000 1.00 86.94 329 GLN A N 1
ATOM 2801 C CA . GLN A 1 329 ? 43.314 -3.393 -79.055 1.00 86.94 329 GLN A CA 1
ATOM 2802 C C . GLN A 1 329 ? 44.736 -2.850 -79.217 1.00 86.94 329 GLN A C 1
ATOM 2804 O O . GLN A 1 329 ? 45.200 -2.683 -80.340 1.00 86.94 329 GLN A O 1
ATOM 2809 N N . GLY A 1 330 ? 45.460 -2.629 -78.116 1.00 87.69 330 GLY A N 1
ATOM 2810 C CA . GLY A 1 330 ? 46.862 -2.213 -78.153 1.00 87.69 330 GLY A CA 1
ATOM 2811 C C . GLY A 1 330 ? 47.773 -3.245 -78.824 1.00 87.69 330 GLY A C 1
ATOM 2812 O O . GLY A 1 330 ? 48.664 -2.873 -79.588 1.00 87.69 330 GLY A O 1
ATOM 2813 N N . VAL A 1 331 ? 47.538 -4.540 -78.588 1.00 88.19 331 VAL A N 1
ATOM 2814 C CA . VAL A 1 331 ? 48.250 -5.623 -79.290 1.00 88.19 331 VAL A CA 1
ATOM 2815 C C . VAL A 1 331 ? 47.902 -5.631 -80.780 1.00 88.19 331 VAL A C 1
ATOM 2817 O O . VAL A 1 331 ? 48.796 -5.746 -81.616 1.00 88.19 331 VAL A O 1
ATOM 2820 N N . GLU A 1 332 ? 46.626 -5.466 -81.121 1.00 82.50 332 GLU A N 1
ATOM 2821 C CA . GLU A 1 332 ? 46.155 -5.502 -82.506 1.00 82.50 332 GLU A CA 1
ATOM 2822 C C . GLU A 1 332 ? 46.599 -4.280 -83.324 1.00 82.50 332 GLU A C 1
ATOM 2824 O O . GLU A 1 332 ? 46.958 -4.407 -84.492 1.00 82.50 332 GLU A O 1
ATOM 2829 N N . ASN A 1 333 ? 46.640 -3.094 -82.716 1.00 86.06 333 ASN A N 1
ATOM 2830 C CA . ASN A 1 333 ? 47.187 -1.894 -83.348 1.00 86.06 333 ASN A CA 1
ATOM 2831 C C . ASN A 1 333 ? 48.678 -2.077 -83.652 1.00 86.06 333 ASN A C 1
ATOM 2833 O O . ASN A 1 333 ? 49.090 -1.852 -84.781 1.00 86.06 333 ASN A O 1
ATOM 2837 N N . LYS A 1 334 ? 49.465 -2.608 -82.701 1.00 86.44 334 LYS A N 1
ATOM 2838 C CA . LYS A 1 334 ? 50.886 -2.922 -82.939 1.00 86.44 334 LYS A CA 1
ATOM 2839 C C . LYS A 1 334 ? 51.085 -3.911 -84.092 1.00 86.44 334 LYS A C 1
ATOM 2841 O O . LYS A 1 334 ? 52.051 -3.780 -84.841 1.00 86.44 334 LYS A O 1
ATOM 2846 N N . ARG A 1 335 ? 50.195 -4.901 -84.239 1.00 84.06 335 ARG A N 1
ATOM 2847 C CA . ARG A 1 335 ? 50.218 -5.839 -85.374 1.00 84.06 335 ARG A CA 1
ATOM 2848 C C . ARG A 1 335 ? 49.938 -5.131 -86.697 1.00 84.06 335 ARG A C 1
ATOM 2850 O O . ARG A 1 335 ? 50.732 -5.282 -87.620 1.00 84.06 335 ARG A O 1
ATOM 2857 N N . ARG A 1 336 ? 48.873 -4.326 -86.763 1.00 82.75 336 ARG A N 1
ATOM 2858 C CA . ARG A 1 336 ? 48.525 -3.527 -87.950 1.00 82.75 336 ARG A CA 1
ATOM 2859 C C . ARG A 1 336 ? 49.619 -2.533 -88.328 1.00 82.75 336 ARG A C 1
ATOM 2861 O O . ARG A 1 336 ? 49.945 -2.415 -89.502 1.00 82.75 336 ARG A O 1
ATOM 2868 N N . ASP A 1 337 ? 50.236 -1.870 -87.354 1.00 84.38 337 ASP A N 1
ATOM 2869 C CA . ASP A 1 337 ? 51.358 -0.958 -87.591 1.00 84.38 337 ASP A CA 1
ATOM 2870 C C . ASP A 1 337 ? 52.555 -1.704 -88.194 1.00 84.38 337 ASP A C 1
ATOM 2872 O O . ASP A 1 337 ? 53.136 -1.254 -89.182 1.00 84.38 337 ASP A O 1
ATOM 2876 N N . ALA A 1 338 ? 52.886 -2.887 -87.664 1.00 83.81 338 ALA A N 1
ATOM 2877 C CA . ALA A 1 338 ? 53.944 -3.730 -88.216 1.00 83.81 338 ALA A CA 1
ATOM 2878 C C . ALA A 1 338 ? 53.627 -4.215 -89.644 1.00 83.81 338 ALA A C 1
ATOM 2880 O O . ALA A 1 338 ? 54.524 -4.303 -90.483 1.00 83.81 338 ALA A O 1
ATOM 2881 N N . GLU A 1 339 ? 52.365 -4.525 -89.936 1.00 84.25 339 GLU A N 1
ATOM 2882 C CA . GLU A 1 339 ? 51.915 -4.940 -91.266 1.00 84.25 339 GLU A CA 1
ATOM 2883 C C . GLU A 1 339 ? 51.940 -3.779 -92.270 1.00 84.25 339 GLU A C 1
ATOM 2885 O O . GLU A 1 339 ? 52.471 -3.935 -93.367 1.00 84.25 339 GLU A O 1
ATOM 2890 N N . ASN A 1 340 ? 51.502 -2.584 -91.864 1.00 83.94 340 ASN A N 1
ATOM 2891 C CA . ASN A 1 340 ? 51.584 -1.360 -92.664 1.00 83.94 340 ASN A CA 1
ATOM 2892 C C . ASN A 1 340 ? 53.030 -0.978 -93.002 1.00 83.94 340 ASN A C 1
ATOM 2894 O O . ASN A 1 340 ? 53.308 -0.558 -94.125 1.00 83.94 340 ASN A O 1
ATOM 2898 N N . VAL A 1 341 ? 53.968 -1.141 -92.061 1.00 86.00 341 VAL A N 1
ATOM 2899 C CA . VAL A 1 341 ? 55.403 -0.929 -92.325 1.00 86.00 341 VAL A CA 1
ATOM 2900 C C . VAL A 1 341 ? 55.909 -1.906 -93.388 1.00 86.00 341 VAL A C 1
ATOM 2902 O O . VAL A 1 341 ? 56.601 -1.491 -94.318 1.00 86.00 341 VAL A O 1
ATOM 2905 N N . LYS A 1 342 ? 55.527 -3.188 -93.307 1.00 85.56 342 LYS A N 1
ATOM 2906 C CA . LYS A 1 342 ? 55.881 -4.188 -94.331 1.00 85.56 342 LYS A CA 1
ATOM 2907 C C . LYS A 1 342 ? 55.283 -3.851 -95.698 1.00 85.56 342 LYS A C 1
ATOM 2909 O O . LYS A 1 342 ? 55.953 -4.030 -96.711 1.00 85.56 342 LYS A O 1
ATOM 2914 N N . LEU A 1 343 ? 54.040 -3.372 -95.730 1.00 82.94 343 LEU A N 1
ATOM 2915 C CA . LEU A 1 343 ? 53.337 -2.999 -96.957 1.00 82.94 343 LEU A CA 1
ATOM 2916 C C . LEU A 1 343 ? 54.006 -1.802 -97.642 1.00 82.94 343 LEU A C 1
ATOM 2918 O O . LEU A 1 343 ? 54.324 -1.892 -98.823 1.00 82.94 343 LEU A O 1
ATOM 2922 N N . LYS A 1 344 ? 54.345 -0.751 -96.883 1.00 85.06 344 LYS A N 1
ATOM 2923 C CA . LYS A 1 344 ? 55.113 0.401 -97.389 1.00 85.06 344 LYS A CA 1
ATOM 2924 C C . LYS A 1 344 ? 56.480 -0.000 -97.939 1.00 85.06 344 LYS A C 1
ATOM 2926 O O . LYS A 1 344 ? 56.843 0.424 -99.030 1.00 85.06 344 LYS A O 1
ATOM 2931 N N . ALA A 1 345 ? 57.210 -0.861 -97.227 1.00 82.12 345 ALA A N 1
ATOM 2932 C CA . ALA A 1 345 ? 58.496 -1.369 -97.705 1.00 82.12 345 ALA A CA 1
ATOM 2933 C C . ALA A 1 345 ? 58.350 -2.159 -99.021 1.00 82.12 345 ALA A C 1
ATOM 2935 O O . ALA A 1 345 ? 59.210 -2.093 -99.898 1.00 82.12 345 ALA A O 1
ATOM 2936 N N . ARG A 1 346 ? 57.242 -2.895 -99.187 1.00 80.44 346 ARG A N 1
ATOM 2937 C CA . ARG A 1 346 ? 56.932 -3.622 -100.424 1.00 80.44 346 ARG A CA 1
ATOM 2938 C C . ARG A 1 346 ? 56.566 -2.683 -101.573 1.00 80.44 346 ARG A C 1
ATOM 2940 O O . ARG A 1 346 ? 57.016 -2.915 -102.691 1.00 80.44 346 ARG A O 1
ATOM 2947 N N . GLU A 1 347 ? 55.786 -1.638 -101.311 1.00 83.62 347 GLU A N 1
ATOM 2948 C CA . GLU A 1 347 ? 55.463 -0.597 -102.295 1.00 83.62 347 GLU A CA 1
ATOM 2949 C C . GLU A 1 347 ? 56.720 0.144 -102.767 1.00 83.62 347 GLU A C 1
ATOM 2951 O O . GLU A 1 347 ? 56.895 0.336 -103.968 1.00 83.62 347 GLU A O 1
ATOM 2956 N N . GLU A 1 348 ? 57.632 0.499 -101.855 1.00 82.81 348 GLU A N 1
ATOM 2957 C CA . GLU A 1 348 ? 58.933 1.083 -102.208 1.00 82.81 348 GLU A CA 1
ATOM 2958 C C . GLU A 1 348 ? 59.770 0.136 -103.070 1.00 82.81 348 GLU A C 1
ATOM 2960 O O . GLU A 1 348 ? 60.359 0.564 -104.063 1.00 82.81 348 GLU A O 1
ATOM 2965 N N . LEU A 1 349 ? 59.791 -1.158 -102.742 1.00 79.00 349 LEU A N 1
ATOM 2966 C CA . LEU A 1 349 ? 60.507 -2.153 -103.535 1.00 79.00 349 LEU A CA 1
ATOM 2967 C C . LEU A 1 349 ? 59.935 -2.269 -104.957 1.00 79.00 349 LEU A C 1
ATOM 2969 O O . LEU A 1 349 ? 60.699 -2.338 -105.916 1.00 79.00 349 LEU A O 1
ATOM 2973 N N . GLU A 1 350 ? 58.609 -2.279 -105.109 1.00 78.56 350 GLU A N 1
ATOM 2974 C CA . GLU A 1 350 ? 57.957 -2.301 -106.425 1.00 78.56 350 GLU A CA 1
ATOM 2975 C C . GLU A 1 350 ? 58.201 -1.010 -107.213 1.00 78.56 350 GLU A C 1
ATOM 2977 O O . GLU A 1 350 ? 58.443 -1.061 -108.419 1.00 78.56 350 GLU A O 1
ATOM 2982 N N . LYS A 1 351 ? 58.239 0.145 -106.542 1.00 80.38 351 LYS A N 1
ATOM 2983 C CA . LYS A 1 351 ? 58.604 1.421 -107.168 1.00 80.38 351 LYS A CA 1
ATOM 2984 C C . LYS A 1 351 ? 60.048 1.400 -107.676 1.00 80.38 351 LYS A C 1
ATOM 2986 O O . LYS A 1 351 ? 60.292 1.717 -108.837 1.00 80.38 351 LYS A O 1
ATOM 2991 N N . ASN A 1 352 ? 60.976 0.906 -106.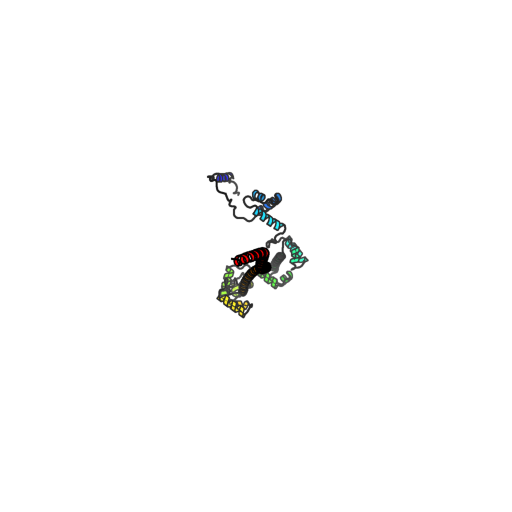856 1.00 79.19 352 ASN A N 1
ATOM 2992 C CA . ASN A 1 352 ? 62.379 0.733 -107.233 1.00 79.19 352 ASN A CA 1
ATOM 2993 C C . ASN A 1 352 ? 62.538 -0.252 -108.401 1.00 79.19 352 ASN A C 1
ATOM 2995 O O . ASN A 1 352 ? 63.313 0.004 -109.319 1.00 79.19 352 ASN A O 1
ATOM 2999 N N . LYS A 1 353 ? 61.783 -1.359 -108.417 1.00 79.38 353 LYS A N 1
ATOM 3000 C CA . LYS A 1 353 ? 61.753 -2.282 -109.564 1.00 79.38 353 LYS A CA 1
ATOM 3001 C C . LYS A 1 353 ? 61.235 -1.600 -110.828 1.00 79.38 353 LYS A C 1
ATOM 3003 O O . LYS A 1 353 ? 61.832 -1.773 -111.887 1.00 79.38 353 LYS A O 1
ATOM 3008 N N . ALA A 1 354 ? 60.155 -0.823 -110.732 1.00 73.69 354 ALA A N 1
ATOM 3009 C CA . ALA A 1 354 ? 59.607 -0.080 -111.864 1.00 73.69 354 ALA A CA 1
ATOM 3010 C C . ALA A 1 354 ? 60.611 0.946 -112.419 1.00 73.69 354 ALA A C 1
ATOM 3012 O O . ALA A 1 354 ? 60.728 1.096 -113.636 1.00 73.69 354 ALA A O 1
ATOM 3013 N N . ASP A 1 355 ? 61.373 1.609 -111.549 1.00 75.56 355 ASP A N 1
ATOM 3014 C CA . ASP A 1 355 ? 62.419 2.551 -111.952 1.00 75.56 355 ASP A CA 1
ATOM 3015 C C . ASP A 1 355 ? 63.632 1.842 -112.580 1.00 75.56 355 ASP A C 1
ATOM 3017 O O . ASP A 1 355 ? 64.145 2.304 -113.600 1.00 75.56 355 ASP A O 1
ATOM 3021 N N . ILE A 1 356 ? 64.029 0.665 -112.078 1.00 72.06 356 ILE A N 1
ATOM 3022 C CA . ILE A 1 356 ? 65.055 -0.179 -112.719 1.00 72.06 356 ILE A CA 1
ATOM 3023 C C . ILE A 1 356 ? 64.609 -0.608 -114.122 1.00 72.06 356 ILE A C 1
ATOM 3025 O O . ILE A 1 356 ? 65.384 -0.483 -115.069 1.00 72.06 356 ILE A O 1
ATOM 3029 N N . ILE A 1 357 ? 63.359 -1.056 -114.293 1.00 72.94 357 ILE A N 1
ATOM 3030 C CA . ILE A 1 357 ? 62.816 -1.463 -115.601 1.00 72.94 357 ILE A CA 1
ATOM 3031 C C . ILE A 1 357 ? 62.867 -0.304 -1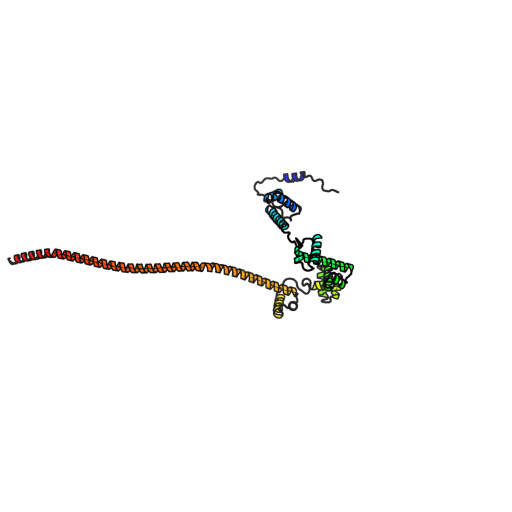16.615 1.00 72.94 357 ILE A C 1
ATOM 3033 O O . ILE A 1 357 ? 63.154 -0.539 -117.788 1.00 72.94 357 ILE A O 1
ATOM 3037 N N . LYS A 1 358 ? 62.672 0.951 -116.185 1.00 68.38 358 LYS A N 1
ATOM 3038 C CA . LYS A 1 358 ? 62.815 2.138 -117.054 1.00 68.38 358 LYS A CA 1
ATOM 3039 C C . LYS A 1 358 ? 64.260 2.441 -117.466 1.00 68.38 358 LYS A C 1
ATOM 3041 O O . LYS A 1 358 ? 64.456 3.091 -118.490 1.00 68.38 358 LYS A O 1
ATOM 3046 N N . LEU A 1 359 ? 65.259 1.986 -116.709 1.00 65.25 359 LEU A N 1
ATOM 3047 C CA . LEU A 1 359 ? 66.683 2.176 -117.023 1.00 65.25 359 LEU A CA 1
ATOM 3048 C C . LEU A 1 359 ? 67.229 1.108 -117.986 1.00 65.25 359 LEU A C 1
ATOM 3050 O O . LEU A 1 359 ? 68.217 1.358 -118.678 1.00 65.25 359 LEU A O 1
ATOM 3054 N N . VAL A 1 360 ? 66.569 -0.050 -118.099 1.00 64.19 360 VAL A N 1
ATOM 3055 C CA . VAL A 1 360 ? 66.974 -1.150 -118.999 1.00 64.19 360 VAL A CA 1
ATOM 3056 C C . VAL A 1 360 ? 67.113 -0.710 -120.472 1.00 64.19 360 VAL A C 1
ATOM 3058 O O . VAL A 1 360 ? 68.138 -1.022 -121.080 1.00 64.19 360 VAL A O 1
ATOM 3061 N N . PRO A 1 361 ? 66.186 0.071 -121.069 1.00 61.28 361 PRO A N 1
ATOM 3062 C CA . PRO A 1 361 ? 66.339 0.557 -122.441 1.00 61.28 361 PRO A CA 1
ATOM 3063 C C . PRO A 1 361 ? 67.479 1.572 -122.613 1.00 61.28 361 PRO A C 1
ATOM 3065 O O . PRO A 1 361 ? 68.018 1.692 -123.711 1.00 61.28 361 PRO A O 1
ATOM 3068 N N . MET A 1 362 ? 67.842 2.323 -121.563 1.00 59.25 362 MET A N 1
ATOM 3069 C CA . MET A 1 362 ? 68.953 3.286 -121.608 1.00 59.25 362 MET A CA 1
ATOM 3070 C C . MET A 1 362 ? 70.307 2.579 -121.528 1.00 59.25 362 MET A C 1
ATOM 3072 O O . MET A 1 362 ? 71.204 2.913 -122.299 1.00 59.25 362 MET A O 1
ATOM 3076 N N . ASN A 1 363 ? 70.436 1.559 -120.677 1.00 59.25 363 ASN A N 1
ATOM 3077 C CA . ASN A 1 363 ? 71.657 0.756 -120.608 1.00 59.25 363 ASN A CA 1
ATOM 3078 C C . ASN A 1 363 ? 71.881 -0.051 -121.888 1.00 59.25 363 ASN A C 1
ATOM 3080 O O . ASN A 1 363 ? 72.985 -0.024 -122.414 1.00 59.25 363 ASN A O 1
ATOM 3084 N N . ALA A 1 364 ? 70.832 -0.635 -122.478 1.00 60.94 364 ALA A N 1
ATOM 3085 C CA . ALA A 1 364 ? 70.947 -1.291 -123.782 1.00 60.94 364 ALA A CA 1
ATOM 3086 C C . ALA A 1 364 ? 71.466 -0.336 -124.879 1.00 60.94 364 ALA A C 1
ATOM 3088 O O . ALA A 1 364 ? 72.234 -0.745 -125.745 1.00 60.94 364 ALA A O 1
ATOM 3089 N N . ARG A 1 365 ? 71.107 0.958 -124.829 1.00 60.31 365 ARG A N 1
ATOM 3090 C CA . ARG A 1 365 ? 71.649 1.983 -125.743 1.00 60.31 365 ARG A CA 1
ATOM 3091 C C . ARG A 1 365 ? 73.110 2.328 -125.449 1.00 60.31 365 ARG A C 1
ATOM 3093 O O . ARG A 1 365 ? 73.861 2.578 -126.386 1.00 60.31 365 ARG A O 1
ATOM 3100 N N . HIS A 1 366 ? 73.515 2.360 -124.180 1.00 61.84 366 HIS A N 1
ATOM 3101 C CA . HIS A 1 366 ? 74.914 2.576 -123.800 1.00 61.84 366 HIS A CA 1
ATOM 3102 C C . HIS A 1 366 ? 75.802 1.375 -124.146 1.00 61.84 366 HIS A C 1
ATOM 3104 O O . HIS A 1 366 ? 76.908 1.581 -124.633 1.00 61.84 366 HIS A O 1
ATOM 3110 N N . ASP A 1 367 ? 75.319 0.144 -123.984 1.00 60.81 367 ASP A N 1
ATOM 3111 C CA . ASP A 1 367 ? 76.067 -1.068 -124.330 1.00 60.81 367 ASP A CA 1
ATOM 3112 C C . ASP A 1 367 ? 76.307 -1.175 -125.843 1.00 60.81 367 ASP A C 1
ATOM 3114 O O . ASP A 1 367 ? 77.409 -1.524 -126.268 1.00 60.81 367 ASP A O 1
ATOM 3118 N N . ILE A 1 368 ? 75.326 -0.772 -126.664 1.00 63.88 368 ILE A N 1
ATOM 3119 C CA . ILE A 1 368 ? 75.507 -0.611 -128.119 1.00 63.88 368 ILE A CA 1
ATOM 3120 C C . ILE A 1 368 ? 76.590 0.440 -128.410 1.00 63.88 368 ILE A C 1
ATOM 3122 O O . ILE A 1 368 ? 77.507 0.180 -129.186 1.00 63.88 368 ILE A O 1
ATOM 3126 N N . LYS A 1 369 ? 76.550 1.591 -127.728 1.00 63.66 369 LYS A N 1
ATOM 3127 C CA . LYS A 1 369 ? 77.542 2.670 -127.880 1.00 63.66 369 LYS A CA 1
ATOM 3128 C C . LYS A 1 369 ? 78.963 2.237 -127.482 1.00 63.66 369 LYS A C 1
ATOM 3130 O O . LYS A 1 369 ? 79.939 2.634 -128.111 1.00 63.66 369 LYS A O 1
ATOM 3135 N N . ILE A 1 370 ? 79.098 1.427 -126.432 1.00 64.06 370 ILE A N 1
ATOM 3136 C CA . ILE A 1 370 ? 80.388 0.888 -125.972 1.00 64.06 370 ILE A CA 1
ATOM 3137 C C . ILE A 1 370 ? 80.913 -0.171 -126.950 1.00 64.06 370 ILE A C 1
ATOM 3139 O O . ILE A 1 370 ? 82.121 -0.228 -127.186 1.00 64.06 370 ILE A O 1
ATOM 3143 N N . ALA A 1 371 ? 80.038 -0.996 -127.532 1.00 63.84 371 ALA A N 1
ATOM 3144 C CA . ALA A 1 371 ? 80.421 -1.948 -128.572 1.00 63.84 371 ALA A CA 1
ATOM 3145 C C . ALA A 1 371 ? 80.921 -1.236 -129.844 1.00 63.84 371 ALA A C 1
ATOM 3147 O O . ALA A 1 371 ? 81.937 -1.650 -130.403 1.00 63.84 371 ALA A O 1
ATOM 3148 N N . GLU A 1 372 ? 80.274 -0.135 -130.242 1.00 62.78 372 GLU A N 1
ATOM 3149 C CA . GLU A 1 372 ? 80.729 0.739 -131.335 1.00 62.78 372 GLU A CA 1
ATOM 3150 C C . GLU A 1 372 ? 82.130 1.311 -131.054 1.00 62.78 372 GLU A C 1
ATOM 3152 O O . GLU A 1 372 ? 83.036 1.145 -131.869 1.00 62.78 372 GLU A O 1
ATOM 3157 N N . LEU A 1 373 ? 82.355 1.875 -129.862 1.00 64.12 373 LEU A N 1
ATOM 3158 C CA . LEU A 1 373 ? 83.656 2.445 -129.479 1.00 64.12 373 LEU A CA 1
ATOM 3159 C C . LEU A 1 373 ? 84.771 1.389 -129.354 1.00 64.12 373 LEU A C 1
ATOM 3161 O O . LEU A 1 373 ? 85.916 1.651 -129.718 1.00 64.12 373 LEU A O 1
ATOM 3165 N N . LYS A 1 374 ? 84.470 0.174 -128.873 1.00 64.31 374 LYS A N 1
ATOM 3166 C CA . LYS A 1 374 ? 85.454 -0.927 -128.824 1.00 64.31 374 LYS A CA 1
ATOM 3167 C C . LYS A 1 374 ? 85.855 -1.417 -130.216 1.00 64.31 374 LYS A C 1
ATOM 3169 O O . LYS A 1 374 ? 87.012 -1.786 -130.408 1.00 64.31 374 LYS A O 1
ATOM 3174 N N . ALA A 1 375 ? 84.930 -1.413 -131.176 1.00 61.09 375 ALA A N 1
ATOM 3175 C CA . ALA A 1 375 ? 85.233 -1.740 -132.568 1.00 61.09 375 ALA A CA 1
ATOM 3176 C C . ALA A 1 375 ? 86.125 -0.676 -133.237 1.00 61.09 375 ALA A C 1
ATOM 3178 O O . ALA A 1 375 ? 86.876 -0.991 -134.159 1.00 61.09 375 ALA A O 1
ATOM 3179 N N . GLU A 1 376 ? 86.068 0.564 -132.752 1.00 59.94 376 GLU A N 1
ATOM 3180 C CA . GLU A 1 376 ? 86.867 1.692 -133.238 1.00 59.94 376 GLU A CA 1
ATOM 3181 C C . GLU A 1 376 ? 88.305 1.673 -132.686 1.00 59.94 376 GLU A C 1
ATOM 3183 O O . GLU A 1 376 ? 89.250 1.958 -133.416 1.00 59.94 376 GLU A O 1
ATOM 3188 N N . VAL A 1 377 ? 88.498 1.214 -131.443 1.00 61.38 377 VAL A N 1
ATOM 3189 C CA . VAL A 1 377 ? 89.830 1.046 -130.824 1.00 61.38 377 VAL A CA 1
ATOM 3190 C C . VAL A 1 377 ? 90.602 -0.163 -131.376 1.00 61.38 377 VAL A C 1
ATOM 3192 O O . VAL A 1 377 ? 91.822 -0.151 -131.360 1.00 61.38 377 VAL A O 1
ATOM 3195 N N . MET A 1 378 ? 89.939 -1.190 -131.920 1.00 59.38 378 MET A N 1
ATOM 3196 C CA . MET A 1 378 ? 90.621 -2.335 -132.562 1.00 59.38 378 MET A CA 1
ATOM 3197 C C . MET A 1 378 ? 91.169 -2.040 -133.973 1.00 59.38 378 MET A C 1
ATOM 3199 O O . MET A 1 378 ? 91.775 -2.920 -134.584 1.00 59.38 378 MET A O 1
ATOM 3203 N N . LYS A 1 379 ? 90.934 -0.836 -134.514 1.00 56.53 379 LYS A N 1
ATOM 3204 C CA . LYS A 1 379 ? 91.397 -0.405 -135.846 1.00 56.53 379 LYS A CA 1
ATOM 3205 C C . LYS A 1 379 ? 92.577 0.579 -135.807 1.00 56.53 379 LYS A C 1
ATOM 3207 O O . LYS A 1 379 ? 92.969 1.074 -136.863 1.00 56.53 379 LYS A O 1
ATOM 3212 N N . LEU A 1 380 ? 93.136 0.838 -134.626 1.00 48.97 380 LEU A N 1
ATOM 3213 C CA . LEU A 1 380 ? 94.332 1.650 -134.375 1.00 48.97 380 LEU A CA 1
ATOM 3214 C C . LEU A 1 380 ? 95.329 0.822 -133.565 1.00 48.97 380 LEU A C 1
ATOM 3216 O O . LEU A 1 380 ? 96.543 0.989 -133.812 1.00 48.97 380 LEU A O 1
#

Sequence (380 aa):
MNFLHTLNLSSIKLFFKKCRISNPNIRFVQNRPKIHRWTEEELETLRIAVNKHGNKWKYISDNYFPLSRTPIAVQRKWNIINKNMSRPRKTYYNKWTEKEDKILKYGIEKYGIGKWKEIEKLFDTKDYGQILLRWESIEDEILLRLVKNYGRKWKMISDVIGKNYFRCRDRYEVLISKPWTKEETEKLHVSILKYKQDWRKIADEFPDRTLVDIRKHKRNASTNPNFKLGRWNDIEINSFKKAIKEHGKLWIKVSQIVGTRSPRQCIQELYAKLLAEIVELRKKFAENKVKNDDLKDKNAEIPDLRRKFAKLEAEKTELKARVAELLKQGVENKRRDAENVKLKAREELEKNKADIIKLVPMNARHDIKIAELKAEVMKL